Protein AF-A0A7S1VPN3-F1 (afdb_monomer)

InterPro domains:
  IPR008927 6-phosphogluconate dehydrogenase-like, C-terminal domain superfamily [SSF48179] (208-315)
  IPR014026 UDP-glucose/GDP-mannose dehydrogenase, dimerisation [PF00984] (254-314)
  IPR036291 NAD(P)-binding domain superfamily [SSF51735] (1-212)

Foldseek 3Di:
DEEEEEACPQLSVLVLLLCLLLPAQYEYEYPPPVVLVVVQVWLDPPVVDDPLQHAPCSSVSRVPGDNRSYHYDPHPVRVVVVVPHQEYEYDDDQADPDLQATDCPVVLVVLVVVLVVCVVVVDQDHAYEYAYQDFFCPQVVSCVVRVSHQYKYWYQPDDGNCSNVCQAAPQATEIAHAPPHDPVNVVVRVVSSCSSYVPHHYDYDHRRVRSLVNLVVLLVLLLLQLVLLVLQLVQQVQQDPPDQPDPPRCPRHGGSQVVLVVCLVPPVNHNRSNGHDLGAFFRPRVSSLSSSCSSCVVVPHHPVSSVVSVVSSVVSLVSVLVVVVPDPDQEAEAEQQARDRPRSRLHNGGRSRLVSQLVNLLVVGQYEYEYAPRNLVVCCVRPVPSVVSSPPSYHYHHDDPPVPPVCVVVVPPDDHPD

Mean predicted aligned error: 6.61 Å

Organism: NCBI:txid1486929

Secondary structure (DSSP, 8-state):
-EEEEE--SHHHHHHHHHHHHTT-EEEEE-S-HHHHHHHHH-S---TT-S-TTSPTTHHHHHHHS-GGGEEE-S-HHHHHHT---SEEEE-------STT----HHHHHHHHHHHHHHHHHTPPPPPEEE-S---TTHHHHHHHH-TT--EEE------TT-HHHHHHS-S-EEEE--TT--HHHHHHHHHHHHHH-TTSPEEEE-HHHHHHHHHHHHHHHHHHHHHHHHHHHHHHHH---PPPSSTT--TT---HHHHHHHHHTSTTT-STT-S-SS---TTTHHHHHHHHHHHHHHTT---HHHHHHHHHHHHHHHHHHHHHHTS--SEEEE---SSSTT-SS---TT-HHHHHHHHHHHTT-EEEEEE-HHHHHHHHHH-HHHHHHHGGGEEEEE--GGGTTTHHHHGGGS----

Structure (mmCIF, N/CA/C/O backbone):
data_AF-A0A7S1VPN3-F1
#
_entry.id   AF-A0A7S1VPN3-F1
#
loop_
_atom_site.group_PDB
_atom_site.id
_atom_site.type_symbol
_atom_site.label_atom_id
_atom_site.label_alt_id
_atom_site.label_comp_id
_atom_site.label_asym_id
_atom_site.label_entity_id
_atom_site.label_seq_id
_atom_site.pdbx_PDB_ins_code
_atom_site.Cartn_x
_atom_site.Cartn_y
_atom_site.Cartn_z
_atom_site.occupancy
_atom_site.B_iso_or_equiv
_atom_site.auth_seq_id
_atom_site.auth_comp_id
_atom_site.auth_asym_id
_atom_site.auth_atom_id
_atom_site.pdbx_PDB_model_num
ATOM 1 N N . MET A 1 1 ? 16.348 -13.989 -15.970 1.00 95.38 1 MET A N 1
ATOM 2 C CA . MET A 1 1 ? 16.729 -12.655 -16.497 1.00 95.38 1 MET A CA 1
ATOM 3 C C . MET A 1 1 ? 17.596 -11.959 -15.466 1.00 95.38 1 MET A C 1
ATOM 5 O O . MET A 1 1 ? 17.420 -12.224 -14.279 1.00 95.38 1 MET A O 1
ATOM 9 N N . ASN A 1 2 ? 18.484 -11.084 -15.913 1.00 97.31 2 ASN A N 1
ATOM 10 C CA . ASN A 1 2 ? 19.250 -10.168 -15.084 1.00 97.31 2 ASN A CA 1
ATOM 11 C C . ASN A 1 2 ? 18.472 -8.857 -14.927 1.00 97.31 2 ASN A C 1
ATOM 13 O O . ASN A 1 2 ? 18.198 -8.157 -15.903 1.00 97.31 2 ASN A O 1
ATOM 17 N N . ILE A 1 3 ? 18.110 -8.536 -13.695 1.00 98.19 3 ILE A N 1
ATOM 18 C CA . ILE A 1 3 ? 17.257 -7.413 -13.334 1.00 98.19 3 ILE A CA 1
ATOM 19 C C . ILE A 1 3 ? 18.094 -6.375 -12.599 1.00 98.19 3 ILE A C 1
ATOM 21 O O . ILE A 1 3 ? 18.745 -6.693 -11.606 1.00 98.19 3 ILE A O 1
ATOM 25 N N . LEU A 1 4 ? 18.040 -5.125 -13.044 1.00 98.19 4 LEU A N 1
ATOM 26 C CA . LEU A 1 4 ? 18.572 -3.994 -12.293 1.00 98.19 4 LEU A CA 1
ATOM 27 C C . LEU A 1 4 ? 17.431 -3.315 -11.538 1.00 98.19 4 LEU A C 1
ATOM 29 O O . LEU A 1 4 ? 16.578 -2.682 -12.151 1.00 98.19 4 LEU A O 1
ATOM 33 N N . LEU A 1 5 ? 17.408 -3.422 -10.213 1.00 98.25 5 LEU A N 1
ATOM 34 C CA . LEU A 1 5 ? 16.387 -2.798 -9.375 1.00 98.25 5 LEU A CA 1
ATOM 35 C C . LEU A 1 5 ? 16.920 -1.507 -8.749 1.00 98.25 5 LEU A C 1
ATOM 37 O O . LEU A 1 5 ? 17.940 -1.510 -8.062 1.00 98.25 5 LEU A O 1
ATOM 41 N N . ILE A 1 6 ? 16.220 -0.397 -8.972 1.00 97.94 6 ILE A N 1
ATOM 42 C CA . ILE A 1 6 ? 16.586 0.931 -8.474 1.00 97.94 6 ILE A CA 1
ATOM 43 C C . ILE A 1 6 ? 15.600 1.352 -7.385 1.00 97.94 6 ILE A C 1
ATOM 45 O O . ILE A 1 6 ? 14.411 1.538 -7.653 1.00 97.94 6 ILE A O 1
ATOM 49 N N . GLY A 1 7 ? 16.116 1.555 -6.172 1.00 95.38 7 GLY A N 1
ATOM 50 C CA . GLY A 1 7 ? 15.321 1.863 -4.984 1.00 95.38 7 GLY A CA 1
ATOM 51 C C . GLY A 1 7 ? 14.908 0.600 -4.238 1.00 95.38 7 GLY A C 1
ATOM 52 O O . GLY A 1 7 ? 13.992 -0.111 -4.635 1.00 95.38 7 GLY A O 1
ATOM 53 N N . CYS A 1 8 ? 15.571 0.339 -3.119 1.00 91.62 8 CYS A N 1
ATOM 54 C CA . CYS A 1 8 ? 15.431 -0.864 -2.312 1.00 91.62 8 CYS A CA 1
ATOM 55 C C . CYS A 1 8 ? 14.862 -0.549 -0.922 1.00 91.62 8 CYS A C 1
ATOM 57 O O . CYS A 1 8 ? 15.252 -1.150 0.085 1.00 91.62 8 CYS A O 1
ATOM 59 N N . GLY A 1 9 ? 13.904 0.384 -0.862 1.00 90.50 9 GLY A N 1
ATOM 60 C CA . GLY A 1 9 ? 13.078 0.632 0.323 1.00 90.50 9 GLY A CA 1
ATOM 61 C C . GLY A 1 9 ? 12.248 -0.598 0.721 1.00 90.50 9 GLY A C 1
ATOM 62 O O . GLY A 1 9 ? 12.508 -1.714 0.273 1.00 90.50 9 GLY A O 1
ATOM 63 N N . LYS A 1 10 ? 11.223 -0.426 1.563 1.00 89.38 10 LYS A N 1
ATOM 64 C CA . LYS A 1 10 ? 10.435 -1.563 2.082 1.00 89.38 10 LYS A CA 1
ATOM 65 C C . LYS A 1 10 ? 9.845 -2.444 0.970 1.00 89.38 10 LYS A C 1
ATOM 67 O O . LYS A 1 10 ? 10.087 -3.646 0.950 1.00 89.38 10 LYS A O 1
ATOM 72 N N . LEU A 1 11 ? 9.155 -1.829 0.005 1.00 92.75 11 LEU A N 1
ATOM 73 C CA . LEU A 1 11 ? 8.594 -2.530 -1.154 1.00 92.75 11 LEU A CA 1
ATOM 74 C C . LEU A 1 11 ? 9.685 -3.025 -2.115 1.00 92.75 11 LEU A C 1
ATOM 76 O O . LEU A 1 11 ? 9.676 -4.192 -2.487 1.00 92.75 11 LEU A O 1
ATOM 80 N N . GLY A 1 12 ? 10.647 -2.167 -2.473 1.00 95.81 12 GLY A N 1
ATOM 81 C CA . GLY A 1 12 ? 11.708 -2.511 -3.426 1.00 95.81 12 GLY A CA 1
ATOM 82 C C . GLY A 1 12 ? 12.560 -3.707 -2.989 1.00 95.81 12 GLY A C 1
ATOM 83 O O . GLY A 1 12 ? 12.876 -4.557 -3.813 1.00 95.81 12 GLY A O 1
ATOM 84 N N . LEU A 1 13 ? 12.862 -3.836 -1.690 1.00 95.56 13 LEU A N 1
ATOM 85 C CA . LEU A 1 13 ? 13.557 -5.014 -1.157 1.00 95.56 13 LEU A CA 1
ATOM 86 C C . LEU A 1 13 ? 12.716 -6.287 -1.287 1.00 95.56 13 LEU A C 1
ATOM 88 O O . LEU A 1 13 ? 13.237 -7.318 -1.704 1.00 95.56 13 LEU A O 1
ATOM 92 N N . CYS A 1 14 ? 11.424 -6.219 -0.966 1.00 96.81 14 CYS A N 1
ATOM 93 C CA . CYS A 1 14 ? 10.529 -7.365 -1.117 1.00 96.81 14 CYS A CA 1
ATOM 94 C C . CYS A 1 14 ? 10.432 -7.805 -2.580 1.00 96.81 14 CYS A C 1
ATOM 96 O O . CYS A 1 14 ? 10.522 -8.994 -2.866 1.00 96.81 14 CYS A O 1
ATOM 98 N N . VAL A 1 15 ? 10.337 -6.851 -3.512 1.00 97.56 15 VAL A N 1
ATOM 99 C CA . VAL A 1 15 ? 10.350 -7.140 -4.951 1.00 97.56 15 VAL A CA 1
ATOM 100 C C . VAL A 1 15 ? 11.681 -7.753 -5.380 1.00 97.56 15 VAL A C 1
ATOM 102 O O . VAL A 1 15 ? 11.677 -8.732 -6.120 1.00 97.56 15 VAL A O 1
ATOM 105 N N . ALA A 1 16 ? 12.817 -7.240 -4.895 1.00 97.75 16 ALA A N 1
ATOM 106 C CA . ALA A 1 16 ? 14.135 -7.791 -5.204 1.00 97.75 16 ALA A CA 1
ATOM 107 C C . ALA A 1 16 ? 14.268 -9.254 -4.744 1.00 97.75 16 ALA A C 1
ATOM 109 O O . ALA A 1 16 ? 14.689 -10.114 -5.518 1.00 97.75 16 ALA A O 1
ATOM 110 N N . VAL A 1 17 ? 13.863 -9.544 -3.503 1.00 97.56 17 VAL A N 1
ATOM 111 C CA . VAL A 1 17 ? 13.873 -10.903 -2.942 1.00 97.56 17 VAL A CA 1
ATOM 112 C C . VAL A 1 17 ? 12.891 -11.809 -3.683 1.00 97.56 17 VAL A C 1
ATOM 114 O O . VAL A 1 17 ? 13.241 -12.945 -4.001 1.00 97.56 17 VAL A O 1
ATOM 117 N N . HIS A 1 18 ? 11.694 -11.322 -4.016 1.00 97.62 18 HIS A N 1
ATOM 118 C CA . HIS A 1 18 ? 10.700 -12.086 -4.774 1.00 97.62 18 HIS A CA 1
ATOM 119 C C . HIS A 1 18 ? 11.193 -12.433 -6.182 1.00 97.62 18 HIS A C 1
ATOM 121 O O . HIS A 1 18 ? 11.161 -13.596 -6.577 1.00 97.62 18 HIS A O 1
ATOM 127 N N . CYS A 1 19 ? 11.759 -11.459 -6.903 1.00 98.00 19 CYS A N 1
ATOM 128 C CA . CYS A 1 19 ? 12.385 -11.677 -8.209 1.00 98.00 19 CYS A CA 1
ATOM 129 C C . CYS A 1 19 ? 13.471 -12.762 -8.133 1.00 98.00 19 CYS A C 1
ATOM 131 O O . CYS A 1 19 ? 13.508 -13.661 -8.973 1.00 98.00 19 CYS A O 1
ATOM 133 N N . ALA A 1 20 ? 14.336 -12.707 -7.117 1.00 97.69 20 ALA A N 1
ATOM 134 C CA . ALA A 1 20 ? 15.366 -13.721 -6.914 1.00 97.69 20 ALA A CA 1
ATOM 135 C C . ALA A 1 20 ? 14.783 -15.099 -6.554 1.00 97.69 20 ALA A C 1
ATOM 137 O O . ALA A 1 20 ? 15.271 -16.119 -7.035 1.00 97.69 20 ALA A O 1
ATOM 138 N N . THR A 1 21 ? 13.700 -15.132 -5.773 1.00 96.75 21 THR A N 1
ATOM 139 C CA . THR A 1 21 ? 12.994 -16.366 -5.384 1.00 96.75 21 THR A CA 1
ATOM 140 C C . THR A 1 21 ? 12.411 -17.089 -6.597 1.00 96.75 21 THR A C 1
ATOM 142 O O . THR A 1 21 ? 12.491 -18.313 -6.676 1.00 96.75 21 THR A O 1
ATOM 145 N N . VAL A 1 22 ? 11.882 -16.350 -7.578 1.00 96.38 22 VAL A N 1
ATOM 146 C CA . VAL A 1 22 ? 11.343 -16.928 -8.824 1.00 96.38 22 VAL A CA 1
ATOM 147 C C . VAL A 1 22 ? 12.411 -17.144 -9.913 1.00 96.38 22 VAL A C 1
ATOM 149 O O . VAL A 1 22 ? 12.082 -17.492 -11.046 1.00 96.38 22 VAL A O 1
ATOM 152 N N . GLY A 1 23 ? 13.699 -16.984 -9.579 1.00 96.44 23 GLY A N 1
ATOM 153 C CA . GLY A 1 23 ? 14.830 -17.385 -10.425 1.00 96.44 23 GLY A CA 1
ATOM 154 C C . GLY A 1 23 ? 15.476 -16.279 -11.268 1.00 96.44 23 GLY A C 1
ATOM 155 O O . GLY A 1 23 ? 16.244 -16.582 -12.185 1.00 96.44 23 GLY A O 1
ATOM 156 N N . HIS A 1 24 ? 15.194 -15.000 -11.002 1.00 97.69 24 HIS A N 1
ATOM 157 C CA . HIS A 1 24 ? 15.925 -13.889 -11.622 1.00 97.69 24 HIS A CA 1
ATOM 158 C C . HIS A 1 24 ? 17.232 -13.575 -10.874 1.00 97.69 24 HIS A C 1
ATOM 160 O O . HIS A 1 24 ? 17.329 -13.747 -9.664 1.00 97.69 24 HIS A O 1
ATOM 166 N N . CYS A 1 25 ? 18.233 -13.053 -11.584 1.00 97.44 25 CYS A N 1
ATOM 167 C CA . CYS A 1 25 ? 19.434 -12.493 -10.964 1.00 97.44 25 CYS A CA 1
ATOM 168 C C . CYS A 1 25 ? 19.222 -10.992 -10.782 1.00 97.44 25 CYS A C 1
ATOM 170 O O . CYS A 1 25 ? 19.012 -10.291 -11.767 1.00 97.44 25 CYS A O 1
ATOM 172 N N . VAL A 1 26 ? 19.264 -10.489 -9.553 1.00 98.00 26 VAL A N 1
ATOM 173 C CA . VAL A 1 26 ? 18.937 -9.096 -9.240 1.00 98.00 26 VAL A CA 1
ATOM 174 C C . VAL A 1 26 ? 20.183 -8.339 -8.786 1.00 98.00 26 VAL A C 1
ATOM 176 O O . VAL A 1 26 ? 20.873 -8.734 -7.846 1.00 98.00 26 VAL A O 1
ATOM 179 N N . THR A 1 27 ? 20.445 -7.208 -9.428 1.00 97.56 27 THR A N 1
ATOM 180 C CA . THR A 1 27 ? 21.429 -6.215 -8.999 1.00 97.56 27 THR A CA 1
ATOM 181 C C . THR A 1 27 ? 20.679 -4.992 -8.500 1.00 97.56 27 THR A C 1
ATOM 183 O O . THR A 1 27 ? 19.897 -4.395 -9.234 1.00 97.56 27 THR A O 1
ATOM 186 N N . VAL A 1 28 ? 20.906 -4.607 -7.252 1.00 97.50 28 VAL A N 1
ATOM 187 C CA . VAL A 1 28 ? 20.262 -3.458 -6.617 1.00 97.50 28 VAL A CA 1
ATOM 188 C C . VAL A 1 28 ? 21.152 -2.225 -6.716 1.00 97.50 28 VAL A C 1
ATOM 190 O O . VAL A 1 28 ? 22.357 -2.295 -6.478 1.00 97.50 28 VAL A O 1
ATOM 193 N N . VAL A 1 29 ? 20.542 -1.078 -7.003 1.00 96.75 29 VAL A N 1
ATOM 194 C CA . VAL A 1 29 ? 21.137 0.247 -6.813 1.00 96.75 29 VAL A CA 1
ATOM 195 C C . VAL A 1 29 ? 20.317 0.996 -5.772 1.00 96.75 29 VAL A C 1
ATOM 197 O O . VAL A 1 29 ? 19.124 1.251 -5.956 1.00 96.75 29 VAL A O 1
ATOM 200 N N . GLU A 1 30 ? 20.981 1.367 -4.683 1.00 94.88 30 GLU A N 1
ATOM 201 C CA . GLU A 1 30 ? 20.403 2.095 -3.560 1.00 94.88 30 GLU A CA 1
ATOM 202 C C . GLU A 1 30 ? 21.306 3.283 -3.212 1.00 94.88 30 GLU A C 1
ATOM 204 O O . GLU A 1 30 ? 22.528 3.151 -3.178 1.00 94.88 30 GLU A O 1
ATOM 209 N N . ARG A 1 31 ? 20.699 4.457 -3.020 1.00 92.62 31 ARG A N 1
ATOM 210 C CA . ARG A 1 31 ? 21.410 5.709 -2.733 1.00 92.62 31 ARG A CA 1
ATOM 211 C C . ARG A 1 31 ? 21.747 5.825 -1.253 1.00 92.62 31 ARG A C 1
ATOM 213 O O . ARG A 1 31 ? 22.768 6.412 -0.912 1.00 92.62 31 ARG A O 1
ATOM 220 N N . ASP A 1 32 ? 20.879 5.307 -0.389 1.00 90.94 32 ASP A N 1
ATOM 221 C CA . ASP A 1 32 ? 21.154 5.248 1.040 1.00 90.94 32 ASP A CA 1
ATOM 222 C C . ASP A 1 32 ? 22.246 4.201 1.306 1.00 90.94 32 ASP A C 1
ATOM 224 O O . ASP A 1 32 ? 22.042 2.998 1.135 1.00 90.94 32 ASP A O 1
ATOM 228 N N . GLU A 1 33 ? 23.428 4.655 1.722 1.00 91.19 33 GLU A N 1
ATOM 229 C CA . GLU A 1 33 ? 24.582 3.783 1.948 1.00 91.19 33 GLU A CA 1
ATOM 230 C C . GLU A 1 33 ? 24.362 2.765 3.074 1.00 91.19 33 GLU A C 1
ATOM 232 O O . GLU A 1 33 ? 24.917 1.665 3.027 1.00 91.19 33 GLU A O 1
ATOM 237 N N . ALA A 1 34 ? 23.583 3.105 4.105 1.00 89.88 34 ALA A N 1
ATOM 238 C CA . ALA A 1 34 ? 23.265 2.172 5.180 1.00 89.88 34 ALA A CA 1
ATOM 239 C C . ALA A 1 34 ? 22.341 1.067 4.661 1.00 89.88 34 ALA A C 1
ATOM 241 O O . ALA A 1 34 ? 22.591 -0.115 4.908 1.00 89.88 34 ALA A O 1
ATOM 242 N N . ARG A 1 35 ? 21.339 1.435 3.858 1.00 90.06 35 ARG A N 1
ATOM 243 C CA . ARG A 1 35 ? 20.442 0.485 3.200 1.00 90.06 35 ARG A CA 1
ATOM 244 C C . ARG A 1 35 ? 21.180 -0.384 2.184 1.00 90.06 35 ARG A C 1
ATOM 246 O O . ARG A 1 35 ? 20.983 -1.595 2.177 1.00 90.06 35 ARG A O 1
ATOM 253 N N . ALA A 1 36 ? 22.064 0.198 1.379 1.00 91.75 36 ALA A N 1
ATOM 254 C CA . ALA A 1 36 ? 22.897 -0.531 0.427 1.00 91.75 36 ALA A CA 1
ATOM 255 C C . ALA A 1 36 ? 23.801 -1.554 1.134 1.00 91.75 36 ALA A C 1
ATOM 257 O O . ALA A 1 36 ? 23.847 -2.713 0.724 1.00 91.75 36 ALA A O 1
ATOM 258 N N . ARG A 1 37 ? 24.467 -1.163 2.234 1.00 90.88 37 ARG A N 1
ATOM 259 C CA . ARG A 1 37 ? 25.274 -2.079 3.061 1.00 90.88 37 ARG A CA 1
ATOM 260 C C . ARG A 1 37 ? 24.435 -3.189 3.679 1.00 90.88 37 ARG A C 1
ATOM 262 O O . ARG A 1 37 ? 24.863 -4.335 3.659 1.00 90.88 37 ARG A O 1
ATOM 269 N N . PHE A 1 38 ? 23.246 -2.869 4.180 1.00 89.75 38 PHE A N 1
ATOM 270 C CA . PHE A 1 38 ? 22.315 -3.850 4.733 1.00 89.75 38 PHE A CA 1
ATOM 271 C C . PHE A 1 38 ? 21.907 -4.907 3.690 1.00 89.75 38 PHE A C 1
ATOM 273 O O . PHE A 1 38 ? 22.069 -6.102 3.921 1.00 89.75 38 PHE A O 1
ATOM 280 N N . VAL A 1 39 ? 21.478 -4.488 2.494 1.00 90.81 39 VAL A N 1
ATOM 281 C CA . VAL A 1 39 ? 21.139 -5.422 1.400 1.00 90.81 39 VAL A CA 1
ATOM 282 C C . VAL A 1 39 ? 22.375 -6.196 0.922 1.00 90.81 39 VAL A C 1
ATOM 284 O O . VAL A 1 39 ? 22.309 -7.390 0.624 1.00 90.81 39 VAL A O 1
ATOM 287 N N . GLY A 1 40 ? 23.529 -5.527 0.891 1.00 89.88 40 GLY A N 1
ATOM 288 C CA . GLY A 1 40 ? 24.820 -6.102 0.531 1.00 89.88 40 GLY A CA 1
ATOM 289 C C . GLY A 1 40 ? 25.356 -7.109 1.549 1.00 89.88 40 GLY A C 1
ATOM 290 O O . GLY A 1 40 ? 26.090 -8.009 1.154 1.00 89.88 40 GLY A O 1
ATOM 291 N N . ALA A 1 41 ? 24.960 -7.023 2.819 1.00 89.06 41 ALA A N 1
ATOM 292 C CA . ALA A 1 41 ? 25.247 -8.037 3.831 1.00 89.06 41 ALA A CA 1
ATOM 293 C C . ALA A 1 41 ? 24.369 -9.280 3.613 1.00 89.06 41 ALA A C 1
ATOM 295 O O . ALA A 1 41 ? 24.882 -10.399 3.586 1.00 89.06 41 ALA A O 1
ATOM 296 N N . GLY A 1 42 ? 23.096 -9.082 3.260 1.00 87.50 42 GLY A N 1
ATOM 297 C CA . GLY A 1 42 ? 22.125 -10.157 3.042 1.00 87.50 42 GLY A CA 1
ATOM 298 C C . GLY A 1 42 ? 21.203 -10.326 4.252 1.00 87.50 42 GLY A C 1
ATOM 299 O O . GLY A 1 42 ? 21.210 -9.471 5.139 1.00 87.50 42 GLY A O 1
ATOM 300 N N . PRO A 1 43 ? 20.418 -11.414 4.316 1.00 84.44 43 PRO A N 1
ATOM 301 C CA . PRO A 1 43 ? 19.655 -11.727 5.511 1.00 84.44 43 PRO A CA 1
ATOM 302 C C . PRO A 1 43 ? 20.667 -12.192 6.559 1.00 84.44 43 PRO A C 1
ATOM 304 O O . PRO A 1 43 ? 21.111 -13.335 6.537 1.00 84.44 43 PRO A O 1
ATOM 307 N N . THR A 1 44 ? 21.135 -11.289 7.414 1.00 68.88 44 THR A N 1
ATOM 308 C CA . THR A 1 44 ? 21.933 -11.704 8.566 1.00 68.88 44 THR A CA 1
ATOM 309 C C . THR A 1 44 ? 21.023 -12.451 9.526 1.00 68.88 44 THR A C 1
ATOM 311 O O . THR A 1 44 ? 19.943 -11.948 9.849 1.00 68.88 44 THR A O 1
ATOM 314 N N . ASP A 1 45 ? 21.488 -13.602 10.008 1.00 52.56 45 ASP A N 1
ATOM 315 C CA . ASP A 1 45 ? 21.042 -14.168 11.275 1.00 52.56 45 ASP A CA 1
ATOM 316 C C . ASP A 1 45 ? 21.443 -13.152 12.350 1.00 52.56 45 ASP A C 1
ATOM 318 O O . ASP A 1 45 ? 22.558 -13.168 12.866 1.00 52.56 45 ASP A O 1
ATOM 322 N N . ALA A 1 46 ? 20.600 -12.151 12.597 1.00 51.06 46 ALA A N 1
ATOM 323 C CA . ALA A 1 46 ? 20.700 -11.455 13.862 1.00 51.06 46 ALA A CA 1
ATOM 324 C C . ALA A 1 46 ? 20.352 -12.510 14.912 1.00 51.06 46 ALA A C 1
ATOM 326 O O . ALA A 1 46 ? 19.307 -13.151 14.793 1.00 51.06 46 ALA A O 1
ATOM 327 N N . ASP A 1 47 ? 21.217 -12.704 15.907 1.00 52.81 47 ASP A N 1
ATOM 328 C CA . ASP A 1 47 ? 20.937 -13.601 17.036 1.00 52.81 47 ASP A CA 1
ATOM 329 C C . ASP A 1 47 ? 19.580 -13.258 17.705 1.00 52.81 47 ASP A C 1
ATOM 331 O O . ASP A 1 47 ? 18.947 -14.119 18.309 1.00 52.81 47 ASP A O 1
ATOM 335 N N . ASP A 1 48 ? 19.095 -12.025 17.494 1.00 57.06 48 ASP A N 1
ATOM 336 C CA . ASP A 1 48 ? 17.824 -11.464 17.967 1.00 57.06 48 ASP A CA 1
ATOM 337 C C . ASP A 1 48 ? 16.649 -11.544 16.953 1.00 57.06 48 ASP A C 1
ATOM 339 O O . ASP A 1 48 ? 15.569 -11.011 17.207 1.00 57.06 48 ASP A O 1
ATOM 343 N N . GLY A 1 49 ? 16.824 -12.187 15.790 1.00 65.69 49 GLY A N 1
ATOM 344 C CA . GLY A 1 49 ? 15.794 -12.301 14.745 1.00 65.69 49 GLY A CA 1
ATOM 345 C C . GLY A 1 49 ? 15.633 -11.063 13.836 1.00 65.69 49 GLY A C 1
ATOM 346 O O . GLY A 1 49 ? 16.398 -10.100 13.919 1.00 65.69 49 GLY A O 1
ATOM 347 N N . PRO A 1 50 ? 14.676 -11.073 12.881 1.00 74.50 50 PRO A N 1
ATOM 348 C CA . PRO A 1 50 ? 14.478 -9.957 11.955 1.00 74.50 50 PRO A CA 1
ATOM 349 C C . PRO A 1 50 ? 14.004 -8.681 12.683 1.00 74.50 50 PRO A C 1
ATOM 351 O O . PRO A 1 50 ? 13.304 -8.782 13.690 1.00 74.50 50 PRO A O 1
ATOM 354 N N . PRO A 1 51 ? 14.300 -7.472 12.158 1.00 79.38 51 PRO A N 1
ATOM 355 C CA . PRO A 1 51 ? 13.787 -6.216 12.698 1.00 79.38 51 PRO A CA 1
ATOM 356 C C . PRO A 1 51 ? 12.267 -6.237 12.854 1.00 79.38 51 PRO A C 1
ATOM 358 O O . PRO A 1 51 ? 11.558 -6.765 11.998 1.00 79.38 51 PRO A O 1
ATOM 361 N N . ALA A 1 52 ? 11.753 -5.592 13.901 1.00 77.50 52 ALA A N 1
ATOM 362 C CA . ALA A 1 52 ? 10.319 -5.579 14.194 1.00 77.50 52 ALA A CA 1
ATOM 363 C C . ALA A 1 52 ? 9.457 -4.961 13.073 1.00 77.50 52 ALA A C 1
ATOM 365 O O . ALA A 1 52 ? 8.257 -5.214 13.005 1.00 77.50 52 ALA A O 1
ATOM 366 N N . ASP A 1 53 ? 10.045 -4.141 12.199 1.00 81.12 53 ASP A N 1
ATOM 367 C CA . ASP A 1 53 ? 9.386 -3.533 11.045 1.00 81.12 53 ASP A CA 1
ATOM 368 C C . ASP A 1 53 ? 9.561 -4.307 9.729 1.00 81.12 53 ASP A C 1
ATOM 370 O O . ASP A 1 53 ? 9.048 -3.868 8.688 1.00 81.12 53 ASP A O 1
ATOM 374 N N . ALA A 1 54 ? 10.225 -5.466 9.773 1.00 86.81 54 ALA A N 1
ATOM 375 C CA . ALA A 1 54 ? 10.394 -6.356 8.637 1.00 86.81 54 ALA A CA 1
ATOM 376 C C . ALA A 1 54 ? 9.048 -6.884 8.127 1.00 86.81 54 ALA A C 1
ATOM 378 O O . ALA A 1 54 ? 8.152 -7.239 8.889 1.00 86.81 54 ALA A O 1
ATOM 379 N N . GLU A 1 55 ? 8.914 -6.964 6.804 1.00 91.81 55 GLU A N 1
ATOM 380 C CA . GLU A 1 55 ? 7.744 -7.596 6.195 1.00 91.81 55 GLU A CA 1
ATOM 381 C C . GLU A 1 55 ? 7.709 -9.096 6.529 1.00 91.81 55 GLU A C 1
ATOM 383 O O . GLU A 1 55 ? 8.754 -9.761 6.467 1.00 91.81 55 GLU A O 1
ATOM 388 N N . PRO A 1 56 ? 6.527 -9.660 6.835 1.00 90.94 56 PRO A N 1
ATOM 389 C CA . PRO A 1 56 ? 6.399 -11.086 7.098 1.00 90.94 56 PRO A CA 1
ATOM 390 C C . PRO A 1 56 ? 6.974 -11.933 5.966 1.00 90.94 56 PRO A C 1
ATOM 392 O O . PRO A 1 56 ? 6.825 -11.615 4.786 1.00 90.94 56 PRO A O 1
ATOM 395 N N . ASN A 1 57 ? 7.617 -13.043 6.332 1.00 90.75 57 ASN A N 1
ATOM 396 C CA . ASN A 1 57 ? 8.297 -13.975 5.426 1.00 90.75 57 ASN A CA 1
ATOM 397 C C . ASN A 1 57 ? 9.484 -13.414 4.624 1.00 90.75 57 ASN A C 1
ATOM 399 O O . ASN A 1 57 ? 10.155 -14.209 3.968 1.00 90.75 57 ASN A O 1
ATOM 403 N N . LEU A 1 58 ? 9.795 -12.112 4.684 1.00 93.50 58 LEU A N 1
ATOM 404 C CA . LEU A 1 58 ? 10.888 -11.525 3.901 1.00 93.50 58 LEU A CA 1
ATOM 405 C C . LEU A 1 58 ? 12.222 -12.215 4.188 1.00 93.50 58 LEU A C 1
ATOM 407 O O . LEU A 1 58 ? 12.857 -12.715 3.268 1.00 93.50 58 LEU A O 1
ATOM 411 N N . TYR A 1 59 ? 12.623 -12.285 5.458 1.00 91.94 59 TYR A N 1
ATOM 412 C CA . TYR A 1 59 ? 13.906 -12.873 5.854 1.00 91.94 59 TYR A CA 1
ATOM 413 C C . TYR A 1 59 ? 13.973 -14.373 5.574 1.00 91.94 59 TYR A C 1
ATOM 415 O O . TYR A 1 59 ? 14.994 -14.857 5.098 1.00 91.94 59 TYR A O 1
ATOM 423 N N . ARG A 1 60 ? 12.861 -15.091 5.786 1.00 91.62 60 ARG A N 1
ATOM 424 C CA . ARG A 1 60 ? 12.749 -16.518 5.463 1.00 91.62 60 ARG A CA 1
ATOM 425 C C . ARG A 1 60 ? 12.948 -16.779 3.971 1.00 91.62 60 ARG A C 1
ATOM 427 O O . ARG A 1 60 ? 13.617 -17.731 3.609 1.00 91.62 60 ARG A O 1
ATOM 434 N N . LEU A 1 61 ? 12.357 -15.965 3.099 1.00 92.62 61 LEU A N 1
ATOM 435 C CA . LEU A 1 61 ? 12.529 -16.119 1.651 1.00 92.62 61 LEU A CA 1
ATOM 436 C C . LEU A 1 61 ? 13.921 -15.659 1.215 1.00 92.62 61 LEU A C 1
ATOM 438 O O . LEU A 1 61 ? 14.588 -16.341 0.439 1.00 92.62 61 LEU A O 1
ATOM 442 N N . TRP A 1 62 ? 14.409 -14.556 1.780 1.00 94.06 62 TRP A N 1
ATOM 443 C CA . TRP A 1 62 ? 15.737 -14.032 1.492 1.00 94.06 62 TRP A CA 1
ATOM 444 C C . TRP A 1 62 ? 16.849 -15.018 1.880 1.00 94.06 62 TRP A C 1
ATOM 446 O O . TRP A 1 62 ? 17.838 -15.129 1.161 1.00 94.06 62 TRP A O 1
ATOM 456 N N . SER A 1 63 ? 16.698 -15.789 2.958 1.00 92.19 63 SER A N 1
ATOM 457 C CA . SER A 1 63 ? 17.692 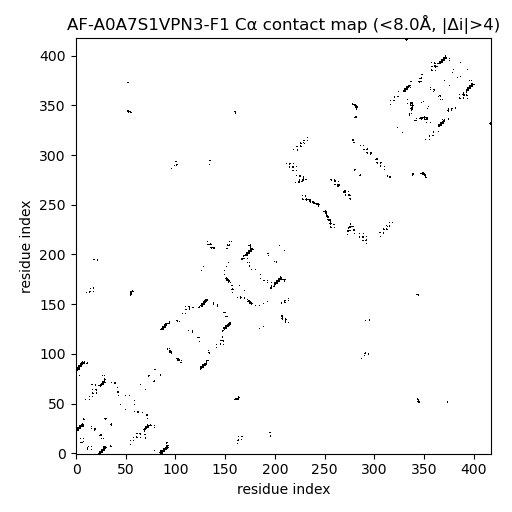-16.806 3.333 1.00 92.19 63 SER A CA 1
ATOM 458 C C . SER A 1 63 ? 17.697 -18.027 2.406 1.00 92.19 63 SER A C 1
ATOM 460 O O . SER A 1 63 ? 18.690 -18.749 2.355 1.00 92.19 63 SER A O 1
ATOM 462 N N . THR A 1 64 ? 16.627 -18.250 1.633 1.00 92.50 64 THR A N 1
ATOM 463 C CA . THR A 1 64 ? 16.535 -19.378 0.688 1.00 92.50 64 THR A CA 1
ATOM 464 C C . THR A 1 64 ? 17.105 -19.078 -0.697 1.00 92.50 64 THR A C 1
ATOM 466 O O . THR A 1 64 ? 17.401 -20.015 -1.442 1.00 92.50 64 THR A O 1
ATOM 469 N N . ILE A 1 65 ? 17.278 -17.802 -1.064 1.00 94.38 65 ILE A N 1
ATOM 470 C CA . ILE A 1 65 ? 17.824 -17.448 -2.379 1.00 94.38 65 ILE A CA 1
ATOM 471 C C . ILE A 1 65 ? 19.354 -17.617 -2.403 1.00 94.38 65 ILE A C 1
ATOM 473 O O . ILE A 1 65 ? 20.034 -17.255 -1.439 1.00 94.38 65 ILE A O 1
ATOM 477 N N . PRO A 1 66 ? 19.950 -18.119 -3.503 1.00 93.31 66 PRO A N 1
ATOM 478 C CA . PRO A 1 66 ? 21.401 -18.178 -3.627 1.00 93.31 66 PRO A CA 1
ATOM 479 C C . PRO A 1 66 ? 22.015 -16.783 -3.491 1.00 93.31 66 PRO A C 1
ATOM 481 O O . PRO A 1 66 ? 21.524 -15.825 -4.089 1.00 93.31 66 PRO A O 1
ATOM 484 N N . ARG A 1 67 ? 23.140 -16.656 -2.776 1.00 88.44 67 ARG A N 1
ATOM 485 C CA . ARG A 1 67 ? 23.765 -15.344 -2.523 1.00 88.44 67 ARG A CA 1
ATOM 486 C C . ARG A 1 67 ? 24.125 -14.582 -3.803 1.00 88.44 67 ARG A C 1
ATOM 488 O O . ARG A 1 67 ? 24.092 -13.356 -3.804 1.00 88.44 67 ARG A O 1
ATOM 495 N N . SER A 1 68 ? 24.421 -15.305 -4.883 1.00 90.81 68 SER A N 1
ATOM 496 C CA . SER A 1 68 ? 24.688 -14.770 -6.224 1.00 90.81 68 SER A CA 1
ATOM 497 C C . SER A 1 68 ? 23.453 -14.219 -6.945 1.00 90.81 68 SER A C 1
ATOM 499 O O . SER A 1 68 ? 23.607 -13.505 -7.931 1.00 90.81 68 SER A O 1
ATOM 501 N N . SER A 1 69 ? 22.241 -14.531 -6.476 1.00 94.81 69 SER A N 1
ATOM 502 C CA . SER A 1 69 ? 20.980 -14.102 -7.099 1.00 94.81 69 SER A CA 1
ATOM 503 C C . SER A 1 69 ? 20.548 -12.698 -6.673 1.00 94.81 69 SER A C 1
ATOM 505 O O . SER A 1 69 ? 19.680 -12.121 -7.320 1.00 94.81 69 SER A O 1
ATOM 507 N N . LEU A 1 70 ? 21.150 -12.126 -5.622 1.00 95.81 70 LEU A N 1
ATOM 508 C CA . LEU A 1 70 ? 20.903 -10.749 -5.190 1.00 95.81 70 LEU A CA 1
ATOM 509 C C . LEU A 1 70 ? 22.214 -10.060 -4.793 1.00 95.81 70 LEU A C 1
ATOM 511 O O . LEU A 1 70 ? 22.837 -10.409 -3.789 1.00 95.81 70 LEU A O 1
ATOM 515 N N . SER A 1 71 ? 22.607 -9.046 -5.556 1.00 94.94 71 SER A N 1
ATOM 516 C CA . SER A 1 71 ? 23.815 -8.249 -5.320 1.00 94.94 71 SER A CA 1
ATOM 517 C C . SER A 1 71 ? 23.498 -6.756 -5.254 1.00 94.94 71 SER A C 1
ATOM 519 O O . SER A 1 71 ? 22.418 -6.325 -5.653 1.00 94.94 71 SER A O 1
ATOM 521 N N . VAL A 1 72 ? 24.435 -5.956 -4.745 1.00 95.81 72 VAL A N 1
ATOM 522 C CA . VAL A 1 72 ? 24.318 -4.492 -4.688 1.00 95.81 72 VAL A CA 1
ATOM 523 C C . VAL A 1 72 ? 25.459 -3.881 -5.490 1.00 95.81 72 VAL A C 1
ATOM 525 O O . VAL A 1 72 ? 26.621 -4.231 -5.287 1.00 95.81 72 VAL A O 1
ATOM 528 N N . ALA A 1 73 ? 25.133 -2.969 -6.401 1.00 95.69 73 ALA A N 1
ATOM 529 C CA . ALA A 1 73 ? 26.115 -2.230 -7.179 1.00 95.69 73 ALA A CA 1
ATOM 530 C C . ALA A 1 73 ? 26.506 -0.920 -6.482 1.00 95.69 73 ALA A C 1
ATOM 532 O O . ALA A 1 73 ? 25.672 -0.247 -5.881 1.00 95.69 73 ALA A O 1
ATOM 533 N N . ALA A 1 74 ? 27.772 -0.518 -6.634 1.00 93.06 74 ALA A N 1
ATOM 534 C CA . ALA A 1 74 ? 28.295 0.725 -6.057 1.00 93.06 74 ALA A CA 1
ATOM 535 C C . ALA A 1 74 ? 27.663 1.992 -6.662 1.00 93.06 74 ALA A C 1
ATOM 537 O O . ALA A 1 74 ? 27.641 3.046 -6.036 1.00 93.06 74 ALA A O 1
ATOM 538 N N . SER A 1 75 ? 27.184 1.913 -7.905 1.00 93.19 75 SER A N 1
ATOM 539 C CA . SER A 1 75 ? 26.465 3.002 -8.562 1.00 93.19 75 SER A CA 1
ATOM 540 C C . SER A 1 75 ? 25.625 2.485 -9.725 1.00 93.19 75 SER A C 1
ATOM 542 O O . SER A 1 75 ? 25.880 1.406 -10.267 1.00 93.19 75 SER A O 1
ATOM 544 N N . LEU A 1 76 ? 24.665 3.303 -10.164 1.00 92.06 76 LEU A N 1
ATOM 545 C CA . LEU A 1 76 ? 23.896 3.054 -11.384 1.00 92.06 76 LEU A CA 1
ATOM 546 C C . LEU A 1 76 ? 24.803 2.892 -12.612 1.00 92.06 76 LEU A C 1
ATOM 548 O O . LEU A 1 76 ? 24.597 1.993 -13.420 1.00 92.06 76 LEU A O 1
ATOM 552 N N . HIS A 1 77 ? 25.829 3.736 -12.733 1.00 89.75 77 HIS A N 1
ATOM 553 C CA . HIS A 1 77 ? 26.775 3.661 -13.842 1.00 89.75 77 HIS A CA 1
ATOM 554 C C . HIS A 1 77 ? 27.526 2.324 -13.849 1.00 89.75 77 HIS A C 1
ATOM 556 O O . HIS A 1 77 ? 27.585 1.668 -14.885 1.00 89.75 77 HIS A O 1
ATOM 562 N N . ALA A 1 78 ? 28.031 1.882 -12.692 1.00 90.69 78 ALA A N 1
ATOM 563 C CA . ALA A 1 78 ? 28.720 0.598 -12.570 1.00 90.69 78 ALA A CA 1
ATOM 564 C C . ALA A 1 78 ? 27.805 -0.586 -12.925 1.00 90.69 78 ALA A C 1
ATOM 566 O O . ALA A 1 78 ? 28.228 -1.492 -13.639 1.00 90.69 78 ALA A O 1
ATOM 567 N N . ALA A 1 79 ? 26.543 -0.551 -12.481 1.00 91.88 79 ALA A N 1
ATOM 568 C CA . ALA A 1 79 ? 25.562 -1.585 -12.806 1.00 91.88 79 ALA A CA 1
ATOM 569 C C . ALA A 1 79 ? 25.287 -1.680 -14.317 1.00 91.88 79 ALA A C 1
ATOM 571 O O . ALA A 1 79 ? 25.214 -2.777 -14.864 1.00 91.88 79 ALA A O 1
ATOM 572 N N . LEU A 1 80 ? 25.179 -0.538 -15.003 1.00 89.25 80 LEU A N 1
ATOM 573 C CA . LEU A 1 80 ? 24.932 -0.498 -16.447 1.00 89.25 80 LEU A CA 1
ATOM 574 C C . LEU A 1 80 ? 26.164 -0.912 -17.265 1.00 89.25 80 LEU A C 1
ATOM 576 O O . LEU A 1 80 ? 26.020 -1.619 -18.259 1.00 89.25 80 LEU A O 1
ATOM 580 N N . GLN A 1 81 ? 27.374 -0.527 -16.841 1.00 86.25 81 GLN A N 1
ATOM 581 C CA . GLN A 1 81 ? 28.626 -0.896 -17.523 1.00 86.25 81 GLN A CA 1
ATOM 582 C C . GLN A 1 81 ? 28.941 -2.394 -17.455 1.00 86.25 81 GLN A C 1
ATOM 584 O O . GLN A 1 81 ? 29.646 -2.903 -18.322 1.00 86.25 81 GLN A O 1
ATOM 589 N N . ALA A 1 82 ? 28.396 -3.121 -16.475 1.00 84.69 82 ALA A N 1
ATOM 590 C CA . ALA A 1 82 ? 28.528 -4.576 -16.422 1.00 84.69 82 ALA A CA 1
ATOM 591 C C . ALA A 1 82 ? 27.892 -5.279 -17.641 1.00 84.69 82 ALA A C 1
ATOM 593 O O . ALA A 1 82 ? 28.241 -6.420 -17.931 1.00 84.69 82 ALA A O 1
ATOM 594 N N . GLY A 1 83 ? 26.982 -4.610 -18.367 1.00 73.81 83 GLY A N 1
ATOM 595 C CA . GLY A 1 83 ? 26.493 -5.047 -19.680 1.00 73.81 83 GLY A CA 1
ATOM 596 C C . GLY A 1 83 ? 25.577 -6.274 -19.678 1.00 73.81 83 GLY A C 1
ATOM 597 O O . GLY A 1 83 ? 25.260 -6.793 -20.742 1.00 73.81 83 GLY A O 1
ATOM 598 N N . THR A 1 84 ? 25.140 -6.746 -18.508 1.00 84.62 84 THR A N 1
ATOM 599 C CA . THR A 1 84 ? 24.337 -7.971 -18.363 1.00 84.62 84 THR A CA 1
ATOM 600 C C . THR A 1 84 ? 22.852 -7.723 -18.110 1.00 84.62 84 THR A C 1
ATOM 602 O O . THR A 1 84 ? 22.112 -8.689 -18.006 1.00 84.62 84 THR A O 1
ATOM 605 N N . THR A 1 85 ? 22.401 -6.470 -17.981 1.00 95.00 85 THR A N 1
ATOM 606 C CA . THR A 1 85 ? 21.025 -6.143 -17.559 1.00 95.00 85 THR A CA 1
ATOM 607 C C . THR A 1 85 ? 20.014 -6.336 -18.692 1.00 95.00 85 THR A C 1
ATOM 609 O O . THR A 1 85 ? 20.112 -5.669 -19.718 1.00 95.00 85 THR A O 1
ATOM 612 N N . ASP A 1 86 ? 18.998 -7.170 -18.462 1.00 96.62 86 ASP A N 1
ATOM 613 C CA . ASP A 1 86 ? 17.887 -7.387 -19.398 1.00 96.62 86 ASP A CA 1
ATOM 614 C C . ASP A 1 86 ? 16.759 -6.363 -19.186 1.00 96.62 86 ASP A C 1
ATOM 616 O O . ASP A 1 86 ? 16.145 -5.898 -20.144 1.00 96.62 86 ASP A O 1
ATOM 620 N N . LEU A 1 87 ? 16.481 -6.009 -17.926 1.00 98.12 87 LEU A N 1
ATOM 621 C CA . LEU A 1 87 ? 15.347 -5.176 -17.517 1.00 98.12 87 LEU A CA 1
ATOM 622 C C . LEU A 1 87 ? 15.710 -4.318 -16.298 1.00 98.12 87 LEU A C 1
ATOM 624 O O . LEU A 1 87 ? 16.347 -4.801 -15.361 1.00 98.12 87 LEU A O 1
ATOM 628 N N . ILE A 1 88 ? 15.263 -3.062 -16.288 1.00 98.38 88 ILE A N 1
ATOM 629 C CA . ILE A 1 88 ? 15.372 -2.159 -15.138 1.00 98.38 88 ILE A CA 1
ATOM 630 C C . ILE A 1 88 ? 14.011 -2.049 -14.448 1.00 98.38 88 ILE A C 1
ATOM 632 O O . ILE A 1 88 ? 13.006 -1.757 -15.094 1.00 98.38 88 ILE A O 1
ATOM 636 N N . LEU A 1 89 ? 13.984 -2.217 -13.129 1.00 98.56 89 LEU A N 1
ATOM 637 C CA . LEU A 1 89 ? 12.818 -1.967 -12.286 1.00 98.56 89 LEU A CA 1
ATOM 638 C C . LEU A 1 89 ? 13.047 -0.732 -11.423 1.00 98.56 89 LEU A C 1
ATOM 640 O O . LEU A 1 89 ? 14.121 -0.573 -10.844 1.00 98.56 89 LEU A O 1
ATOM 644 N N . VAL A 1 90 ? 12.036 0.125 -11.294 1.00 98.31 90 VAL A N 1
ATOM 645 C CA . VAL A 1 90 ? 12.148 1.365 -10.514 1.00 98.31 90 VAL A CA 1
ATOM 646 C C . VAL A 1 90 ? 11.106 1.413 -9.400 1.00 98.31 90 VAL A C 1
ATOM 648 O O . VAL A 1 90 ? 9.912 1.558 -9.662 1.00 98.31 90 VAL A O 1
ATOM 651 N N . TYR A 1 91 ? 11.578 1.360 -8.152 1.00 96.31 91 TYR A N 1
ATOM 652 C CA . TYR A 1 91 ? 10.776 1.391 -6.924 1.00 96.31 91 TYR A CA 1
ATOM 653 C C . TYR A 1 91 ? 11.230 2.535 -6.005 1.00 96.31 91 TYR A C 1
ATOM 655 O O . TYR A 1 91 ? 11.628 2.343 -4.855 1.00 96.31 91 TYR A O 1
ATOM 663 N N . LEU A 1 92 ? 11.171 3.760 -6.529 1.00 94.00 92 LEU A N 1
ATOM 664 C CA . LEU A 1 92 ? 11.463 4.974 -5.766 1.00 94.00 92 LEU A CA 1
ATOM 665 C C . LEU A 1 92 ? 10.229 5.472 -5.013 1.00 94.00 92 LEU A C 1
ATOM 667 O O . LEU A 1 92 ? 9.098 5.328 -5.476 1.00 94.00 92 LEU A O 1
ATOM 671 N N . ALA A 1 93 ? 10.454 6.109 -3.866 1.00 88.56 93 ALA A N 1
ATOM 672 C CA . ALA A 1 93 ? 9.385 6.775 -3.142 1.00 88.56 93 ALA A CA 1
ATOM 673 C C . ALA A 1 93 ? 8.847 7.966 -3.953 1.00 88.56 93 ALA A C 1
ATOM 675 O O . ALA A 1 93 ? 9.606 8.841 -4.371 1.00 88.56 93 ALA A O 1
ATOM 676 N N . THR A 1 94 ? 7.531 7.989 -4.137 1.00 85.06 94 THR A N 1
ATOM 677 C CA . THR A 1 94 ? 6.758 9.118 -4.663 1.00 85.06 94 THR A CA 1
ATOM 678 C C . THR A 1 94 ? 5.925 9.677 -3.515 1.00 85.06 94 THR A C 1
ATOM 680 O O . THR A 1 94 ? 4.736 9.387 -3.344 1.00 85.06 94 THR A O 1
ATOM 683 N N . THR A 1 95 ? 6.599 10.371 -2.601 1.00 72.75 95 THR A N 1
ATOM 684 C CA . THR A 1 95 ? 5.950 10.943 -1.419 1.00 72.75 95 THR A CA 1
ATOM 685 C C . THR A 1 95 ? 5.031 12.090 -1.830 1.00 72.75 95 THR A C 1
ATOM 687 O O . THR A 1 95 ? 5.173 12.684 -2.891 1.00 72.75 95 THR A O 1
ATOM 690 N N . SER A 1 96 ? 4.024 12.378 -1.015 1.00 62.78 96 SER A N 1
ATOM 691 C CA . SER A 1 96 ? 3.142 13.528 -1.207 1.00 62.78 96 SER A CA 1
ATOM 692 C C . SER A 1 96 ? 2.971 14.173 0.158 1.00 62.78 96 SER A C 1
ATOM 694 O O . SER A 1 96 ? 2.214 13.673 0.992 1.00 62.78 96 SER A O 1
ATOM 696 N N . GLU A 1 97 ? 3.746 15.225 0.406 1.00 52.34 97 GLU A N 1
ATOM 697 C CA . GLU A 1 97 ? 3.679 16.011 1.647 1.00 52.34 97 GLU A CA 1
ATOM 698 C C . GLU A 1 97 ? 2.779 17.245 1.509 1.00 52.34 97 GLU A C 1
ATOM 700 O O . GLU A 1 97 ? 2.488 17.919 2.490 1.00 52.34 97 GLU A O 1
ATOM 705 N N . THR A 1 98 ? 2.301 17.545 0.298 1.00 52.34 98 THR A N 1
ATOM 706 C CA . THR A 1 98 ? 1.466 18.722 0.030 1.00 52.34 98 THR A CA 1
ATOM 707 C C . THR A 1 98 ? 0.224 18.343 -0.765 1.00 52.34 98 THR A C 1
ATOM 709 O O . THR A 1 98 ? 0.210 17.336 -1.475 1.00 52.34 98 THR A O 1
ATOM 712 N N . ASP A 1 99 ? -0.797 19.201 -0.735 1.00 54.88 99 ASP A N 1
ATOM 713 C CA . ASP A 1 99 ? -2.024 19.068 -1.539 1.00 54.88 99 ASP A CA 1
ATOM 714 C C . ASP A 1 99 ? -1.780 19.076 -3.067 1.00 54.88 99 ASP A C 1
ATOM 716 O O . ASP A 1 99 ? -2.714 18.959 -3.859 1.00 54.88 99 ASP A O 1
ATOM 720 N N . LYS A 1 100 ? -0.520 19.196 -3.509 1.00 55.47 100 LYS A N 1
ATOM 721 C CA . LYS A 1 100 ? -0.107 19.299 -4.916 1.00 55.47 100 LYS A CA 1
ATOM 722 C C . LYS A 1 100 ? 0.101 17.948 -5.617 1.00 55.47 100 LYS A C 1
ATOM 724 O O . LYS A 1 100 ? 0.488 17.938 -6.782 1.00 55.47 100 LYS A O 1
ATOM 729 N N . GLY A 1 101 ? -0.172 16.823 -4.953 1.00 67.81 101 GLY A N 1
ATOM 730 C CA . GLY A 1 101 ? -0.049 15.480 -5.535 1.00 67.81 101 GLY A CA 1
ATOM 731 C C . GLY A 1 101 ? 1.291 14.800 -5.235 1.00 67.81 101 GLY A C 1
ATOM 732 O O . GLY A 1 101 ? 1.927 15.096 -4.225 1.00 67.81 101 GLY A O 1
ATOM 733 N N . TYR A 1 102 ? 1.683 13.836 -6.072 1.00 82.56 102 TYR A N 1
ATOM 734 C CA . TYR A 1 102 ? 2.920 13.063 -5.905 1.00 82.56 102 TYR A CA 1
ATOM 735 C C . TYR A 1 102 ? 4.161 13.893 -6.255 1.00 82.56 102 TYR A C 1
ATOM 737 O O . TYR A 1 102 ? 4.225 14.491 -7.327 1.00 82.56 102 TYR A O 1
ATOM 745 N N . ASP A 1 103 ? 5.177 13.855 -5.397 1.00 87.81 103 ASP A N 1
ATOM 746 C CA . ASP A 1 103 ? 6.528 14.291 -5.728 1.00 87.81 103 ASP A CA 1
ATOM 747 C C . ASP A 1 103 ? 7.235 13.191 -6.529 1.00 87.81 103 ASP A C 1
ATOM 749 O O . ASP A 1 103 ? 7.577 12.122 -6.018 1.00 87.81 103 ASP A O 1
ATOM 753 N N . THR A 1 104 ? 7.446 13.456 -7.817 1.00 91.88 104 THR A N 1
ATOM 754 C CA . THR A 1 104 ? 8.161 12.561 -8.731 1.00 91.88 104 THR A CA 1
ATOM 755 C C . THR A 1 104 ? 9.573 13.050 -9.045 1.00 91.88 104 THR A C 1
ATOM 757 O O . THR A 1 104 ? 10.200 12.525 -9.961 1.00 91.88 104 THR A O 1
ATOM 760 N N . THR A 1 105 ? 10.108 14.032 -8.313 1.00 92.56 105 THR A N 1
ATOM 761 C CA . THR A 1 105 ? 11.393 14.688 -8.617 1.00 92.56 105 THR A CA 1
ATOM 762 C C . THR A 1 105 ? 12.537 13.686 -8.744 1.00 92.56 105 THR A C 1
ATOM 764 O O . THR A 1 105 ? 13.283 13.706 -9.725 1.00 92.56 105 THR A O 1
ATOM 767 N N . ASN A 1 106 ? 12.652 12.757 -7.789 1.00 93.50 106 ASN A N 1
ATOM 768 C CA . ASN A 1 106 ? 13.674 11.707 -7.818 1.00 93.50 106 ASN A CA 1
ATOM 769 C C . ASN A 1 106 ? 13.522 10.769 -9.025 1.00 93.50 106 ASN A C 1
ATOM 771 O O . ASN A 1 106 ? 14.524 10.379 -9.625 1.00 93.50 106 ASN A O 1
ATOM 775 N N . LEU A 1 107 ? 12.285 10.431 -9.396 1.00 95.50 107 LEU A N 1
ATOM 776 C CA . LEU A 1 107 ? 11.994 9.571 -10.539 1.00 95.50 107 LEU A CA 1
ATOM 777 C C . LEU A 1 107 ? 12.315 10.280 -11.860 1.00 95.50 107 LEU A C 1
ATOM 779 O O . LEU A 1 107 ? 13.044 9.734 -12.682 1.00 95.50 107 LEU A O 1
ATOM 783 N N . THR A 1 108 ? 11.860 11.522 -12.037 1.00 96.12 108 THR A N 1
ATOM 784 C CA . THR A 1 108 ? 12.174 12.341 -13.218 1.00 96.12 108 THR A CA 1
ATOM 785 C C . THR A 1 108 ? 13.682 12.540 -13.371 1.00 96.12 108 THR A C 1
ATOM 787 O O . THR A 1 108 ? 14.210 12.407 -14.472 1.00 96.12 108 THR A O 1
ATOM 790 N N . SER A 1 109 ? 14.391 12.793 -12.266 1.00 96.19 109 SER A N 1
ATOM 791 C CA . SER A 1 109 ? 15.850 12.969 -12.267 1.00 96.19 109 SER A CA 1
ATOM 792 C C . SER A 1 109 ? 16.580 11.685 -12.668 1.00 96.19 109 SER A C 1
ATOM 794 O O . SER A 1 109 ? 17.527 11.727 -13.451 1.00 96.19 109 SER A O 1
ATOM 796 N N . LEU A 1 110 ? 16.124 10.529 -12.174 1.00 96.69 110 LEU A N 1
ATOM 797 C CA . LEU A 1 110 ? 16.651 9.227 -12.579 1.00 96.69 110 LEU A CA 1
ATOM 798 C C . LEU A 1 110 ? 16.469 8.992 -14.085 1.00 96.69 110 LEU A C 1
ATOM 800 O O . LEU A 1 110 ? 17.427 8.621 -14.762 1.00 96.69 110 LEU A O 1
ATOM 804 N N . LEU A 1 111 ? 15.261 9.220 -14.609 1.00 97.31 111 LEU A N 1
ATOM 805 C CA . LEU A 1 111 ? 14.961 9.021 -16.029 1.00 97.31 111 LEU A CA 1
ATOM 806 C C . LEU A 1 111 ? 15.779 9.972 -16.915 1.00 97.31 111 LEU A C 1
ATOM 808 O O . LEU A 1 111 ? 16.358 9.526 -17.902 1.00 97.31 111 LEU A O 1
ATOM 812 N N . ALA A 1 112 ? 15.928 11.240 -16.525 1.00 96.62 112 ALA A N 1
ATOM 813 C CA . ALA A 1 112 ? 16.791 12.189 -17.228 1.00 96.62 112 ALA A CA 1
ATOM 814 C C . ALA A 1 112 ? 18.258 11.720 -17.267 1.00 96.62 112 ALA A C 1
ATOM 816 O O . ALA A 1 112 ? 18.899 11.753 -18.317 1.00 96.62 112 ALA A O 1
ATOM 817 N N . ASN A 1 113 ? 18.787 11.220 -16.146 1.00 94.12 113 ASN A N 1
ATOM 818 C CA . ASN A 1 113 ? 20.160 10.712 -16.071 1.00 94.12 113 ASN A CA 1
ATOM 819 C C . ASN A 1 113 ? 20.377 9.469 -16.948 1.00 94.12 113 ASN A C 1
ATOM 821 O O . ASN A 1 113 ? 21.400 9.368 -17.632 1.00 94.12 113 ASN A O 1
ATOM 825 N N . LEU A 1 114 ? 19.415 8.542 -16.956 1.00 94.50 114 LEU A N 1
ATOM 826 C CA . LEU A 1 114 ? 19.426 7.378 -17.844 1.00 94.50 114 LEU A CA 1
ATOM 827 C C . LEU A 1 114 ? 19.393 7.818 -19.313 1.00 94.50 114 LEU A C 1
ATOM 829 O O . LEU A 1 114 ? 20.257 7.417 -20.093 1.00 94.50 114 LEU A O 1
ATOM 833 N N . HIS A 1 115 ? 18.471 8.713 -19.672 1.00 93.75 115 HIS A N 1
ATOM 834 C CA . HIS A 1 115 ? 18.351 9.262 -21.021 1.00 93.75 115 HIS A CA 1
ATOM 835 C C . HIS A 1 115 ? 19.666 9.884 -21.510 1.00 93.75 115 HIS A C 1
ATOM 837 O O . HIS A 1 115 ? 20.167 9.513 -22.571 1.00 93.75 115 HIS A O 1
ATOM 843 N N . ASN A 1 116 ? 20.265 10.767 -20.707 1.00 91.25 116 ASN A N 1
ATOM 844 C CA . ASN A 1 116 ? 21.518 11.447 -21.042 1.00 91.25 116 ASN A CA 1
ATOM 845 C C . ASN A 1 116 ? 22.690 10.467 -21.206 1.00 91.25 116 ASN A C 1
ATOM 847 O O . ASN A 1 116 ? 23.526 10.636 -22.099 1.00 91.25 116 ASN A O 1
ATOM 851 N N . SER A 1 117 ? 22.738 9.422 -20.375 1.00 87.12 117 SER A N 1
ATOM 852 C CA . SER A 1 117 ? 23.772 8.383 -20.449 1.00 87.12 117 SER A CA 1
ATOM 853 C C . SER A 1 117 ? 23.656 7.558 -21.735 1.00 87.12 117 SER A C 1
ATOM 855 O O . SER A 1 117 ? 24.668 7.286 -22.384 1.00 87.12 117 SER A O 1
ATOM 857 N N . ALA A 1 118 ? 22.431 7.206 -22.140 1.00 85.25 118 ALA A N 1
ATOM 858 C CA . ALA A 1 118 ? 22.166 6.496 -23.392 1.00 85.25 118 ALA A CA 1
ATOM 859 C C . ALA A 1 118 ? 22.576 7.336 -24.607 1.00 85.25 118 ALA A C 1
ATOM 861 O O . ALA A 1 118 ? 23.321 6.874 -25.470 1.00 85.25 118 ALA A O 1
ATOM 862 N N . SER A 1 119 ? 22.150 8.602 -24.628 1.00 82.31 119 SER A N 1
ATOM 863 C CA . SER A 1 119 ? 22.438 9.535 -25.720 1.00 82.31 119 SER A CA 1
ATOM 864 C C . SER A 1 119 ? 23.940 9.783 -25.892 1.00 82.31 119 SER A C 1
ATOM 866 O O . SER A 1 119 ? 24.422 9.863 -27.017 1.00 82.31 119 SER A O 1
ATOM 868 N N . SER A 1 120 ? 24.701 9.847 -24.793 1.00 79.69 120 SER A N 1
ATOM 869 C CA . SER A 1 120 ? 26.151 10.101 -24.835 1.00 79.69 120 SER A CA 1
ATOM 870 C C . SER A 1 120 ? 26.976 8.888 -25.279 1.00 79.69 120 SER A C 1
ATOM 872 O O . SER A 1 120 ? 28.046 9.050 -25.858 1.00 79.69 120 SER A O 1
ATOM 874 N N . SER A 1 121 ? 26.506 7.672 -24.993 1.00 77.38 121 SER A N 1
ATOM 875 C CA . SER A 1 121 ? 27.233 6.426 -25.282 1.00 77.38 121 SER A CA 1
ATOM 876 C C . SER A 1 121 ? 26.799 5.748 -26.584 1.00 77.38 121 SER A C 1
ATOM 878 O O . SER A 1 121 ? 27.410 4.760 -26.985 1.00 77.38 121 SER A O 1
ATOM 880 N N . SER A 1 122 ? 25.738 6.245 -27.234 1.00 74.19 122 SER A N 1
ATOM 881 C CA . SER A 1 122 ? 25.039 5.569 -28.338 1.00 74.19 122 SER A CA 1
ATOM 882 C C . SER A 1 122 ? 24.622 4.122 -28.007 1.00 74.19 122 SER A C 1
ATOM 884 O O . SER A 1 122 ? 24.334 3.337 -28.914 1.00 74.19 122 SER A O 1
ATOM 886 N N . ALA A 1 123 ? 24.587 3.757 -26.721 1.00 74.62 123 ALA A N 1
ATOM 887 C CA . ALA A 1 123 ? 24.187 2.438 -26.261 1.00 74.62 123 ALA A CA 1
ATOM 888 C C . ALA A 1 123 ? 22.669 2.387 -26.075 1.00 74.62 123 ALA A C 1
ATOM 890 O O . ALA A 1 123 ? 22.053 3.299 -25.518 1.00 74.62 123 ALA A O 1
ATOM 891 N N . THR A 1 124 ? 22.053 1.290 -26.510 1.00 81.38 124 THR A N 1
ATOM 892 C CA . THR A 1 124 ? 20.646 1.025 -26.212 1.00 81.38 124 THR A CA 1
ATOM 893 C C . THR A 1 124 ? 20.517 0.622 -24.748 1.00 81.38 124 THR A C 1
ATOM 895 O O . THR A 1 124 ? 21.064 -0.399 -24.336 1.00 81.38 124 THR A O 1
ATOM 898 N N . LEU A 1 125 ? 19.784 1.409 -23.957 1.00 90.38 125 LEU A N 1
ATOM 899 C CA . LEU A 1 125 ? 19.492 1.034 -22.576 1.00 90.38 125 LEU A CA 1
ATOM 900 C C . LEU A 1 125 ? 18.511 -0.147 -22.508 1.00 90.38 125 LEU A C 1
ATOM 902 O O . LEU A 1 125 ? 17.625 -0.268 -23.372 1.00 90.38 125 LEU A O 1
ATOM 906 N N . PRO A 1 126 ? 18.614 -0.986 -21.462 1.00 95.00 126 PRO A N 1
ATOM 907 C CA . PRO A 1 126 ? 17.584 -1.969 -21.159 1.00 95.00 126 PRO A CA 1
ATOM 908 C C . PRO A 1 126 ? 16.218 -1.286 -20.967 1.00 95.00 126 PRO A C 1
ATOM 910 O O . PRO A 1 126 ? 16.167 -0.138 -20.508 1.00 95.00 126 PRO A O 1
ATOM 913 N N . PRO A 1 127 ? 15.105 -1.956 -21.308 1.00 97.19 127 PRO A N 1
ATOM 914 C CA . PRO A 1 127 ? 13.767 -1.466 -20.998 1.00 97.19 127 PRO A CA 1
ATOM 915 C C . PRO A 1 127 ? 13.562 -1.215 -19.502 1.00 97.19 127 PRO A C 1
ATOM 917 O O . PRO A 1 127 ? 14.231 -1.822 -18.664 1.00 97.19 127 PRO A O 1
ATOM 920 N N . ILE A 1 128 ? 12.627 -0.329 -19.164 1.00 98.38 128 ILE A N 1
ATOM 921 C CA . ILE A 1 128 ? 12.367 0.109 -17.791 1.00 98.38 128 ILE A CA 1
ATOM 922 C C . ILE A 1 128 ? 10.893 -0.131 -17.451 1.00 98.38 128 ILE A C 1
ATOM 924 O O . ILE A 1 128 ? 10.015 0.398 -18.132 1.00 98.38 128 ILE A O 1
ATOM 928 N N . LEU A 1 129 ? 10.624 -0.859 -16.365 1.00 98.50 129 LEU A N 1
ATOM 929 C CA . LEU A 1 129 ? 9.312 -0.901 -15.718 1.00 98.50 129 LEU A CA 1
ATOM 930 C C . LEU A 1 129 ? 9.317 -0.029 -14.463 1.00 98.50 129 LEU A C 1
ATOM 932 O O . LEU A 1 129 ? 10.110 -0.224 -13.538 1.00 98.50 129 LEU A O 1
ATOM 936 N N . ILE A 1 130 ? 8.407 0.938 -14.427 1.00 98.50 130 ILE A N 1
ATOM 937 C CA . ILE A 1 130 ? 8.163 1.763 -13.244 1.00 98.50 130 ILE A CA 1
ATOM 938 C C . ILE A 1 130 ? 7.156 1.028 -12.355 1.00 98.50 130 ILE A C 1
ATOM 940 O O . ILE A 1 130 ? 6.037 0.764 -12.793 1.00 98.50 130 ILE A O 1
ATOM 944 N N . GLY A 1 131 ? 7.562 0.704 -11.124 1.00 96.75 131 GLY A N 1
ATOM 945 C CA . GLY A 1 131 ? 6.740 -0.030 -10.154 1.00 96.75 131 GLY A CA 1
ATOM 946 C C . GLY A 1 131 ? 6.160 0.819 -9.020 1.00 96.75 131 GLY A C 1
ATOM 947 O O . GLY A 1 131 ? 5.256 0.391 -8.300 1.00 96.75 131 GLY A O 1
ATOM 948 N N . CYS A 1 132 ? 6.648 2.049 -8.848 1.00 93.25 132 CYS A N 1
ATOM 949 C CA . CYS A 1 132 ? 6.092 2.985 -7.875 1.00 93.25 132 CYS A CA 1
ATOM 950 C C . CYS A 1 132 ? 4.773 3.620 -8.351 1.00 93.25 132 CYS A C 1
ATOM 952 O O . CYS A 1 132 ? 4.449 3.657 -9.535 1.00 93.25 132 CYS A O 1
ATOM 954 N N . THR A 1 133 ? 3.970 4.136 -7.420 1.00 93.38 133 THR A N 1
ATOM 955 C CA . THR A 1 133 ? 2.744 4.871 -7.770 1.00 93.38 133 THR A CA 1
ATOM 956 C C . THR A 1 133 ? 3.105 6.234 -8.355 1.00 93.38 133 THR A C 1
ATOM 958 O O . THR A 1 133 ? 3.866 6.974 -7.740 1.00 93.38 133 THR A O 1
ATOM 961 N N . VAL A 1 134 ? 2.565 6.579 -9.519 1.00 94.25 134 VAL A N 1
ATOM 962 C CA . VAL A 1 134 ? 2.842 7.846 -10.214 1.00 94.25 134 VAL A CA 1
ATOM 963 C C . VAL A 1 134 ? 1.529 8.571 -10.534 1.00 94.25 134 VAL A C 1
ATOM 965 O O . VAL A 1 134 ? 0.478 7.926 -10.574 1.00 94.25 134 VAL A O 1
ATOM 968 N N . PRO A 1 135 ? 1.541 9.905 -10.721 1.00 92.94 135 PRO A N 1
ATOM 969 C CA . PRO A 1 135 ? 0.345 10.618 -11.150 1.00 92.94 135 PRO A CA 1
ATOM 970 C C . PRO A 1 135 ? -0.055 10.201 -12.577 1.00 92.94 135 PRO A C 1
ATOM 972 O O . PRO A 1 135 ? 0.818 9.851 -13.372 1.00 92.94 135 PRO A O 1
ATOM 975 N N . PRO A 1 136 ? -1.346 10.282 -12.943 1.00 93.56 136 PRO A N 1
ATOM 976 C CA . PRO A 1 136 ? -1.783 9.990 -14.303 1.00 93.56 136 PRO A CA 1
ATOM 977 C C . PRO A 1 136 ? -1.062 10.849 -15.348 1.00 93.56 136 PRO A C 1
ATOM 979 O O . PRO A 1 136 ? -0.842 12.043 -15.142 1.00 93.56 136 PRO A O 1
ATOM 982 N N . ARG A 1 137 ? -0.752 10.239 -16.494 1.00 95.06 137 ARG A N 1
ATOM 983 C CA . ARG A 1 137 ? 0.064 10.763 -17.602 1.00 95.06 137 ARG A CA 1
ATOM 984 C C . ARG A 1 137 ? 1.549 10.957 -17.284 1.00 95.06 137 ARG A C 1
ATOM 986 O O . ARG A 1 137 ? 2.257 11.549 -18.108 1.00 95.06 137 ARG A O 1
ATOM 993 N N . PHE A 1 138 ? 2.047 10.478 -16.144 1.00 96.19 138 PHE A N 1
ATOM 994 C CA . PHE A 1 138 ? 3.467 10.586 -15.816 1.00 96.19 138 PHE A CA 1
ATOM 995 C C . PHE A 1 138 ? 4.323 9.856 -16.851 1.00 96.19 138 PHE A C 1
ATOM 997 O O . PHE A 1 138 ? 5.229 10.456 -17.431 1.00 96.19 138 PHE A O 1
ATOM 1004 N N . CYS A 1 139 ? 4.016 8.588 -17.128 1.00 97.50 139 CYS A N 1
ATOM 1005 C CA . CYS A 1 139 ? 4.789 7.769 -18.051 1.00 97.50 139 CYS A CA 1
ATOM 1006 C C . CYS A 1 139 ? 4.765 8.331 -19.481 1.00 97.50 139 CYS A C 1
ATOM 1008 O O . CYS A 1 139 ? 5.818 8.400 -20.109 1.00 97.50 139 CYS A O 1
ATOM 1010 N N . ASP A 1 140 ? 3.622 8.816 -19.977 1.00 96.62 140 ASP A N 1
ATOM 1011 C CA . ASP A 1 140 ? 3.537 9.483 -21.290 1.00 96.62 140 ASP A CA 1
ATOM 1012 C C . ASP A 1 140 ? 4.425 10.736 -21.355 1.00 96.62 140 ASP A C 1
ATOM 1014 O O . ASP A 1 140 ? 5.186 10.929 -22.306 1.00 96.62 140 ASP A O 1
ATOM 1018 N N . THR A 1 141 ? 4.373 11.573 -20.314 1.00 96.94 141 THR A N 1
ATOM 1019 C CA . THR A 1 141 ? 5.191 12.793 -20.215 1.00 96.94 141 THR A CA 1
ATOM 1020 C C . THR A 1 141 ? 6.681 12.461 -20.155 1.00 96.94 141 THR A C 1
ATOM 1022 O O . THR A 1 141 ? 7.502 13.123 -20.799 1.00 96.94 141 THR A O 1
ATOM 1025 N N . ALA A 1 142 ? 7.037 11.406 -19.420 1.00 97.38 142 ALA A N 1
ATOM 1026 C CA . ALA A 1 142 ? 8.400 10.914 -19.325 1.00 97.38 142 ALA A CA 1
ATOM 1027 C C . ALA A 1 142 ? 8.898 10.379 -20.674 1.00 97.38 142 ALA A C 1
ATOM 1029 O O . ALA A 1 142 ? 10.009 10.706 -21.075 1.00 97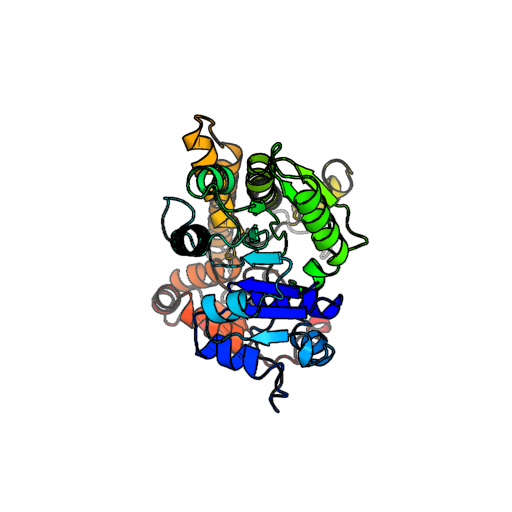.38 142 ALA A O 1
ATOM 1030 N N . ARG A 1 143 ? 8.078 9.628 -21.419 1.00 96.44 143 ARG A N 1
ATOM 1031 C CA . ARG A 1 143 ? 8.441 9.140 -22.760 1.00 96.44 143 ARG A CA 1
ATOM 1032 C C . ARG A 1 143 ? 8.668 10.276 -23.751 1.00 96.44 143 ARG A C 1
ATOM 1034 O O . ARG A 1 143 ? 9.640 10.236 -24.497 1.00 96.44 143 ARG A O 1
ATOM 1041 N N . ALA A 1 144 ? 7.813 11.298 -23.730 1.00 96.88 144 ALA A N 1
ATOM 1042 C CA . ALA A 1 144 ? 7.977 12.475 -24.581 1.00 96.88 144 ALA A CA 1
ATOM 1043 C C . ALA A 1 144 ? 9.258 13.259 -24.245 1.00 96.88 144 ALA A C 1
ATOM 1045 O O . ALA A 1 144 ? 9.960 13.717 -25.144 1.00 96.88 144 ALA A O 1
ATOM 1046 N N . SER A 1 145 ? 9.578 13.386 -22.954 1.00 97.38 145 SER A N 1
ATOM 1047 C CA . SER A 1 145 ? 10.785 14.080 -22.481 1.00 97.38 145 SER A CA 1
ATOM 1048 C C . SER A 1 145 ? 12.070 13.279 -22.705 1.00 97.38 145 SER A C 1
ATOM 1050 O O . SER A 1 145 ? 13.136 13.862 -22.886 1.00 97.38 145 SER A O 1
ATOM 1052 N N . PHE A 1 146 ? 11.978 11.947 -22.680 1.00 96.31 146 PHE A N 1
ATOM 1053 C CA . PHE A 1 146 ? 13.118 11.031 -22.677 1.00 96.31 146 PHE A CA 1
ATOM 1054 C C . PHE A 1 146 ? 12.974 9.948 -23.763 1.00 96.31 146 PHE A C 1
ATOM 1056 O O . PHE A 1 146 ? 12.898 8.758 -23.448 1.00 96.31 146 PHE A O 1
ATOM 1063 N N . PRO A 1 147 ? 12.971 10.321 -25.057 1.00 92.88 147 PRO A N 1
ATOM 1064 C CA . PRO A 1 147 ? 12.586 9.429 -26.157 1.00 92.88 147 PRO A CA 1
ATOM 1065 C C . PRO A 1 147 ? 13.524 8.233 -26.384 1.00 92.88 147 PRO A C 1
ATOM 1067 O O . PRO A 1 147 ? 13.160 7.298 -27.089 1.00 92.88 147 PRO A O 1
ATOM 1070 N N . SER A 1 148 ? 14.726 8.229 -25.794 1.00 91.38 148 SER A N 1
ATOM 1071 C CA . SER A 1 148 ? 15.628 7.066 -25.847 1.00 91.38 148 SER A CA 1
ATOM 1072 C C . SER A 1 148 ? 15.236 5.939 -24.881 1.00 91.38 148 SER A C 1
ATOM 1074 O O . SER A 1 148 ? 15.817 4.855 -24.944 1.00 91.38 148 SER A O 1
ATOM 1076 N N . LEU A 1 149 ? 14.275 6.174 -23.980 1.00 95.19 149 LEU A N 1
ATOM 1077 C CA . LEU A 1 149 ? 13.861 5.208 -22.968 1.00 95.19 149 LEU A CA 1
ATOM 1078 C C . LEU A 1 149 ? 12.636 4.406 -23.416 1.00 95.19 149 LEU A C 1
ATOM 1080 O O . LEU A 1 149 ? 11.610 4.957 -23.816 1.00 95.19 149 LEU A O 1
ATOM 1084 N N . ARG A 1 150 ? 12.716 3.084 -23.255 1.00 96.81 150 ARG A N 1
ATOM 1085 C CA . ARG A 1 150 ? 11.587 2.165 -23.447 1.00 96.81 150 ARG A CA 1
ATOM 1086 C C . ARG A 1 150 ? 10.910 1.929 -22.101 1.00 96.81 150 ARG A C 1
ATOM 1088 O O . ARG A 1 150 ? 11.408 1.146 -21.296 1.00 96.81 150 ARG A O 1
ATOM 1095 N N . LEU A 1 151 ? 9.826 2.661 -21.844 1.00 97.81 151 LEU A N 1
ATOM 1096 C CA . LEU A 1 151 ? 9.126 2.669 -20.556 1.00 97.81 151 LEU A CA 1
ATOM 1097 C C . LEU A 1 151 ? 7.844 1.829 -20.595 1.00 97.81 151 LEU A C 1
ATOM 1099 O O . LEU A 1 151 ? 7.048 1.950 -21.527 1.00 97.81 151 LEU A O 1
ATOM 1103 N N . GLY A 1 152 ? 7.624 1.051 -19.540 1.00 98.50 152 GLY A N 1
ATOM 1104 C CA . GLY A 1 152 ? 6.341 0.456 -19.175 1.00 98.50 152 GLY A CA 1
ATOM 1105 C C . GLY A 1 152 ? 6.005 0.730 -17.706 1.00 98.50 152 GLY A C 1
ATOM 1106 O O . GLY A 1 152 ? 6.831 1.247 -16.945 1.00 98.50 152 GLY A O 1
ATOM 1107 N N . TYR A 1 153 ? 4.786 0.383 -17.304 1.00 98.75 153 TYR A N 1
ATOM 1108 C CA . TYR A 1 153 ? 4.269 0.620 -15.959 1.00 98.75 153 TYR A CA 1
ATOM 1109 C C . TYR A 1 153 ? 3.734 -0.671 -15.333 1.00 98.75 153 TYR A C 1
ATOM 1111 O O . TYR A 1 153 ? 2.924 -1.358 -15.946 1.00 98.75 153 TYR A O 1
ATOM 1119 N N . HIS A 1 154 ? 4.170 -1.007 -14.119 1.00 98.12 154 HIS A N 1
ATOM 1120 C CA . HIS A 1 154 ? 3.736 -2.206 -13.395 1.00 98.12 154 HIS A CA 1
ATOM 1121 C C . HIS A 1 154 ? 3.493 -1.881 -11.911 1.00 98.12 154 HIS A C 1
ATOM 1123 O O . HIS A 1 154 ? 4.380 -2.083 -11.087 1.00 98.12 154 HIS A O 1
ATOM 1129 N N . PRO A 1 155 ? 2.327 -1.317 -11.549 1.00 96.12 155 PRO A N 1
ATOM 1130 C CA . PRO A 1 155 ? 2.054 -0.926 -10.173 1.00 96.12 155 PRO A CA 1
ATOM 1131 C C . PRO A 1 155 ? 1.761 -2.125 -9.271 1.00 96.12 155 PRO A C 1
ATOM 1133 O O . PRO A 1 155 ? 1.110 -3.085 -9.680 1.00 96.12 155 PRO A O 1
ATOM 1136 N N . GLU A 1 156 ? 2.114 -1.988 -7.994 1.00 93.31 156 GLU A N 1
ATOM 1137 C CA . GLU A 1 156 ? 1.781 -2.970 -6.959 1.00 93.31 156 GLU A CA 1
ATOM 1138 C C . GLU A 1 156 ? 0.456 -2.644 -6.257 1.00 93.31 156 GLU A C 1
ATOM 1140 O O . GLU A 1 156 ? 0.167 -1.489 -5.920 1.00 93.31 156 GLU A O 1
ATOM 1145 N N . PHE A 1 157 ? -0.347 -3.668 -5.963 1.00 91.69 157 PHE A N 1
ATOM 1146 C CA . PHE A 1 157 ? -1.665 -3.562 -5.312 1.00 91.69 157 PHE A CA 1
ATOM 1147 C C . PHE A 1 157 ? -1.686 -4.175 -3.910 1.00 91.69 157 PHE A C 1
ATOM 1149 O O . PHE A 1 157 ? -2.644 -4.840 -3.525 1.00 91.69 157 PHE A O 1
ATOM 1156 N N . ILE A 1 158 ? -0.612 -3.971 -3.151 1.00 88.50 158 ILE A N 1
ATOM 1157 C CA . ILE A 1 158 ? -0.362 -4.721 -1.921 1.00 88.50 158 ILE A CA 1
ATOM 1158 C C . ILE A 1 158 ? -0.331 -3.781 -0.715 1.00 88.50 158 ILE A C 1
ATOM 1160 O O . ILE A 1 158 ? 0.233 -2.686 -0.777 1.00 88.50 158 ILE A O 1
ATOM 1164 N N . ALA A 1 159 ? -0.950 -4.208 0.384 1.00 84.50 159 ALA A N 1
ATOM 1165 C CA . ALA A 1 159 ? -0.887 -3.511 1.662 1.00 84.50 159 ALA A CA 1
ATOM 1166 C C . ALA A 1 159 ? 0.426 -3.837 2.390 1.00 84.50 159 ALA A C 1
ATOM 1168 O O . ALA A 1 159 ? 0.906 -4.970 2.363 1.00 84.50 159 ALA A O 1
ATOM 1169 N N . GLN A 1 160 ? 1.002 -2.855 3.085 1.00 84.38 160 GLN A N 1
ATOM 1170 C CA . GLN A 1 160 ? 2.180 -3.108 3.917 1.00 84.38 160 GLN A CA 1
ATOM 1171 C C . GLN A 1 160 ? 1.823 -4.027 5.091 1.00 84.38 160 GLN A C 1
ATOM 1173 O O . GLN A 1 160 ? 0.715 -3.953 5.634 1.00 84.38 160 GLN A O 1
ATOM 1178 N N . GLY A 1 161 ? 2.761 -4.890 5.468 1.00 85.19 161 GLY A N 1
ATOM 1179 C CA . GLY A 1 161 ? 2.538 -6.019 6.365 1.00 85.19 161 GLY A CA 1
ATOM 1180 C C . GLY A 1 161 ? 2.095 -7.300 5.654 1.00 85.19 161 GLY A C 1
ATOM 1181 O O . GLY A 1 161 ? 2.000 -8.311 6.325 1.00 85.19 161 GLY A O 1
ATOM 1182 N N . ASP A 1 162 ? 1.831 -7.271 4.342 1.00 89.50 162 ASP A N 1
ATOM 1183 C CA . ASP A 1 162 ? 1.496 -8.455 3.531 1.00 89.50 162 ASP A CA 1
ATOM 1184 C C . ASP A 1 162 ? 2.317 -8.516 2.230 1.00 89.50 162 ASP A C 1
ATOM 1186 O O . ASP A 1 162 ? 1.933 -9.209 1.286 1.00 89.50 162 ASP A O 1
ATOM 1190 N N . ILE A 1 163 ? 3.438 -7.784 2.130 1.00 94.06 163 ILE A N 1
ATOM 1191 C CA . ILE A 1 163 ? 4.085 -7.544 0.827 1.00 94.06 163 ILE A CA 1
ATOM 1192 C C . ILE A 1 163 ? 4.528 -8.847 0.155 1.00 94.06 163 ILE A C 1
ATOM 1194 O O . ILE A 1 163 ? 4.195 -9.076 -1.005 1.00 94.06 163 ILE A O 1
ATOM 1198 N N . MET A 1 164 ? 5.229 -9.729 0.872 1.00 94.62 164 MET A N 1
ATOM 1199 C CA . MET A 1 164 ? 5.732 -10.979 0.282 1.00 94.62 164 MET A CA 1
ATOM 1200 C C . MET A 1 164 ? 4.605 -11.918 -0.168 1.00 94.62 164 MET A C 1
ATOM 1202 O O . MET A 1 164 ? 4.691 -12.522 -1.239 1.00 94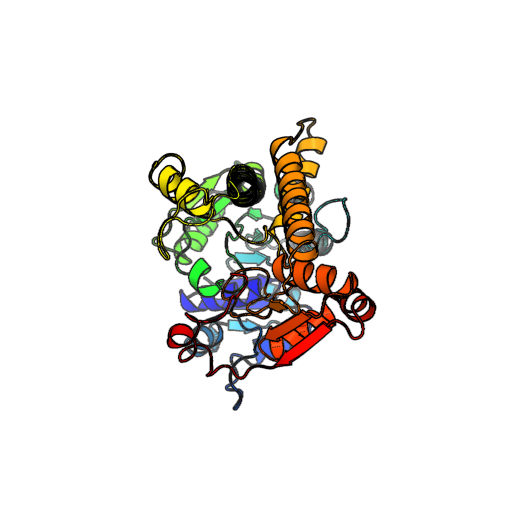.62 164 MET A O 1
ATOM 1206 N N . ALA A 1 165 ? 3.536 -12.024 0.628 1.00 92.88 165 ALA A N 1
ATOM 1207 C CA . ALA A 1 165 ? 2.372 -12.834 0.282 1.00 92.88 165 ALA A CA 1
ATOM 1208 C C . ALA A 1 165 ? 1.633 -12.246 -0.930 1.00 92.88 165 ALA A C 1
ATOM 1210 O O . ALA A 1 165 ? 1.316 -12.970 -1.873 1.00 92.88 165 ALA A O 1
ATOM 1211 N N . GLY A 1 166 ? 1.434 -10.925 -0.942 1.00 93.81 166 GLY A N 1
ATOM 1212 C CA . GLY A 1 166 ? 0.781 -10.217 -2.038 1.00 93.81 166 GLY A CA 1
ATOM 1213 C C . GLY A 1 166 ? 1.563 -10.260 -3.350 1.00 93.81 166 GLY A C 1
ATOM 1214 O O . GLY A 1 166 ? 0.941 -10.358 -4.400 1.00 93.81 166 GLY A O 1
ATOM 1215 N N . LEU A 1 167 ? 2.901 -10.253 -3.312 1.00 95.62 167 LEU A N 1
ATOM 1216 C CA . LEU A 1 167 ? 3.739 -10.423 -4.508 1.00 95.62 167 LEU A CA 1
ATOM 1217 C C . LEU A 1 167 ? 3.654 -11.852 -5.065 1.00 95.62 167 LEU A C 1
ATOM 1219 O O . LEU A 1 167 ? 3.644 -12.048 -6.277 1.00 95.62 167 LEU A O 1
ATOM 1223 N N . SER A 1 168 ? 3.570 -12.850 -4.182 1.00 93.25 168 SER A N 1
ATOM 1224 C CA . SER A 1 168 ? 3.533 -14.268 -4.567 1.00 93.25 168 SER A CA 1
ATOM 1225 C C . SER A 1 168 ? 2.163 -14.722 -5.073 1.00 93.25 168 SER A C 1
ATOM 1227 O O . SER A 1 168 ? 2.063 -15.669 -5.852 1.00 93.25 168 SER A O 1
ATOM 1229 N N . SER A 1 169 ? 1.082 -14.107 -4.595 1.00 94.56 169 SER A N 1
ATOM 1230 C CA . SER A 1 169 ? -0.292 -14.482 -4.948 1.00 94.56 169 SER A CA 1
ATOM 1231 C C . SER A 1 169 ? -1.212 -13.257 -5.020 1.00 94.56 169 SER A C 1
ATOM 1233 O O . SER A 1 169 ? -2.161 -13.146 -4.239 1.00 94.56 169 SER A O 1
ATOM 1235 N N . PRO A 1 170 ? -0.951 -12.317 -5.947 1.00 95.50 170 PRO A N 1
ATOM 1236 C CA . PRO A 1 170 ? -1.803 -11.152 -6.122 1.00 95.50 170 PRO A CA 1
ATOM 1237 C C . PRO A 1 170 ? -3.156 -11.553 -6.720 1.00 95.50 170 PRO A C 1
ATOM 1239 O O . PRO A 1 170 ? -3.264 -12.510 -7.488 1.00 95.50 170 PRO A O 1
ATOM 1242 N N . ALA A 1 171 ? -4.195 -10.764 -6.431 1.00 94.38 171 ALA A N 1
ATOM 1243 C CA . ALA A 1 171 ? -5.512 -10.949 -7.048 1.00 94.38 171 ALA A CA 1
ATOM 1244 C C . ALA A 1 171 ? -5.462 -10.803 -8.582 1.00 94.38 171 ALA A C 1
ATOM 1246 O O . ALA A 1 171 ? -6.222 -11.454 -9.298 1.00 94.38 171 ALA A O 1
ATOM 1247 N N . PHE A 1 172 ? -4.577 -9.935 -9.077 1.00 97.06 172 PHE A N 1
ATOM 1248 C CA . PHE A 1 172 ? -4.237 -9.758 -10.484 1.00 97.06 172 PHE A CA 1
ATOM 1249 C C . PHE A 1 172 ? -2.912 -8.995 -10.602 1.00 97.06 172 PHE A C 1
ATOM 1251 O O . PHE A 1 172 ? -2.524 -8.270 -9.686 1.00 97.06 172 PHE A O 1
ATOM 1258 N N . SER A 1 173 ? -2.263 -9.107 -11.756 1.00 97.56 173 SER A N 1
ATOM 1259 C CA . SER A 1 173 ? -1.127 -8.267 -12.144 1.00 97.56 173 SER A CA 1
ATOM 1260 C C . SER A 1 173 ? -1.563 -7.279 -13.224 1.00 97.56 173 SER A C 1
ATOM 1262 O O . SER A 1 173 ? -2.414 -7.595 -14.060 1.00 97.56 173 SER A O 1
ATOM 1264 N N . LEU A 1 174 ? -0.980 -6.081 -13.229 1.00 98.44 174 LEU A N 1
ATOM 1265 C CA . LEU A 1 174 ? -1.299 -5.028 -14.193 1.00 98.44 174 LEU A CA 1
ATOM 1266 C C . LEU A 1 174 ? -0.050 -4.595 -14.952 1.00 98.44 174 LEU A C 1
ATOM 1268 O O . LEU A 1 174 ? 0.963 -4.301 -14.327 1.00 98.44 174 LEU A O 1
ATOM 1272 N N . LEU A 1 175 ? -0.130 -4.508 -16.275 1.00 98.69 175 LEU A N 1
ATOM 1273 C CA . LEU A 1 175 ? 0.949 -4.015 -17.122 1.00 98.69 175 LEU A CA 1
ATOM 1274 C C . LEU A 1 175 ? 0.423 -2.909 -18.044 1.00 98.69 175 LEU A C 1
ATOM 1276 O O . LEU A 1 175 ? -0.428 -3.143 -18.900 1.00 98.69 175 LEU A O 1
ATOM 1280 N N . GLY A 1 176 ? 0.941 -1.702 -17.856 1.00 98.62 176 GLY A N 1
ATOM 1281 C CA . GLY A 1 176 ? 0.759 -0.569 -18.750 1.00 98.62 176 GLY A CA 1
ATOM 1282 C C . GLY A 1 176 ? 1.867 -0.530 -19.798 1.00 98.62 176 GLY A C 1
ATOM 1283 O O . GLY A 1 176 ? 3.042 -0.409 -19.441 1.00 98.62 176 GLY A O 1
ATOM 1284 N N . THR A 1 177 ? 1.514 -0.580 -21.079 1.00 98.25 177 THR A N 1
ATOM 1285 C CA . THR A 1 177 ? 2.452 -0.387 -22.194 1.00 98.25 177 THR A CA 1
ATOM 1286 C C . THR A 1 177 ? 1.909 0.641 -23.172 1.00 98.25 177 THR A C 1
ATOM 1288 O O . THR A 1 177 ? 0.700 0.782 -23.337 1.00 98.25 177 THR A O 1
ATOM 1291 N N . PRO A 1 178 ? 2.770 1.419 -23.830 1.00 96.81 178 PRO A N 1
ATOM 1292 C CA . PRO A 1 178 ? 2.299 2.294 -24.879 1.00 96.81 178 PRO A CA 1
ATOM 1293 C C . PRO A 1 178 ? 2.069 1.540 -26.192 1.00 96.81 178 PRO A C 1
ATOM 1295 O O . PRO A 1 178 ? 2.744 0.556 -26.481 1.00 96.81 178 PRO A O 1
ATOM 1298 N N . HIS A 1 179 ? 1.158 2.047 -27.021 1.00 93.12 179 HIS A N 1
ATOM 1299 C CA . HIS A 1 179 ? 0.780 1.414 -28.292 1.00 93.12 179 HIS A CA 1
ATOM 1300 C C . HIS A 1 179 ? 1.913 1.318 -29.324 1.00 93.12 179 HIS A C 1
ATOM 1302 O O . HIS A 1 179 ? 1.856 0.478 -30.215 1.00 93.12 179 HIS A O 1
ATOM 1308 N N . ASP A 1 180 ? 2.910 2.193 -29.234 1.00 94.62 180 ASP A N 1
ATOM 1309 C CA . ASP A 1 180 ? 4.067 2.255 -30.127 1.00 94.62 180 ASP A CA 1
ATOM 1310 C C . ASP A 1 180 ? 5.302 1.527 -29.560 1.00 94.62 180 ASP A C 1
ATOM 1312 O O . ASP A 1 180 ? 6.400 1.673 -30.099 1.00 94.62 180 ASP A O 1
ATOM 1316 N N . LEU A 1 181 ? 5.151 0.758 -28.473 1.00 95.62 181 LEU A N 1
ATOM 1317 C CA . LEU A 1 181 ? 6.229 -0.073 -27.938 1.00 95.62 181 LEU A CA 1
ATOM 1318 C C . LEU A 1 181 ? 6.591 -1.185 -28.931 1.00 95.62 181 LEU A C 1
ATOM 1320 O O . LEU A 1 181 ? 5.721 -1.799 -29.544 1.00 95.62 181 LEU A O 1
ATOM 1324 N N . ASP A 1 182 ? 7.882 -1.479 -29.076 1.00 95.81 182 ASP A N 1
ATOM 1325 C CA . ASP A 1 182 ? 8.305 -2.591 -29.918 1.00 95.81 182 ASP A CA 1
ATOM 1326 C C . ASP A 1 182 ? 7.897 -3.946 -29.308 1.00 95.81 182 ASP A C 1
ATOM 1328 O O . ASP A 1 182 ? 7.934 -4.145 -28.090 1.00 95.81 182 ASP A O 1
ATOM 1332 N N . GLN A 1 183 ? 7.556 -4.904 -30.174 1.00 96.62 183 GLN A N 1
ATOM 1333 C CA . GLN A 1 183 ? 7.047 -6.221 -29.768 1.00 96.62 183 GLN A CA 1
ATOM 1334 C C . GLN A 1 183 ? 8.025 -6.996 -28.876 1.00 96.62 183 GLN A C 1
ATOM 1336 O O . GLN A 1 183 ? 7.596 -7.773 -28.024 1.00 96.62 183 GLN A O 1
ATOM 1341 N N . SER A 1 184 ? 9.338 -6.802 -29.052 1.00 97.00 184 SER A N 1
ATOM 1342 C CA . SER A 1 184 ? 10.338 -7.509 -28.247 1.00 97.00 184 SER A CA 1
ATOM 1343 C C . SER A 1 184 ? 10.337 -7.019 -26.799 1.00 97.00 184 SER A C 1
ATOM 1345 O O . SER A 1 184 ? 10.386 -7.826 -25.870 1.00 97.00 184 SER A O 1
ATOM 1347 N N . THR A 1 185 ? 10.188 -5.709 -26.599 1.00 97.38 185 THR A N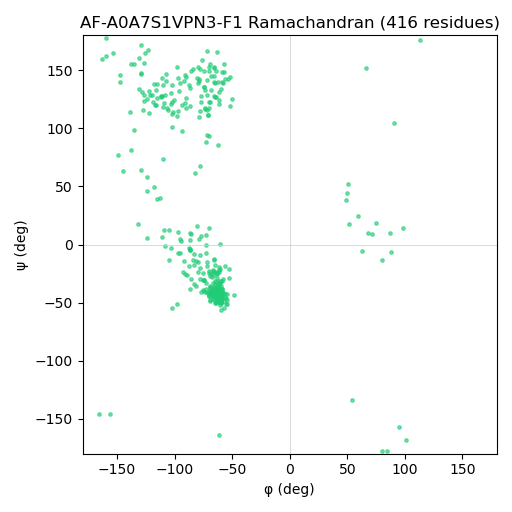 1
ATOM 1348 C CA . THR A 1 185 ? 10.080 -5.105 -25.273 1.00 97.38 185 THR A CA 1
ATOM 1349 C C . THR A 1 185 ? 8.741 -5.426 -24.613 1.00 97.38 185 THR A C 1
ATOM 1351 O O . THR A 1 185 ? 8.710 -5.763 -23.432 1.00 97.38 185 THR A O 1
ATOM 1354 N N . GLU A 1 186 ? 7.638 -5.383 -25.361 1.00 97.62 186 GLU A N 1
ATOM 1355 C CA . GLU A 1 186 ? 6.323 -5.777 -24.844 1.00 97.62 186 GLU A CA 1
ATOM 1356 C C . GLU A 1 186 ? 6.306 -7.249 -24.397 1.00 97.62 186 GLU A C 1
ATOM 1358 O O . GLU A 1 186 ? 5.808 -7.574 -23.312 1.00 97.62 186 GLU A O 1
ATOM 1363 N N . HIS A 1 187 ? 6.916 -8.139 -25.187 1.00 98.06 187 HIS A N 1
ATOM 1364 C CA . HIS A 1 187 ? 7.066 -9.547 -24.832 1.00 98.06 187 HIS A CA 1
ATOM 1365 C C . HIS A 1 187 ? 7.944 -9.741 -23.588 1.00 98.06 187 HIS A C 1
ATOM 1367 O O . HIS A 1 187 ? 7.588 -10.534 -22.712 1.00 98.06 187 HIS A O 1
ATOM 1373 N N . LEU A 1 188 ? 9.052 -8.997 -23.471 1.00 98.50 188 LEU A N 1
ATOM 1374 C CA . LEU A 1 188 ? 9.913 -9.014 -22.285 1.00 98.50 188 LEU A CA 1
ATOM 1375 C C . LEU A 1 188 ? 9.140 -8.597 -21.028 1.00 98.50 188 LEU A C 1
ATOM 1377 O O . LEU A 1 188 ? 9.175 -9.318 -20.032 1.00 98.50 188 LEU A O 1
ATOM 1381 N N . PHE A 1 189 ? 8.420 -7.472 -21.077 1.00 98.56 189 PHE A N 1
ATOM 1382 C CA . PHE A 1 189 ? 7.613 -6.991 -19.953 1.00 98.56 189 PHE A CA 1
ATOM 1383 C C . PHE A 1 189 ? 6.530 -7.993 -19.557 1.00 98.56 189 PHE A C 1
ATOM 1385 O O . PHE A 1 189 ? 6.388 -8.306 -18.378 1.00 98.56 189 PHE A O 1
ATOM 1392 N N . THR A 1 190 ? 5.805 -8.534 -20.536 1.00 98.25 190 THR A N 1
ATOM 1393 C CA . THR A 1 190 ? 4.750 -9.526 -20.294 1.00 98.25 190 THR A CA 1
ATOM 1394 C C . THR A 1 190 ? 5.316 -10.781 -19.634 1.00 98.25 190 THR A C 1
ATOM 1396 O O . THR A 1 190 ? 4.799 -11.223 -18.610 1.00 98.25 190 THR A O 1
ATOM 1399 N N . THR A 1 191 ? 6.419 -11.311 -20.169 1.00 98.06 191 THR A N 1
ATOM 1400 C CA . THR A 1 191 ? 7.077 -12.516 -19.645 1.00 98.06 191 THR A CA 1
ATOM 1401 C C . THR A 1 191 ? 7.600 -12.295 -18.229 1.00 98.06 191 THR A C 1
ATOM 1403 O O . THR A 1 191 ? 7.431 -13.162 -17.377 1.00 98.06 191 THR A O 1
ATOM 1406 N N . PHE A 1 192 ? 8.200 -11.131 -17.963 1.00 98.44 192 PHE A N 1
ATOM 1407 C CA . PHE A 1 192 ? 8.665 -10.770 -16.628 1.00 98.44 192 PHE A CA 1
ATOM 1408 C C . PHE A 1 192 ? 7.507 -10.669 -15.626 1.00 98.44 192 PHE A C 1
ATOM 1410 O O . PHE A 1 192 ? 7.558 -11.276 -14.564 1.00 98.44 192 PHE A O 1
ATOM 1417 N N . VAL A 1 193 ? 6.428 -9.951 -15.952 1.00 97.94 193 VAL A N 1
ATOM 1418 C CA . VAL A 1 193 ? 5.295 -9.810 -15.021 1.00 97.94 193 VAL A CA 1
ATOM 1419 C C . VAL A 1 193 ? 4.631 -11.166 -14.750 1.00 97.94 193 VAL A C 1
ATOM 1421 O O . VAL A 1 193 ? 4.278 -11.465 -13.612 1.00 97.94 193 VAL A O 1
ATOM 1424 N N . GLN A 1 194 ? 4.506 -12.022 -15.769 1.00 97.19 194 GLN A N 1
ATOM 1425 C CA . GLN A 1 194 ? 3.974 -13.377 -15.604 1.00 97.19 194 GLN A CA 1
ATOM 1426 C C . GLN A 1 194 ? 4.885 -14.278 -14.763 1.00 97.19 194 GLN A C 1
ATOM 1428 O O . GLN A 1 194 ? 4.370 -15.121 -14.032 1.00 97.19 194 GLN A O 1
ATOM 1433 N N . SER A 1 195 ? 6.213 -14.118 -14.826 1.00 97.31 195 SER A N 1
ATOM 1434 C CA . SER A 1 195 ? 7.127 -14.927 -14.011 1.00 97.31 195 SER A CA 1
ATOM 1435 C C . SER A 1 195 ? 7.066 -14.584 -12.523 1.00 97.31 195 SER A C 1
ATOM 1437 O O . SER A 1 195 ? 7.346 -15.456 -11.704 1.00 97.31 195 SER A O 1
ATOM 1439 N N . LEU A 1 196 ? 6.648 -13.366 -12.156 1.00 96.56 196 LEU A N 1
ATOM 1440 C CA . LEU A 1 196 ? 6.452 -12.985 -10.753 1.00 96.56 196 LEU A CA 1
ATOM 1441 C C . LEU A 1 196 ? 5.254 -13.691 -10.104 1.00 96.56 196 LEU A C 1
ATOM 1443 O O . LEU A 1 196 ? 5.316 -14.024 -8.922 1.00 96.56 196 LEU A O 1
ATOM 1447 N N . ALA A 1 197 ? 4.171 -13.917 -10.853 1.00 95.31 197 ALA A N 1
ATOM 1448 C CA . ALA A 1 197 ? 2.950 -14.540 -10.342 1.00 95.31 197 ALA A CA 1
ATOM 1449 C C . ALA A 1 197 ? 2.213 -15.343 -11.437 1.00 95.31 197 ALA A C 1
ATOM 1451 O O . ALA A 1 197 ? 1.178 -14.899 -11.938 1.00 95.31 197 ALA A O 1
ATOM 1452 N N . PRO A 1 198 ? 2.686 -16.554 -11.795 1.00 93.31 198 PRO A N 1
ATOM 1453 C CA . PRO A 1 198 ? 2.189 -17.297 -12.963 1.00 93.31 198 PRO A CA 1
ATOM 1454 C C . PRO A 1 198 ? 0.702 -17.672 -12.922 1.00 93.31 198 PRO A C 1
ATOM 1456 O O . PRO A 1 198 ? 0.094 -17.920 -13.961 1.00 93.31 198 PRO A O 1
ATOM 1459 N N . LEU A 1 199 ? 0.121 -17.749 -11.721 1.00 95.44 199 LEU A N 1
ATOM 1460 C CA . LEU A 1 199 ? -1.286 -18.098 -11.509 1.00 95.44 199 LEU A CA 1
ATOM 1461 C C . LEU A 1 199 ? -2.207 -16.871 -11.449 1.00 95.44 199 LEU A C 1
ATOM 1463 O O . LEU A 1 199 ? -3.426 -17.025 -11.525 1.00 95.44 199 LEU A O 1
ATOM 1467 N N . ALA A 1 200 ? -1.651 -15.665 -11.300 1.00 96.31 200 ALA A N 1
ATOM 1468 C CA . ALA A 1 200 ? -2.443 -14.450 -11.214 1.00 96.31 200 ALA A CA 1
ATOM 1469 C C . ALA A 1 200 ? -2.879 -13.992 -12.616 1.00 96.31 200 ALA A C 1
ATOM 1471 O O . ALA A 1 200 ? -2.087 -14.018 -13.562 1.00 96.31 200 ALA A O 1
ATOM 1472 N N . PRO A 1 201 ? -4.131 -13.536 -12.790 1.00 97.44 201 PRO A N 1
ATOM 1473 C CA . PRO A 1 201 ? -4.559 -12.986 -14.065 1.00 97.44 201 PRO A CA 1
ATOM 1474 C C . PRO A 1 201 ? -3.776 -11.705 -14.377 1.00 97.44 201 PRO A C 1
ATOM 1476 O O . PRO A 1 201 ? -3.782 -10.758 -13.593 1.00 97.44 201 PRO A O 1
ATOM 1479 N N . LEU A 1 202 ? -3.155 -11.650 -15.556 1.00 97.88 202 LEU A N 1
ATOM 1480 C CA . LEU A 1 202 ? -2.535 -10.435 -16.078 1.00 97.88 202 LEU A CA 1
ATOM 1481 C C . LEU A 1 202 ? -3.568 -9.593 -16.841 1.00 97.88 202 LEU A C 1
ATOM 1483 O O . LEU A 1 202 ? -4.353 -10.101 -17.652 1.00 97.88 202 LEU A O 1
ATOM 1487 N N . ARG A 1 203 ? -3.568 -8.286 -16.585 1.00 98.19 203 ARG A N 1
ATOM 1488 C CA . ARG A 1 203 ? -4.285 -7.280 -17.369 1.00 98.19 203 ARG A CA 1
ATOM 1489 C C . ARG A 1 203 ? -3.286 -6.342 -18.024 1.00 98.19 203 ARG A C 1
ATOM 1491 O O . ARG A 1 203 ? -2.445 -5.768 -17.341 1.00 98.19 203 ARG A O 1
ATOM 1498 N N . THR A 1 204 ? -3.397 -6.197 -19.338 1.00 98.00 204 THR A N 1
ATOM 1499 C CA . THR A 1 204 ? -2.613 -5.250 -20.130 1.00 98.00 204 THR A CA 1
ATOM 1500 C C . THR A 1 204 ? -3.502 -4.097 -20.579 1.00 98.00 204 THR A C 1
ATOM 1502 O O . THR A 1 204 ? -4.679 -4.299 -20.882 1.00 98.00 204 THR A O 1
ATOM 1505 N N . MET A 1 205 ? -2.963 -2.883 -20.562 1.00 98.25 205 MET A N 1
ATOM 1506 C CA . MET A 1 205 ? -3.663 -1.658 -20.957 1.00 98.25 205 MET A CA 1
ATOM 1507 C C . MET A 1 205 ? -2.652 -0.564 -21.310 1.00 98.25 205 MET A C 1
ATOM 1509 O O . MET A 1 205 ? -1.445 -0.786 -21.189 1.00 98.25 205 MET A O 1
ATOM 1513 N N . ASN A 1 206 ? -3.112 0.610 -21.746 1.00 98.31 206 ASN A N 1
ATOM 1514 C CA . ASN A 1 206 ? -2.185 1.709 -21.992 1.00 98.31 206 ASN A CA 1
ATOM 1515 C C . ASN A 1 206 ? -1.633 2.308 -20.682 1.00 98.31 206 ASN A C 1
ATOM 1517 O O . ASN A 1 206 ? -2.125 2.033 -19.586 1.00 98.31 206 ASN A O 1
ATOM 1521 N N . LEU A 1 207 ? -0.579 3.121 -20.788 1.00 98.38 207 LEU A N 1
ATOM 1522 C CA . LEU A 1 207 ? 0.101 3.705 -19.625 1.00 98.38 207 LEU A CA 1
ATOM 1523 C C . LEU A 1 207 ? -0.851 4.516 -18.733 1.00 98.38 207 LEU A C 1
ATOM 1525 O O . LEU A 1 207 ? -0.892 4.296 -17.525 1.00 98.38 207 LEU A O 1
ATOM 1529 N N . VAL A 1 208 ? -1.653 5.401 -19.329 1.00 97.69 208 VAL A N 1
ATOM 1530 C CA . VAL A 1 208 ? -2.571 6.281 -18.589 1.00 97.69 208 VAL A CA 1
ATOM 1531 C C . VAL A 1 208 ? -3.691 5.480 -17.927 1.00 97.69 208 VAL A C 1
ATOM 1533 O O . VAL A 1 208 ? -4.057 5.758 -16.785 1.00 97.69 208 VAL A O 1
ATOM 1536 N N . GLU A 1 209 ? -4.217 4.465 -18.616 1.00 98.31 209 GLU A N 1
ATOM 1537 C CA . GLU A 1 209 ? -5.195 3.527 -18.060 1.00 98.31 209 GLU A CA 1
ATOM 1538 C C . GLU A 1 209 ? -4.627 2.810 -16.834 1.00 98.31 209 GLU A C 1
ATOM 1540 O O . GLU A 1 209 ? -5.304 2.734 -15.811 1.00 98.31 209 GLU A O 1
ATOM 1545 N N . ALA A 1 210 ? -3.375 2.345 -16.896 1.00 98.38 210 ALA A N 1
ATOM 1546 C CA . ALA A 1 210 ? -2.753 1.622 -15.793 1.00 98.38 210 ALA A CA 1
ATOM 1547 C C . ALA A 1 210 ? -2.471 2.519 -14.574 1.00 98.38 210 ALA A C 1
ATOM 1549 O O . ALA A 1 210 ? -2.720 2.114 -13.434 1.00 98.38 210 ALA A O 1
ATOM 1550 N N . GLU A 1 211 ? -2.008 3.752 -14.799 1.00 97.50 211 GLU A N 1
ATOM 1551 C CA . GLU A 1 211 ? -1.824 4.763 -13.748 1.00 97.50 211 GLU A CA 1
ATOM 1552 C C . GLU A 1 211 ? -3.160 5.111 -13.070 1.00 97.50 211 GLU A C 1
ATOM 1554 O O . GLU A 1 211 ? -3.256 5.142 -11.840 1.00 97.50 211 GLU A O 1
ATOM 1559 N N . LEU A 1 212 ? -4.226 5.304 -13.858 1.00 97.00 212 LEU A N 1
ATOM 1560 C CA . LEU A 1 212 ? -5.568 5.571 -13.337 1.00 97.00 212 LEU A CA 1
ATOM 1561 C C . LEU A 1 212 ? -6.166 4.366 -12.611 1.00 97.00 212 LEU A C 1
ATOM 1563 O O . LEU A 1 212 ? -6.780 4.550 -11.562 1.00 97.00 212 LEU A O 1
ATOM 1567 N N . ALA A 1 213 ? -5.977 3.146 -13.118 1.00 97.81 213 ALA A N 1
ATOM 1568 C CA . ALA A 1 213 ? -6.478 1.926 -12.491 1.00 97.81 213 ALA A CA 1
ATOM 1569 C C . ALA A 1 213 ? -5.926 1.755 -11.069 1.00 97.81 213 ALA A C 1
ATOM 1571 O O . ALA A 1 213 ? -6.669 1.367 -10.162 1.00 97.81 213 ALA A O 1
ATOM 1572 N N . LYS A 1 214 ? -4.652 2.116 -10.847 1.00 95.75 214 LYS A N 1
ATOM 1573 C CA . LYS A 1 214 ? -4.045 2.103 -9.511 1.00 95.75 214 LYS A CA 1
ATOM 1574 C C . LYS A 1 214 ? -4.775 3.020 -8.530 1.00 95.75 214 LYS A C 1
ATOM 1576 O O . LYS A 1 214 ? -5.108 2.589 -7.424 1.00 95.75 214 LYS A O 1
ATOM 1581 N N . LEU A 1 215 ? -5.042 4.260 -8.933 1.00 95.00 215 LEU A N 1
ATOM 1582 C CA . LEU A 1 215 ? -5.742 5.228 -8.085 1.00 95.00 215 LEU A CA 1
ATOM 1583 C C . LEU A 1 215 ? -7.213 4.857 -7.894 1.00 95.00 215 LEU A C 1
ATOM 1585 O O . LEU A 1 215 ? -7.713 4.887 -6.771 1.00 95.00 215 LEU A O 1
ATOM 1589 N N . ALA A 1 216 ? -7.890 4.463 -8.973 1.00 96.56 216 ALA A N 1
ATOM 1590 C CA . ALA A 1 216 ? -9.305 4.123 -8.966 1.00 96.56 216 ALA A CA 1
ATOM 1591 C C . ALA A 1 216 ? -9.608 2.942 -8.034 1.00 96.56 216 ALA A C 1
ATOM 1593 O O . ALA A 1 216 ? -10.572 3.012 -7.272 1.00 96.56 216 ALA A O 1
ATOM 1594 N N . LEU A 1 217 ? -8.773 1.893 -8.032 1.00 96.75 217 LEU A N 1
ATOM 1595 C CA . LEU A 1 217 ? -8.961 0.763 -7.120 1.00 96.75 217 LEU A CA 1
ATOM 1596 C C . LEU A 1 217 ? -8.855 1.201 -5.655 1.00 96.75 217 LEU A C 1
ATOM 1598 O O . LEU A 1 217 ? -9.716 0.852 -4.850 1.00 96.75 217 LEU A O 1
ATOM 1602 N N . ASN A 1 218 ? -7.837 1.994 -5.315 1.00 94.81 218 ASN A N 1
ATOM 1603 C CA . ASN A 1 218 ? -7.651 2.471 -3.947 1.00 94.81 218 ASN A CA 1
ATOM 1604 C C . ASN A 1 218 ? -8.804 3.386 -3.501 1.00 94.81 218 ASN A C 1
ATOM 1606 O O . ASN A 1 218 ? -9.292 3.222 -2.386 1.00 94.81 218 ASN A O 1
ATOM 1610 N N . CYS A 1 219 ? -9.300 4.266 -4.379 1.00 95.81 219 CYS A N 1
ATOM 1611 C CA . CYS A 1 219 ? -10.479 5.098 -4.100 1.00 95.81 219 CYS A CA 1
ATOM 1612 C C . CYS A 1 219 ? -11.751 4.262 -3.906 1.00 95.81 219 CYS A C 1
ATOM 1614 O O . CYS A 1 219 ? -12.595 4.578 -3.072 1.00 95.81 219 CYS A O 1
ATOM 1616 N N . PHE A 1 220 ? -11.913 3.184 -4.677 1.00 97.38 220 PHE A N 1
ATOM 1617 C CA . PHE A 1 220 ? -13.058 2.291 -4.526 1.00 97.38 220 PHE A CA 1
ATOM 1618 C C . PHE A 1 220 ? -13.001 1.511 -3.206 1.00 97.38 220 PHE A C 1
ATOM 1620 O O . PHE A 1 220 ? -14.017 1.374 -2.529 1.00 97.38 220 PHE A O 1
ATOM 1627 N N . ILE A 1 221 ? -11.815 1.050 -2.798 1.00 96.31 221 ILE A N 1
ATOM 1628 C CA . ILE A 1 221 ? -11.617 0.382 -1.504 1.00 96.31 221 ILE A CA 1
ATOM 1629 C C . ILE A 1 221 ? -11.979 1.320 -0.348 1.00 96.31 221 ILE A C 1
ATOM 1631 O O . ILE A 1 221 ? -12.754 0.931 0.526 1.00 96.31 221 ILE A O 1
ATOM 1635 N N . THR A 1 222 ? -11.475 2.558 -0.352 1.00 96.62 222 THR A N 1
ATOM 1636 C CA . THR A 1 222 ? -11.797 3.535 0.701 1.00 96.62 222 THR A CA 1
ATOM 1637 C C . THR A 1 222 ? -13.280 3.879 0.720 1.00 96.62 222 THR A C 1
ATOM 1639 O O . THR A 1 222 ? -13.859 3.997 1.796 1.00 96.62 222 THR A O 1
ATOM 1642 N N . MET A 1 223 ? -13.921 3.952 -0.450 1.00 97.81 223 MET A N 1
ATOM 1643 C CA . MET A 1 223 ? -15.364 4.165 -0.559 1.00 97.81 223 MET A CA 1
ATOM 1644 C C . MET A 1 223 ? -16.163 3.029 0.084 1.00 97.81 223 MET A C 1
ATOM 1646 O O . MET A 1 223 ? -17.123 3.306 0.798 1.00 97.81 223 MET A O 1
ATOM 1650 N N . LYS A 1 224 ? -15.769 1.761 -0.111 1.00 97.75 224 LYS A N 1
ATOM 1651 C CA . LYS A 1 224 ? -16.434 0.624 0.551 1.00 97.75 224 LYS A CA 1
ATOM 1652 C C . LYS A 1 224 ? -16.311 0.692 2.076 1.00 97.75 224 LYS A C 1
ATOM 1654 O O . LYS A 1 224 ? -17.301 0.452 2.763 1.00 97.75 224 LYS A O 1
ATOM 1659 N N . ILE A 1 225 ? -15.137 1.068 2.588 1.00 97.44 225 ILE A N 1
ATOM 1660 C CA . ILE A 1 225 ? -14.900 1.216 4.033 1.00 97.44 225 ILE A CA 1
ATOM 1661 C C . ILE A 1 225 ? -15.757 2.353 4.599 1.00 97.44 225 ILE A C 1
ATOM 1663 O O . ILE A 1 225 ? -16.499 2.149 5.557 1.00 97.44 225 ILE A O 1
ATOM 1667 N N . ALA A 1 226 ? -15.713 3.533 3.974 1.00 98.12 226 ALA A N 1
ATOM 1668 C CA . ALA A 1 226 ? -16.511 4.681 4.398 1.00 98.12 226 ALA A CA 1
ATOM 1669 C C . ALA A 1 226 ? -18.018 4.389 4.325 1.00 98.12 226 ALA A C 1
ATOM 1671 O O . ALA A 1 226 ? -18.769 4.775 5.219 1.00 98.12 226 ALA A O 1
ATOM 1672 N N . PHE A 1 227 ? -18.462 3.657 3.299 1.00 98.38 227 PHE A N 1
ATOM 1673 C CA . PHE A 1 227 ? -19.846 3.209 3.183 1.00 98.38 227 PHE A CA 1
ATOM 1674 C C . PHE A 1 227 ? -20.239 2.264 4.326 1.00 98.38 227 PHE A C 1
ATOM 1676 O O . PHE A 1 227 ? -21.280 2.476 4.942 1.00 98.38 227 PHE A O 1
ATOM 1683 N N . ALA A 1 228 ? -19.412 1.264 4.651 1.00 98.25 228 ALA A N 1
ATOM 1684 C CA . ALA A 1 228 ? -19.674 0.349 5.765 1.00 98.25 228 ALA A CA 1
ATOM 1685 C C . ALA A 1 228 ? -19.792 1.100 7.102 1.00 98.25 228 ALA A C 1
ATOM 1687 O O . ALA A 1 228 ? -20.732 0.873 7.862 1.00 98.25 228 ALA A O 1
ATOM 1688 N N . ASN A 1 229 ? -18.894 2.053 7.351 1.00 98.19 229 ASN A N 1
ATOM 1689 C CA . ASN A 1 229 ? -18.943 2.904 8.539 1.00 98.19 229 ASN A CA 1
ATOM 1690 C C . ASN A 1 229 ? -20.187 3.795 8.571 1.00 98.19 229 ASN A C 1
ATOM 1692 O O . ASN A 1 229 ? -20.860 3.871 9.592 1.00 98.19 229 ASN A O 1
ATOM 1696 N N . THR A 1 230 ? -20.561 4.387 7.435 1.00 98.31 230 THR A N 1
ATOM 1697 C CA . THR A 1 230 ? -21.795 5.180 7.328 1.00 98.31 230 THR A CA 1
ATOM 1698 C C . THR A 1 230 ? -23.027 4.328 7.648 1.00 98.31 230 THR A C 1
ATOM 1700 O O . THR A 1 230 ? -23.924 4.776 8.357 1.00 98.31 230 THR A O 1
ATOM 1703 N N . VAL A 1 231 ? -23.079 3.079 7.166 1.00 97.81 231 VAL A N 1
ATOM 1704 C CA . VAL A 1 231 ? -24.150 2.129 7.516 1.00 97.81 231 VAL A CA 1
ATOM 1705 C C . VAL A 1 231 ? -24.166 1.854 9.020 1.00 97.81 231 VAL A C 1
ATOM 1707 O O . VAL A 1 231 ? -25.246 1.795 9.605 1.00 97.81 231 VAL A O 1
ATOM 1710 N N . ALA A 1 232 ? -23.001 1.718 9.655 1.00 95.88 232 ALA A N 1
ATOM 1711 C CA . ALA A 1 232 ? -22.906 1.524 11.098 1.00 95.88 232 ALA A CA 1
ATOM 1712 C C . ALA A 1 232 ? -23.369 2.743 11.902 1.00 95.88 232 ALA A C 1
ATOM 1714 O O . ALA A 1 232 ? -24.104 2.564 12.871 1.00 95.88 232 ALA A O 1
ATOM 1715 N N . ASP A 1 233 ? -23.042 3.959 11.472 1.00 95.69 233 ASP A N 1
ATOM 1716 C CA . ASP A 1 233 ? -23.511 5.186 12.126 1.00 95.69 233 ASP A CA 1
ATOM 1717 C C . ASP A 1 233 ? -25.033 5.337 12.007 1.00 95.69 233 ASP A C 1
ATOM 1719 O O . ASP A 1 233 ? -25.723 5.641 12.983 1.00 95.69 233 ASP A O 1
ATOM 1723 N N . VAL A 1 234 ? -25.587 5.050 10.823 1.00 95.81 234 VAL A N 1
ATOM 1724 C CA . VAL A 1 234 ? -27.041 5.042 10.598 1.00 95.81 234 VAL A CA 1
ATOM 1725 C C . VAL A 1 234 ? -27.717 3.968 11.456 1.00 95.81 234 VAL A C 1
ATOM 1727 O O . VAL A 1 234 ? -28.743 4.234 12.081 1.00 95.81 234 VAL A O 1
ATOM 1730 N N . ALA A 1 235 ? -27.142 2.766 11.530 1.00 93.06 235 ALA A N 1
ATOM 1731 C CA . ALA A 1 235 ? -27.636 1.695 12.390 1.00 93.06 235 ALA A CA 1
ATOM 1732 C C . ALA A 1 235 ? -27.616 2.112 13.871 1.00 93.06 235 ALA A C 1
ATOM 1734 O O . ALA A 1 235 ? -28.628 1.992 14.563 1.00 93.06 235 ALA A O 1
ATOM 1735 N N . ALA A 1 236 ? -26.518 2.698 14.347 1.00 90.19 236 ALA A N 1
ATOM 1736 C CA . ALA A 1 236 ? -26.414 3.204 15.710 1.00 90.19 236 ALA A CA 1
ATOM 1737 C C . ALA A 1 236 ? -27.508 4.242 16.021 1.00 90.19 236 ALA A C 1
ATOM 1739 O O . ALA A 1 236 ? -28.152 4.147 17.064 1.00 90.19 236 ALA A O 1
ATOM 1740 N N . ALA A 1 237 ? -27.809 5.158 15.094 1.00 90.50 237 ALA A N 1
ATOM 1741 C CA . ALA A 1 237 ? -28.875 6.151 15.255 1.00 90.50 237 ALA A CA 1
ATOM 1742 C C . ALA A 1 237 ? -30.296 5.550 15.317 1.00 90.50 237 ALA A C 1
ATOM 1744 O O . ALA A 1 237 ? -31.202 6.159 15.886 1.00 90.50 237 ALA A O 1
ATOM 1745 N N . HIS A 1 238 ? -30.502 4.354 14.758 1.00 87.94 238 HIS A N 1
ATOM 1746 C CA . HIS A 1 238 ? -31.761 3.610 14.858 1.00 87.94 238 HIS A CA 1
ATOM 1747 C C . HIS A 1 238 ? -31.861 2.725 16.108 1.00 87.94 238 HIS A C 1
ATOM 1749 O O . HIS A 1 238 ? -32.915 2.130 16.345 1.00 87.94 238 HIS A O 1
ATOM 1755 N N . THR A 1 239 ? -30.802 2.634 16.917 1.00 82.94 239 THR A N 1
ATOM 1756 C CA . THR A 1 239 ? -30.845 1.882 18.171 1.00 82.94 239 THR A CA 1
ATOM 1757 C C . THR A 1 239 ? -31.750 2.590 19.180 1.00 82.94 239 THR A C 1
ATOM 1759 O O . THR A 1 239 ? -31.542 3.747 19.535 1.00 82.94 239 THR A O 1
ATOM 1762 N N . THR A 1 240 ? -32.775 1.890 19.660 1.00 73.44 240 THR A N 1
ATOM 1763 C CA . THR A 1 240 ? -33.701 2.396 20.679 1.00 73.44 240 THR A CA 1
ATOM 1764 C C . THR A 1 240 ? -33.203 2.043 22.077 1.00 73.44 240 THR A C 1
ATOM 1766 O O . THR A 1 240 ? -32.717 0.937 22.293 1.00 73.44 240 THR A O 1
ATOM 1769 N N . SER A 1 241 ? -33.411 2.923 23.056 1.00 60.47 241 SER A N 1
ATOM 1770 C CA . SER A 1 241 ? -33.034 2.742 24.472 1.00 60.47 241 SER A CA 1
ATOM 1771 C C . SER A 1 241 ? -33.859 1.687 25.231 1.00 60.47 241 SER A C 1
ATOM 1773 O O . SER A 1 241 ? -33.832 1.642 26.464 1.00 60.47 241 SER A O 1
ATOM 1775 N N . ALA A 1 242 ? -34.614 0.840 24.526 1.00 58.59 242 ALA A N 1
ATOM 1776 C CA . ALA A 1 242 ? -35.338 -0.260 25.141 1.00 58.59 242 ALA A CA 1
ATOM 1777 C C . ALA A 1 242 ? -34.334 -1.211 25.806 1.00 58.59 242 ALA A C 1
ATOM 1779 O O . ALA A 1 242 ? -33.387 -1.682 25.181 1.00 58.59 242 ALA A O 1
ATOM 1780 N N . ARG A 1 243 ? -34.524 -1.460 27.106 1.00 54.84 243 ARG A N 1
ATOM 1781 C CA . ARG A 1 243 ? -33.695 -2.400 27.862 1.00 54.84 243 ARG A CA 1
ATOM 1782 C C . ARG A 1 243 ? -33.823 -3.781 27.203 1.00 54.84 243 ARG A C 1
ATOM 1784 O O . ARG A 1 243 ? -34.964 -4.170 26.939 1.00 54.84 243 ARG A O 1
ATOM 1791 N N . PRO A 1 244 ? -32.717 -4.515 26.973 1.00 58.00 244 PRO A N 1
ATOM 1792 C CA . PRO A 1 244 ? -32.783 -5.872 26.444 1.00 58.00 244 PRO A CA 1
ATOM 1793 C C . PRO A 1 244 ? -33.782 -6.679 27.272 1.00 58.00 244 PRO A C 1
ATOM 1795 O O . PRO A 1 244 ? -33.691 -6.699 28.504 1.00 58.00 244 PRO A O 1
ATOM 1798 N N . THR A 1 245 ? -34.775 -7.285 26.622 1.00 59.44 245 THR A N 1
ATOM 1799 C CA . THR A 1 245 ? -35.798 -8.062 27.336 1.00 59.44 245 THR A CA 1
ATOM 1800 C C . THR A 1 245 ? -35.206 -9.351 27.908 1.00 59.44 245 THR A C 1
ATOM 1802 O O . THR A 1 245 ? -35.705 -9.882 28.902 1.00 59.44 245 THR A O 1
ATOM 1805 N N . GLN A 1 246 ? -34.098 -9.811 27.319 1.00 57.03 246 GLN A N 1
ATOM 1806 C CA . GLN A 1 246 ? -33.261 -10.904 27.794 1.00 57.03 246 GLN A CA 1
ATOM 1807 C C . GLN A 1 246 ? -31.765 -10.568 27.646 1.00 57.03 246 GLN A C 1
ATOM 1809 O O . GLN A 1 246 ? -31.417 -9.774 26.765 1.00 57.03 246 GLN A O 1
ATOM 1814 N N . PRO A 1 247 ? -30.881 -11.196 28.451 1.00 51.56 247 PRO A N 1
ATOM 1815 C CA . PRO A 1 247 ? -29.429 -10.977 28.420 1.00 51.56 247 PRO A CA 1
ATOM 1816 C C . PRO A 1 247 ? -28.785 -11.138 27.032 1.00 51.56 247 PRO A C 1
ATOM 1818 O O . PRO A 1 247 ? -27.831 -10.428 26.737 1.00 51.56 247 PRO A O 1
ATOM 1821 N N . ASP A 1 248 ? -29.367 -11.979 26.166 1.00 58.00 248 ASP A N 1
ATOM 1822 C CA . ASP A 1 248 ? -28.875 -12.259 24.805 1.00 58.00 248 ASP A CA 1
ATOM 1823 C C . ASP A 1 248 ? -29.786 -11.700 23.691 1.00 58.00 248 ASP A C 1
ATOM 1825 O O . ASP A 1 248 ? -29.592 -11.979 22.504 1.00 58.00 248 ASP A O 1
ATOM 1829 N N . SER A 1 249 ? -30.817 -10.924 24.046 1.00 59.81 249 SER A N 1
ATOM 1830 C CA . SER A 1 249 ? -31.724 -10.339 23.051 1.00 59.81 249 SER A CA 1
ATOM 1831 C C . SER A 1 249 ? -31.055 -9.169 22.324 1.00 59.81 249 SER A C 1
ATOM 1833 O O . SER A 1 249 ? -30.468 -8.285 22.945 1.00 59.81 249 SER A O 1
ATOM 1835 N N . ARG A 1 250 ? -31.192 -9.118 20.993 1.00 58.47 250 ARG A N 1
ATOM 1836 C CA . ARG A 1 250 ? -30.804 -7.952 20.170 1.00 58.47 250 ARG A CA 1
ATOM 1837 C C . ARG A 1 250 ? -31.871 -6.850 20.186 1.00 58.47 250 ARG A C 1
ATOM 1839 O O . ARG A 1 250 ? -31.880 -5.985 19.312 1.00 58.47 250 ARG A O 1
ATOM 1846 N N . ASP A 1 251 ? -32.798 -6.903 21.137 1.00 64.25 251 ASP A N 1
ATOM 1847 C CA . ASP A 1 251 ? -33.993 -6.071 21.137 1.00 64.25 251 ASP A CA 1
ATOM 1848 C C . ASP A 1 251 ? -33.613 -4.592 21.191 1.00 64.25 251 ASP A C 1
ATOM 1850 O O . ASP A 1 251 ? -32.927 -4.132 22.100 1.00 64.25 251 ASP A O 1
ATOM 1854 N N . GLY A 1 252 ? -34.039 -3.848 20.172 1.00 67.62 252 GLY A N 1
ATOM 1855 C CA . GLY A 1 252 ? -33.794 -2.415 20.059 1.00 67.62 252 GLY A CA 1
ATOM 1856 C C . GLY A 1 252 ? -32.405 -2.009 19.554 1.00 67.62 252 GLY A C 1
ATOM 1857 O O . GLY A 1 252 ? -32.274 -0.853 19.164 1.00 67.62 252 GLY A O 1
ATOM 1858 N N . ARG A 1 253 ? -31.400 -2.900 19.493 1.00 80.50 253 ARG A N 1
ATOM 1859 C CA . ARG A 1 253 ? -30.064 -2.601 18.934 1.00 80.50 253 ARG A CA 1
ATOM 1860 C C . ARG A 1 253 ? -30.019 -2.911 17.443 1.00 80.50 253 ARG A C 1
ATOM 1862 O O . ARG A 1 253 ? -30.285 -4.035 17.025 1.00 80.50 253 ARG A O 1
ATOM 1869 N N . VAL A 1 254 ? -29.615 -1.929 16.646 1.00 88.50 254 VAL A N 1
ATOM 1870 C CA . VAL A 1 254 ? -29.409 -2.102 15.205 1.00 88.50 254 VAL A CA 1
ATOM 1871 C C . VAL A 1 254 ? -27.905 -2.112 14.943 1.00 88.50 254 VAL A C 1
ATOM 1873 O O . VAL A 1 254 ? -27.206 -1.150 15.247 1.00 88.50 254 VAL A O 1
ATOM 1876 N N . ASP A 1 255 ? -27.400 -3.233 14.431 1.00 89.62 255 ASP A N 1
ATOM 1877 C CA . ASP A 1 255 ? -25.968 -3.474 14.241 1.00 89.62 255 ASP A CA 1
ATOM 1878 C C . ASP A 1 255 ? -25.589 -3.362 12.758 1.00 89.62 255 ASP A C 1
ATOM 1880 O O . ASP A 1 255 ? -26.040 -4.153 11.924 1.00 89.62 255 ASP A O 1
ATOM 1884 N N . GLY A 1 256 ? -24.749 -2.378 12.433 1.00 93.25 256 GLY A N 1
ATOM 1885 C CA . GLY A 1 256 ? -24.281 -2.138 11.070 1.00 93.25 256 GLY A CA 1
ATOM 1886 C C . GLY A 1 256 ? -23.493 -3.301 10.473 1.00 93.25 256 GLY A C 1
ATOM 1887 O O . GLY A 1 256 ? -23.586 -3.528 9.267 1.00 93.25 256 GLY A O 1
ATOM 1888 N N . SER A 1 257 ? -22.770 -4.074 11.290 1.00 94.69 257 SER A N 1
ATOM 1889 C CA . SER A 1 257 ? -21.993 -5.225 10.817 1.00 94.69 257 SER A CA 1
ATOM 1890 C C . SER A 1 257 ? -22.910 -6.325 10.296 1.00 94.69 257 SER A C 1
ATOM 1892 O O . SER A 1 257 ? -22.676 -6.849 9.214 1.00 94.69 257 SER A O 1
ATOM 1894 N N . VAL A 1 258 ? -24.026 -6.584 10.986 1.00 94.88 258 VAL A N 1
ATOM 1895 C CA . VAL A 1 258 ? -25.044 -7.559 10.548 1.00 94.88 258 VAL A CA 1
ATOM 1896 C C . VAL A 1 258 ? -25.668 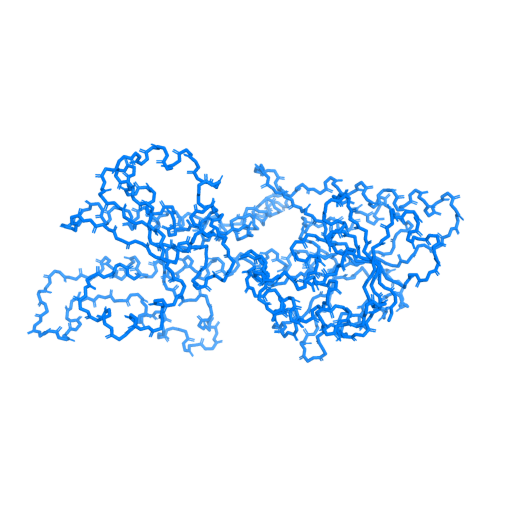-7.141 9.211 1.00 94.88 258 VAL A C 1
ATOM 1898 O O . VAL A 1 258 ? -25.919 -7.978 8.345 1.00 94.88 258 VAL A O 1
ATOM 1901 N N . ILE A 1 259 ? -25.899 -5.837 9.017 1.00 96.56 259 ILE A N 1
ATOM 1902 C CA . ILE A 1 259 ? -26.412 -5.294 7.750 1.00 96.56 259 ILE A CA 1
ATOM 1903 C C . ILE A 1 259 ? -25.367 -5.460 6.639 1.00 96.56 259 ILE A C 1
ATOM 1905 O O . ILE A 1 259 ? -25.703 -5.931 5.551 1.00 96.56 259 ILE A O 1
ATOM 1909 N N . CYS A 1 260 ? -24.107 -5.106 6.911 1.00 97.56 260 CYS A N 1
ATOM 1910 C CA . CYS A 1 260 ? -23.000 -5.229 5.962 1.00 97.56 260 CYS A CA 1
ATOM 1911 C C . CYS A 1 260 ? -22.756 -6.689 5.547 1.00 97.56 260 CYS A C 1
ATOM 1913 O O . CYS A 1 260 ? -22.610 -6.966 4.358 1.00 97.56 260 CYS A O 1
ATOM 1915 N N . GLU A 1 261 ? -22.790 -7.630 6.494 1.00 97.00 261 GLU A N 1
ATOM 1916 C CA . GLU A 1 261 ? -22.700 -9.073 6.239 1.00 97.00 261 GLU A CA 1
ATOM 1917 C C . GLU A 1 261 ? -23.830 -9.563 5.329 1.00 97.00 261 GLU A C 1
ATOM 1919 O O . GLU A 1 261 ? -23.583 -10.307 4.380 1.00 97.00 261 GLU A O 1
ATOM 1924 N N . ALA A 1 262 ? -25.066 -9.109 5.561 1.00 97.44 262 ALA A N 1
ATOM 1925 C CA . ALA A 1 262 ? -26.204 -9.494 4.733 1.00 97.44 262 ALA A CA 1
ATOM 1926 C C . ALA A 1 262 ? -26.055 -9.011 3.279 1.00 97.44 262 ALA A C 1
ATOM 1928 O O . ALA A 1 262 ? -26.280 -9.786 2.347 1.00 97.44 262 ALA A O 1
ATOM 1929 N N . ILE A 1 263 ? -25.646 -7.755 3.060 1.00 97.62 263 ILE A N 1
ATOM 1930 C CA . ILE A 1 263 ? -25.461 -7.219 1.698 1.00 97.62 263 ILE A CA 1
ATOM 1931 C C . ILE A 1 263 ? -24.186 -7.745 1.023 1.00 97.62 263 ILE A C 1
ATOM 1933 O O . ILE A 1 263 ? -24.135 -7.818 -0.204 1.00 97.62 263 ILE A O 1
ATOM 1937 N N . ALA A 1 264 ? -23.177 -8.159 1.797 1.00 97.25 264 ALA A N 1
ATOM 1938 C CA . ALA A 1 264 ? -21.949 -8.771 1.293 1.00 97.25 264 ALA A CA 1
ATOM 1939 C C . ALA A 1 264 ? -22.194 -10.104 0.564 1.00 97.25 264 ALA A C 1
ATOM 1941 O O . ALA A 1 264 ? -21.397 -10.472 -0.303 1.00 97.25 264 ALA A O 1
ATOM 1942 N N . LEU A 1 265 ? -23.290 -10.808 0.886 1.00 97.38 265 LEU A N 1
ATOM 1943 C CA . LEU A 1 265 ? -23.712 -12.041 0.208 1.00 97.38 265 LEU A CA 1
ATOM 1944 C C . LEU A 1 265 ? -24.134 -11.801 -1.249 1.00 97.38 265 LEU A C 1
ATOM 1946 O O . LEU A 1 265 ? -24.112 -12.730 -2.062 1.00 97.38 265 LEU A O 1
ATOM 1950 N N . ASP A 1 266 ? -24.511 -10.571 -1.611 1.00 97.81 266 ASP A N 1
ATOM 1951 C CA . ASP A 1 266 ? -24.781 -10.237 -3.002 1.00 97.81 266 ASP A CA 1
ATOM 1952 C C . ASP A 1 266 ? -23.465 -10.185 -3.786 1.00 97.81 266 ASP A C 1
ATOM 1954 O O . ASP A 1 266 ? -22.608 -9.323 -3.577 1.00 97.81 266 ASP A O 1
ATOM 1958 N N . ARG A 1 267 ? -23.323 -11.096 -4.753 1.00 95.88 267 ARG A N 1
ATOM 1959 C CA . ARG A 1 267 ? -22.136 -11.216 -5.616 1.00 95.88 267 ARG A CA 1
ATOM 1960 C C . ARG A 1 267 ? -21.765 -9.941 -6.383 1.00 95.88 267 ARG A C 1
ATOM 1962 O O . ARG A 1 267 ? -20.648 -9.851 -6.880 1.00 95.88 267 ARG A O 1
ATOM 1969 N N . ARG A 1 268 ? -22.687 -8.983 -6.538 1.00 96.19 268 ARG A N 1
ATOM 1970 C CA . ARG A 1 268 ? -22.420 -7.681 -7.174 1.00 96.19 268 ARG A CA 1
ATOM 1971 C C . ARG A 1 268 ? -21.690 -6.718 -6.234 1.00 96.19 268 ARG A C 1
ATOM 1973 O O . ARG A 1 268 ? -21.091 -5.763 -6.713 1.00 96.19 268 ARG A O 1
ATOM 1980 N N . VAL A 1 269 ? -21.761 -6.957 -4.923 1.00 95.31 269 VAL A N 1
ATOM 1981 C CA . VAL A 1 269 ? -21.177 -6.121 -3.865 1.00 95.31 269 VAL A CA 1
ATOM 1982 C C . VAL A 1 269 ? -19.884 -6.747 -3.337 1.00 95.31 269 VAL A C 1
ATOM 1984 O O . VAL A 1 269 ? -18.831 -6.099 -3.334 1.00 95.31 269 VAL A O 1
ATOM 1987 N N . GLY A 1 270 ? -19.959 -8.013 -2.911 1.00 94.69 270 GLY A N 1
ATOM 1988 C CA . GLY A 1 270 ? -18.867 -8.744 -2.264 1.00 94.69 270 GLY A CA 1
ATOM 1989 C C . GLY A 1 270 ? -18.470 -8.194 -0.883 1.00 94.69 270 GLY A C 1
ATOM 1990 O O . GLY A 1 270 ? -18.582 -6.998 -0.605 1.00 94.69 270 GLY A O 1
ATOM 1991 N N . GLY A 1 271 ? -17.954 -9.065 -0.011 1.00 93.75 271 GLY A N 1
ATOM 1992 C CA . GLY A 1 271 ? -17.670 -8.725 1.395 1.00 93.75 271 GLY A CA 1
ATOM 1993 C C . GLY A 1 271 ? -16.337 -8.030 1.682 1.00 93.75 271 GLY A C 1
ATOM 1994 O O . GLY A 1 271 ? -16.181 -7.419 2.735 1.00 93.75 271 GLY A O 1
ATOM 1995 N N . SER A 1 272 ? -15.366 -8.074 0.766 1.00 93.19 272 SER A N 1
ATOM 1996 C CA . SER A 1 272 ? -14.052 -7.460 1.006 1.00 93.19 272 SER A CA 1
ATOM 1997 C C . SER A 1 272 ? -14.172 -5.950 1.219 1.00 93.19 272 SER A C 1
ATOM 1999 O O . SER A 1 272 ? -14.811 -5.264 0.414 1.00 93.19 272 SER A O 1
ATOM 2001 N N . CYS A 1 273 ? -13.538 -5.447 2.284 1.00 93.69 273 CYS A N 1
ATOM 2002 C CA . CYS A 1 273 ? -13.558 -4.036 2.691 1.00 93.69 273 CYS A CA 1
ATOM 2003 C C . CYS A 1 273 ? -14.967 -3.480 2.979 1.00 93.69 273 CYS A C 1
ATOM 2005 O O . CYS A 1 273 ? -15.180 -2.279 2.860 1.00 93.69 273 CYS A O 1
ATOM 2007 N N . LEU A 1 274 ? -15.923 -4.345 3.338 1.00 96.38 274 LEU A N 1
ATOM 2008 C CA . LEU A 1 274 ? -17.293 -3.981 3.711 1.00 96.38 274 LEU A CA 1
ATOM 2009 C C . LEU A 1 274 ? -17.582 -4.387 5.164 1.00 96.38 274 LEU A C 1
ATOM 2011 O O . LEU A 1 274 ? -18.557 -5.071 5.452 1.00 96.38 274 LEU A O 1
ATOM 2015 N N . VAL A 1 275 ? -16.679 -4.017 6.069 1.00 93.50 275 VAL A N 1
ATOM 2016 C CA . VAL A 1 275 ? -16.788 -4.295 7.504 1.00 93.50 275 VAL A CA 1
ATOM 2017 C C . VAL A 1 275 ? -16.624 -2.964 8.235 1.00 93.50 275 VAL A C 1
ATOM 2019 O O . VAL A 1 275 ? -15.613 -2.297 7.991 1.00 93.50 275 VAL A O 1
ATOM 2022 N N . PRO A 1 276 ? -17.589 -2.550 9.077 1.00 95.06 276 PRO A N 1
ATOM 2023 C CA . PRO A 1 276 ? -17.441 -1.347 9.888 1.00 95.06 276 PRO A CA 1
ATOM 2024 C C . PRO A 1 276 ? -16.221 -1.422 10.818 1.00 95.06 276 PRO A C 1
ATOM 2026 O O . PRO A 1 276 ? -15.847 -2.502 11.274 1.00 95.06 276 PRO A O 1
ATOM 2029 N N . GLY A 1 277 ? -15.602 -0.281 11.112 1.00 94.44 277 GLY A N 1
ATOM 2030 C CA . GLY A 1 277 ? -14.411 -0.190 11.962 1.00 94.44 277 GLY A CA 1
ATOM 2031 C C . GLY A 1 277 ? -14.130 1.242 12.414 1.00 94.44 277 GLY A C 1
ATOM 2032 O O . GLY A 1 277 ? -15.056 2.007 12.618 1.00 94.44 277 GLY A O 1
ATOM 2033 N N . TYR A 1 278 ? -12.859 1.626 12.560 1.00 95.31 278 TYR A N 1
ATOM 2034 C CA . TYR A 1 278 ? -12.466 2.991 12.972 1.00 95.31 278 TYR A CA 1
ATOM 2035 C C . TYR A 1 278 ? -12.347 3.993 11.809 1.00 95.31 278 TYR A C 1
ATOM 2037 O O . TYR A 1 278 ? -12.040 5.159 12.022 1.00 95.31 278 TYR A O 1
ATOM 2045 N N . GLY A 1 279 ? -12.520 3.542 10.563 1.00 95.12 279 GLY A N 1
ATOM 2046 C CA . GLY A 1 279 ? -12.176 4.323 9.368 1.00 95.12 279 GLY A CA 1
ATOM 2047 C C . GLY A 1 279 ? -11.013 3.722 8.591 1.00 95.12 279 GLY A C 1
ATOM 2048 O O . GLY A 1 279 ? -10.415 2.726 9.001 1.00 95.12 279 GLY A O 1
ATOM 2049 N N . TYR A 1 280 ? -10.690 4.325 7.449 1.00 94.88 280 TYR A N 1
ATOM 2050 C CA . TYR A 1 280 ? -9.465 4.015 6.716 1.00 94.88 280 TYR A CA 1
ATOM 2051 C C . TYR A 1 280 ? -8.368 5.035 7.021 1.00 94.88 280 TYR A C 1
ATOM 2053 O O . TYR A 1 280 ? -8.620 6.205 7.313 1.00 94.88 280 TYR A O 1
ATOM 2061 N N . GLY A 1 281 ? -7.124 4.582 6.892 1.00 93.12 281 GLY A N 1
ATOM 2062 C CA . GLY A 1 281 ? -5.938 5.375 7.170 1.00 93.12 281 GLY A CA 1
ATOM 2063 C C . GLY A 1 281 ? -4.713 4.861 6.428 1.00 93.12 281 GLY A C 1
ATOM 2064 O O . GLY A 1 281 ? -4.812 4.350 5.309 1.00 93.12 281 GLY A O 1
ATOM 2065 N N . GLY A 1 282 ? -3.544 4.981 7.050 1.00 90.31 282 GLY A N 1
ATOM 2066 C CA . GLY A 1 282 ? -2.304 4.453 6.494 1.00 90.31 282 GLY A CA 1
ATOM 2067 C C . GLY A 1 282 ? -1.601 5.385 5.499 1.00 90.31 282 GLY A C 1
ATOM 2068 O O . GLY A 1 282 ? -2.042 6.508 5.212 1.00 90.31 282 GLY A O 1
ATOM 2069 N N . PRO A 1 283 ? -0.476 4.921 4.930 1.00 84.25 283 PRO A N 1
ATOM 2070 C CA . PRO A 1 283 ? 0.362 5.744 4.064 1.00 84.25 283 PRO A CA 1
ATOM 2071 C C . PRO A 1 283 ? -0.244 5.972 2.669 1.00 84.25 283 PRO A C 1
ATOM 2073 O O . PRO A 1 283 ? -0.003 7.022 2.069 1.00 84.25 283 PRO A O 1
ATOM 2076 N N . CYS A 1 284 ? -1.030 5.017 2.152 1.00 88.12 284 CYS A N 1
ATOM 2077 C CA . CYS A 1 284 ? -1.492 5.023 0.758 1.00 88.12 284 CYS A CA 1
ATOM 2078 C C . CYS A 1 284 ? -2.911 5.576 0.578 1.00 88.12 284 CYS A C 1
ATOM 2080 O O . CYS A 1 284 ? -3.104 6.462 -0.245 1.00 88.12 284 CYS A O 1
ATOM 2082 N N . PHE A 1 285 ? -3.902 5.091 1.334 1.00 91.56 285 PHE A N 1
ATOM 2083 C CA . PHE A 1 285 ? -5.317 5.352 1.041 1.00 91.56 285 PHE A CA 1
ATOM 2084 C C . PHE A 1 285 ? -5.701 6.843 1.036 1.00 91.56 285 PHE A C 1
ATOM 2086 O O . PHE A 1 285 ? -6.124 7.319 -0.021 1.00 91.56 285 PHE A O 1
ATOM 2093 N N . PRO A 1 286 ? -5.476 7.635 2.110 1.00 89.12 286 PRO A N 1
ATOM 2094 C CA . PRO A 1 286 ? -5.794 9.064 2.073 1.00 89.12 286 PRO A CA 1
ATOM 2095 C C . PRO A 1 286 ? -5.035 9.816 0.974 1.00 89.12 286 PRO A C 1
ATOM 2097 O O . PRO A 1 286 ? -5.555 10.748 0.365 1.00 89.12 286 PRO A O 1
ATOM 2100 N N . ARG A 1 287 ? -3.781 9.424 0.718 1.00 88.25 287 ARG A N 1
ATOM 2101 C CA . ARG A 1 287 ? -2.936 10.036 -0.313 1.00 88.25 287 ARG A CA 1
ATOM 2102 C C . ARG A 1 287 ? -3.500 9.792 -1.710 1.00 88.25 287 ARG A C 1
ATOM 2104 O O . ARG A 1 287 ? -3.609 10.737 -2.484 1.00 88.25 287 ARG A O 1
ATOM 2111 N N . ASP A 1 288 ? -3.851 8.553 -2.022 1.00 90.81 288 ASP A N 1
ATOM 2112 C CA . ASP A 1 288 ? -4.280 8.162 -3.363 1.00 90.81 288 ASP A CA 1
ATOM 2113 C C . ASP A 1 288 ? -5.688 8.694 -3.673 1.00 90.81 288 ASP A C 1
ATOM 2115 O O . ASP A 1 288 ? -5.935 9.114 -4.802 1.00 90.81 288 ASP A O 1
ATOM 2119 N N . ASN A 1 289 ? -6.570 8.796 -2.668 1.00 91.25 289 ASN A N 1
ATOM 2120 C CA . ASN A 1 289 ? -7.874 9.448 -2.824 1.00 91.25 289 ASN A CA 1
ATOM 2121 C C . ASN A 1 289 ? -7.725 10.946 -3.157 1.00 91.25 289 ASN A C 1
ATOM 2123 O O . ASN A 1 289 ? -8.350 11.452 -4.093 1.00 91.25 289 ASN A O 1
ATOM 2127 N N . ARG A 1 290 ? -6.818 11.660 -2.469 1.00 88.62 290 ARG A N 1
ATOM 2128 C CA . ARG A 1 290 ? -6.457 13.045 -2.829 1.00 88.62 290 ARG A CA 1
ATOM 2129 C C . ARG A 1 290 ? -5.857 13.136 -4.229 1.00 88.62 290 ARG A C 1
ATOM 2131 O O . ARG A 1 290 ? -6.276 13.985 -5.009 1.00 88.62 290 ARG A O 1
ATOM 2138 N N . ALA A 1 291 ? -4.920 12.253 -4.569 1.00 89.31 291 ALA A N 1
ATOM 2139 C CA . ALA A 1 291 ? -4.285 12.262 -5.881 1.00 89.31 291 ALA A CA 1
ATOM 2140 C C . ALA A 1 291 ? -5.290 12.034 -7.020 1.00 89.31 291 ALA A C 1
ATOM 2142 O O . ALA A 1 291 ? -5.208 12.707 -8.047 1.00 89.31 291 ALA A O 1
ATOM 2143 N N . PHE A 1 292 ? -6.273 11.151 -6.825 1.00 92.19 292 PHE A N 1
ATOM 2144 C CA . PHE A 1 292 ? -7.356 10.943 -7.783 1.00 92.19 292 PHE A CA 1
ATOM 2145 C C . PHE A 1 292 ? -8.223 12.196 -7.954 1.00 92.19 292 PHE A C 1
ATOM 2147 O O . PHE A 1 292 ? -8.510 12.584 -9.086 1.00 92.19 292 PHE A O 1
ATOM 2154 N N . ARG A 1 293 ? -8.582 12.885 -6.858 1.00 91.56 293 ARG A N 1
ATOM 2155 C CA . ARG A 1 293 ? -9.308 14.169 -6.923 1.00 91.56 293 ARG A CA 1
ATOM 2156 C C . ARG A 1 293 ? -8.529 15.231 -7.692 1.00 91.56 293 ARG A C 1
ATOM 2158 O O . ARG A 1 293 ? -9.103 15.885 -8.560 1.00 91.56 293 ARG A O 1
ATOM 2165 N N . THR A 1 294 ? -7.234 15.373 -7.414 1.00 89.44 294 THR A N 1
ATOM 2166 C CA . THR A 1 294 ? -6.359 16.319 -8.120 1.00 89.44 294 THR A CA 1
ATOM 2167 C C . THR A 1 294 ? -6.270 15.986 -9.609 1.00 89.44 294 THR A C 1
ATOM 2169 O O . THR A 1 294 ? -6.407 16.879 -10.444 1.00 89.44 294 THR A O 1
ATOM 2172 N N . ALA A 1 295 ? -6.109 14.706 -9.958 1.00 90.25 295 ALA A N 1
ATOM 2173 C CA . ALA A 1 295 ? -6.073 14.262 -11.349 1.00 90.25 295 ALA A CA 1
ATOM 2174 C C . ALA A 1 295 ? -7.401 14.522 -12.081 1.00 90.25 295 ALA A C 1
ATOM 2176 O O . ALA A 1 295 ? -7.391 14.995 -13.215 1.00 90.25 295 ALA A O 1
ATOM 2177 N N . ALA A 1 296 ? -8.538 14.267 -11.430 1.00 93.19 296 ALA A N 1
ATOM 2178 C CA . ALA A 1 296 ? -9.859 14.522 -11.993 1.00 93.19 296 ALA A CA 1
ATOM 2179 C C . ALA A 1 296 ? -10.104 16.027 -12.213 1.00 93.19 296 ALA A C 1
ATOM 2181 O O . ALA A 1 296 ? -10.527 16.439 -13.296 1.00 93.19 296 ALA A O 1
ATOM 2182 N N . ALA A 1 297 ? -9.752 16.865 -11.231 1.00 91.69 297 ALA A N 1
ATOM 2183 C CA . ALA A 1 297 ? -9.874 18.317 -11.333 1.00 91.69 297 ALA A CA 1
ATOM 2184 C C . ALA A 1 297 ? -9.021 18.895 -12.475 1.00 91.69 297 ALA A C 1
ATOM 2186 O O . ALA A 1 297 ? -9.486 19.776 -13.198 1.00 91.69 297 ALA A O 1
ATOM 2187 N N . ALA A 1 298 ? -7.812 18.363 -12.690 1.00 90.94 298 ALA A N 1
ATOM 2188 C CA . ALA A 1 298 ? -6.919 18.787 -13.772 1.00 90.94 298 ALA A CA 1
ATOM 2189 C C . ALA A 1 298 ? -7.506 18.569 -15.181 1.00 90.94 298 ALA A C 1
ATOM 2191 O O . ALA A 1 298 ? -7.099 19.249 -16.121 1.00 90.94 298 ALA A O 1
ATOM 2192 N N . VAL A 1 299 ? -8.476 17.660 -15.331 1.00 94.69 299 VAL A N 1
ATOM 2193 C CA . VAL A 1 299 ? -9.195 17.404 -16.592 1.00 94.69 299 VAL A CA 1
ATOM 2194 C C . VAL A 1 299 ? -10.649 17.895 -16.567 1.00 94.69 299 VAL A C 1
ATOM 2196 O O . VAL A 1 299 ? -11.433 17.555 -17.449 1.00 94.69 299 VAL A O 1
ATOM 2199 N N . GLY A 1 300 ? -11.026 18.701 -15.568 1.00 96.12 300 GLY A N 1
ATOM 2200 C CA . GLY A 1 300 ? -12.364 19.288 -15.458 1.00 96.12 300 GLY A CA 1
ATOM 2201 C C . GLY A 1 300 ? -13.463 18.318 -15.006 1.00 96.12 300 GLY A C 1
ATOM 2202 O O . GLY A 1 300 ? -14.641 18.612 -15.204 1.00 96.12 300 GLY A O 1
ATOM 2203 N N . VAL A 1 301 ? -13.109 17.177 -14.402 1.00 96.50 301 VAL A N 1
ATOM 2204 C CA . VAL A 1 301 ? -14.067 16.190 -13.880 1.00 96.50 301 VAL A CA 1
ATOM 2205 C C . VAL A 1 301 ? -14.165 16.305 -12.354 1.00 96.50 301 VAL A C 1
ATOM 2207 O O . VAL A 1 301 ? -13.167 16.112 -11.658 1.00 96.50 301 VAL A O 1
ATOM 2210 N N . PRO A 1 302 ? -15.351 16.579 -11.785 1.00 93.31 302 PRO A N 1
ATOM 2211 C CA . PRO A 1 302 ? -15.511 16.628 -10.338 1.00 93.31 302 PRO A CA 1
ATOM 2212 C C . PRO A 1 302 ? -15.585 15.213 -9.739 1.00 93.31 302 PRO A C 1
ATOM 2214 O O . PRO A 1 302 ? -16.540 14.467 -9.954 1.00 93.31 302 PRO A O 1
ATOM 2217 N N . ALA A 1 303 ? -14.594 14.843 -8.927 1.00 94.75 303 ALA A N 1
ATOM 2218 C CA . ALA A 1 303 ? -14.539 13.552 -8.235 1.00 94.75 303 ALA A CA 1
ATOM 2219 C C . ALA A 1 303 ? -15.384 13.539 -6.941 1.00 94.75 303 ALA A C 1
ATOM 2221 O O . ALA A 1 303 ? -14.862 13.350 -5.842 1.00 94.75 303 ALA A O 1
ATOM 2222 N N . HIS A 1 304 ? -16.702 13.739 -7.064 1.00 96.31 304 HIS A N 1
ATOM 2223 C CA . HIS A 1 304 ? -17.623 13.857 -5.922 1.00 96.31 304 HIS A CA 1
ATOM 2224 C C . HIS A 1 304 ? -17.556 12.677 -4.949 1.00 96.31 304 HIS A C 1
ATOM 2226 O O . HIS A 1 304 ? -17.535 12.888 -3.741 1.00 96.31 304 HIS A O 1
ATOM 2232 N N . LEU A 1 305 ? -17.482 11.447 -5.466 1.00 97.19 305 LEU A N 1
ATOM 2233 C CA . LEU A 1 305 ? -17.440 10.247 -4.628 1.00 97.19 305 LEU A CA 1
ATOM 2234 C C . LEU A 1 305 ? -16.167 10.177 -3.779 1.00 97.19 305 LEU A C 1
ATOM 2236 O O . LEU A 1 305 ? -16.231 9.772 -2.624 1.00 97.19 305 LEU A O 1
ATOM 2240 N N . ALA A 1 306 ? -15.027 10.607 -4.321 1.00 94.94 306 ALA A N 1
ATOM 2241 C CA . ALA A 1 306 ? -13.775 10.655 -3.574 1.00 94.94 306 ALA A CA 1
ATOM 2242 C C . ALA A 1 306 ? -13.846 11.686 -2.436 1.00 94.94 306 ALA A C 1
ATOM 2244 O O . ALA A 1 306 ? -13.419 11.392 -1.324 1.00 94.94 306 ALA A O 1
ATOM 2245 N N . THR A 1 307 ? -14.439 12.861 -2.686 1.00 94.88 307 THR A N 1
ATOM 2246 C CA . THR A 1 307 ? -14.661 13.876 -1.641 1.00 94.88 307 THR A CA 1
ATOM 2247 C C . THR A 1 307 ? -15.619 13.365 -0.568 1.00 94.88 307 THR A C 1
ATOM 2249 O O . THR A 1 307 ? -15.260 13.369 0.600 1.00 94.88 307 THR A O 1
ATOM 2252 N N . ALA A 1 308 ? -16.776 12.826 -0.963 1.00 97.56 308 ALA A N 1
ATOM 2253 C CA . ALA A 1 308 ? -17.749 12.271 -0.024 1.00 97.56 308 ALA A CA 1
ATOM 2254 C C . ALA A 1 308 ? -17.171 11.120 0.817 1.00 97.56 308 ALA A C 1
ATOM 2256 O O . ALA A 1 308 ? -17.556 10.949 1.966 1.00 97.56 308 ALA A O 1
ATOM 2257 N N . THR A 1 309 ? -16.236 10.347 0.257 1.00 97.81 309 THR A N 1
ATOM 2258 C CA . THR A 1 309 ? -15.532 9.276 0.976 1.00 97.81 309 THR A CA 1
ATOM 2259 C C . THR A 1 309 ? -14.636 9.831 2.088 1.00 97.81 309 THR A C 1
ATOM 2261 O O . THR A 1 309 ? -14.697 9.322 3.204 1.00 97.81 309 THR A O 1
ATOM 2264 N N . ASP A 1 310 ? -13.850 10.883 1.815 1.00 95.69 310 ASP A N 1
ATOM 2265 C CA . ASP A 1 310 ? -13.027 11.549 2.842 1.00 95.69 310 ASP A CA 1
ATOM 2266 C C . ASP A 1 310 ? -13.915 12.208 3.914 1.00 95.69 310 ASP A C 1
ATOM 2268 O O . ASP A 1 310 ? -13.662 12.037 5.106 1.00 95.69 310 ASP A O 1
ATOM 2272 N N . ASP A 1 311 ? -14.982 12.898 3.498 1.00 97.44 311 ASP A N 1
ATOM 2273 C CA . ASP A 1 311 ? -15.917 13.569 4.409 1.00 97.44 311 ASP A CA 1
ATOM 2274 C C . ASP A 1 311 ? -16.637 12.563 5.321 1.00 97.44 311 ASP A C 1
ATOM 2276 O O . ASP A 1 311 ? -16.760 12.792 6.523 1.00 97.44 311 ASP A O 1
ATOM 2280 N N . ALA A 1 312 ? -17.082 11.425 4.775 1.00 98.12 312 ALA A N 1
ATOM 2281 C CA . ALA A 1 312 ? -17.714 10.359 5.549 1.00 98.12 312 ALA A CA 1
ATOM 2282 C C . ALA A 1 312 ? -16.736 9.702 6.535 1.00 98.12 312 ALA A C 1
ATOM 2284 O O . ALA A 1 312 ? -17.122 9.388 7.657 1.00 98.12 312 ALA A O 1
ATOM 2285 N N . ASN A 1 313 ? -15.469 9.521 6.148 1.00 97.69 313 ASN A N 1
ATOM 2286 C CA . ASN A 1 313 ? -14.446 8.970 7.036 1.00 97.69 313 ASN A CA 1
ATOM 2287 C C . ASN A 1 313 ? -14.164 9.899 8.229 1.00 97.69 313 ASN A C 1
ATOM 2289 O O . ASN A 1 313 ? -14.042 9.425 9.355 1.00 97.69 313 ASN A O 1
ATOM 2293 N N . GLU A 1 314 ? -14.113 11.214 7.996 1.00 97.81 314 GLU A N 1
ATOM 2294 C CA . GLU A 1 314 ? -13.959 12.203 9.069 1.00 97.81 314 GLU A CA 1
ATOM 2295 C C . GLU A 1 314 ? -15.218 12.304 9.941 1.00 97.81 314 GLU A C 1
ATOM 2297 O O . GLU A 1 314 ? -15.124 12.298 11.166 1.00 97.81 314 GLU A O 1
ATOM 2302 N N . ALA A 1 315 ? -16.409 12.345 9.336 1.00 98.06 315 ALA A N 1
ATOM 2303 C CA . ALA A 1 315 ? -17.669 12.384 10.076 1.00 98.06 315 ALA A CA 1
ATOM 2304 C C . ALA A 1 315 ? -17.825 11.169 11.005 1.00 98.06 315 ALA A C 1
ATOM 2306 O O . ALA A 1 315 ? -18.258 11.325 12.147 1.00 98.06 315 ALA A O 1
ATOM 2307 N N . HIS A 1 316 ? -17.414 9.988 10.539 1.00 97.94 316 HIS A N 1
ATOM 2308 C CA . HIS A 1 316 ? -17.401 8.770 11.339 1.00 97.94 316 HIS A CA 1
ATOM 2309 C C . HIS A 1 316 ? -16.470 8.884 12.556 1.00 97.94 316 HIS A C 1
ATOM 2311 O O . HIS A 1 316 ? -16.890 8.602 13.678 1.00 97.94 316 HIS A O 1
ATOM 2317 N N . HIS A 1 317 ? -15.238 9.375 12.367 1.00 97.94 317 HIS A N 1
ATOM 2318 C CA . HIS A 1 317 ? -14.301 9.631 13.472 1.00 97.94 317 HIS A CA 1
ATOM 2319 C C . HIS A 1 317 ? -14.905 10.576 14.521 1.00 97.94 317 HIS A C 1
ATOM 2321 O O . HIS A 1 317 ? -14.875 10.291 15.720 1.00 97.94 317 HIS A O 1
ATOM 2327 N N . GLN A 1 318 ? -15.526 11.673 14.075 1.00 97.81 318 GLN A N 1
ATOM 2328 C CA . GLN A 1 318 ? -16.182 12.628 14.973 1.00 97.81 318 GLN A CA 1
ATOM 2329 C C . GLN A 1 318 ? -17.364 12.006 15.730 1.00 97.81 318 GLN A C 1
ATOM 2331 O O . GLN A 1 318 ? -17.534 12.266 16.923 1.00 97.81 318 GLN A O 1
ATOM 2336 N N . ALA A 1 319 ? -18.161 11.160 15.070 1.00 96.00 319 ALA A N 1
ATOM 2337 C CA . ALA A 1 319 ? -19.261 10.442 15.707 1.00 96.00 319 ALA A CA 1
ATOM 2338 C C . ALA A 1 319 ? -18.757 9.469 16.787 1.00 96.00 319 ALA A C 1
ATOM 2340 O O . ALA A 1 319 ? -19.291 9.463 17.900 1.00 96.00 319 ALA A O 1
ATOM 2341 N N . GLN A 1 320 ? -17.695 8.707 16.501 1.00 96.44 320 GLN A N 1
ATOM 2342 C CA . GLN A 1 320 ? -17.061 7.803 17.467 1.00 96.44 320 GLN A CA 1
ATOM 2343 C C . GLN A 1 320 ? -16.517 8.561 18.680 1.00 96.44 320 GLN A C 1
ATOM 2345 O O . GLN A 1 320 ? -16.809 8.198 19.822 1.00 96.44 320 GLN A O 1
ATOM 2350 N N . LEU A 1 321 ? -15.771 9.642 18.447 1.00 97.19 321 LEU A N 1
ATOM 2351 C CA . LEU A 1 321 ? -15.224 10.474 19.514 1.00 97.19 321 LEU A CA 1
ATOM 2352 C C . LEU A 1 321 ? -16.339 11.054 20.396 1.00 97.19 321 LEU A C 1
ATOM 2354 O O . LEU A 1 321 ? -16.277 10.943 21.621 1.00 97.19 321 LEU A O 1
ATOM 2358 N N . ALA A 1 322 ? -17.387 11.618 19.789 1.00 95.94 322 ALA A N 1
ATOM 2359 C CA . ALA A 1 322 ? -18.520 12.182 20.517 1.00 95.94 322 ALA A CA 1
ATOM 2360 C C . ALA A 1 322 ? -19.248 11.128 21.366 1.00 95.94 322 ALA A C 1
ATOM 2362 O O . ALA A 1 322 ? -19.554 11.389 22.532 1.00 95.94 322 ALA A O 1
ATOM 2363 N N . ALA A 1 323 ? -19.486 9.936 20.813 1.00 93.00 323 ALA A N 1
ATOM 2364 C CA . ALA A 1 323 ? -20.129 8.839 21.531 1.00 93.00 323 ALA A CA 1
ATOM 2365 C C . ALA A 1 323 ? -19.301 8.385 22.745 1.00 93.00 323 ALA A C 1
ATOM 2367 O O . ALA A 1 323 ? -19.844 8.213 23.837 1.00 93.00 323 ALA A O 1
ATOM 2368 N N . LEU A 1 324 ? -17.981 8.243 22.589 1.00 94.88 324 LEU A N 1
ATOM 2369 C CA . LEU A 1 324 ? -17.096 7.820 23.677 1.00 94.88 324 LEU A CA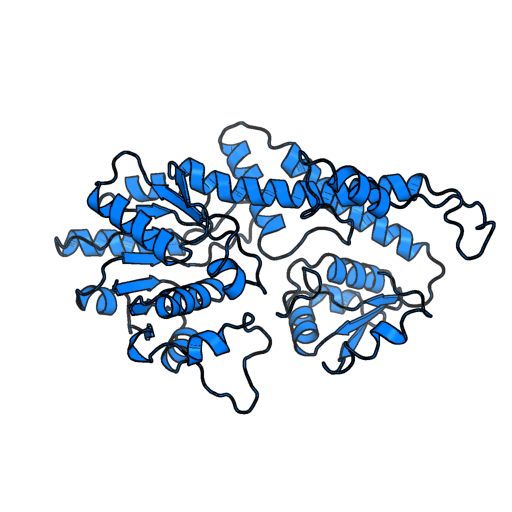 1
ATOM 2370 C C . LEU A 1 324 ? -16.966 8.897 24.765 1.00 94.88 324 LEU A C 1
ATOM 2372 O O . LEU A 1 324 ? -16.977 8.562 25.951 1.00 94.88 324 LEU A O 1
ATOM 2376 N N . LEU A 1 325 ? -16.939 10.183 24.401 1.00 95.38 325 LEU A N 1
ATOM 2377 C CA . LEU A 1 325 ? -16.938 11.293 25.364 1.00 95.38 325 LEU A CA 1
ATOM 2378 C C . LEU A 1 325 ? -18.230 11.388 26.187 1.00 95.38 325 LEU A C 1
ATOM 2380 O O . LEU A 1 325 ? -18.182 11.811 27.341 1.00 95.38 325 LEU A O 1
ATOM 2384 N N . GLN A 1 326 ? -19.366 10.992 25.612 1.00 93.75 326 GLN A N 1
ATOM 2385 C CA . GLN A 1 326 ? -20.664 10.959 26.296 1.00 93.75 326 GLN A CA 1
ATOM 2386 C C . GLN A 1 326 ? -20.877 9.690 27.132 1.00 93.75 326 GLN A C 1
ATOM 2388 O O . GLN A 1 326 ? -21.860 9.605 27.865 1.00 93.75 326 GLN A O 1
ATOM 2393 N N . SER A 1 327 ? -19.986 8.703 27.027 1.00 92.31 327 SER A N 1
ATOM 2394 C CA . SER A 1 327 ? -20.111 7.450 27.767 1.00 92.31 327 SER A CA 1
ATOM 2395 C C . SER A 1 327 ? -19.680 7.580 29.235 1.00 92.31 327 SER A C 1
ATOM 2397 O O . SER A 1 327 ? -18.762 8.332 29.587 1.00 92.31 327 SER A O 1
ATOM 2399 N N . ASP A 1 328 ? -20.280 6.751 30.090 1.00 91.44 328 ASP A N 1
ATOM 2400 C CA . ASP A 1 328 ? -19.936 6.642 31.516 1.00 91.44 328 ASP A CA 1
ATOM 2401 C C . ASP A 1 328 ? -18.646 5.829 31.772 1.00 91.44 328 ASP A C 1
ATOM 2403 O O . ASP A 1 328 ? -18.300 5.525 32.915 1.00 91.44 328 ASP A O 1
ATOM 2407 N N . VAL A 1 329 ? -17.909 5.455 30.719 1.00 92.00 329 VAL A N 1
ATOM 2408 C CA . VAL A 1 329 ? -16.692 4.637 30.816 1.00 92.00 329 VAL A CA 1
ATOM 2409 C C . VAL A 1 329 ? -15.554 5.447 31.440 1.00 92.00 329 VAL A C 1
ATOM 2411 O O . VAL A 1 329 ? -15.028 6.369 30.820 1.00 92.00 329 VAL A O 1
ATOM 2414 N N . ALA A 1 330 ? -15.141 5.093 32.658 1.00 89.56 330 ALA A N 1
ATOM 2415 C CA . ALA A 1 330 ? -14.149 5.859 33.419 1.00 89.56 330 ALA A CA 1
ATOM 2416 C C . ALA A 1 330 ? -12.755 5.918 32.760 1.00 89.56 330 ALA A C 1
ATOM 2418 O O . ALA A 1 330 ? -12.085 6.948 32.840 1.00 89.56 330 ALA A O 1
ATOM 2419 N N . ALA A 1 331 ? -12.329 4.833 32.109 1.00 95.00 331 ALA A N 1
ATOM 2420 C CA . ALA A 1 331 ? -11.048 4.733 31.417 1.00 95.00 331 ALA A CA 1
ATOM 2421 C C . ALA A 1 331 ? -11.164 3.827 30.184 1.00 95.00 331 ALA A C 1
ATOM 2423 O O . ALA A 1 331 ? -11.900 2.841 30.206 1.00 95.00 331 ALA A O 1
ATOM 2424 N N . PHE A 1 332 ? -10.425 4.152 29.125 1.00 97.56 332 PHE A N 1
ATOM 2425 C CA . PHE A 1 332 ? -10.420 3.409 27.866 1.00 97.56 332 PHE A CA 1
ATOM 2426 C C . PHE A 1 332 ? -9.094 2.687 27.665 1.00 97.56 332 PHE A C 1
ATOM 2428 O O . PHE A 1 332 ? -8.037 3.245 27.949 1.00 97.56 332 PHE A O 1
ATOM 2435 N N . THR A 1 333 ? -9.147 1.485 27.099 1.00 97.62 333 THR A N 1
ATOM 2436 C CA . THR A 1 333 ? -7.957 0.734 26.689 1.00 97.62 333 THR A CA 1
ATOM 2437 C C . THR A 1 333 ? -8.032 0.449 25.197 1.00 97.62 333 THR A C 1
ATOM 2439 O O . THR A 1 333 ? -9.033 -0.076 24.717 1.00 97.62 333 THR A O 1
ATOM 2442 N N . PHE A 1 334 ? -6.966 0.782 24.475 1.00 97.00 334 PHE A N 1
ATOM 2443 C CA . PHE A 1 334 ? -6.798 0.514 23.052 1.00 97.00 334 PHE A CA 1
ATOM 2444 C C . PHE A 1 334 ? -5.629 -0.451 22.842 1.00 97.00 334 PHE A C 1
ATOM 2446 O O . PHE A 1 334 ? -4.549 -0.246 23.388 1.00 97.00 334 PHE A O 1
ATOM 2453 N N . THR A 1 335 ? -5.849 -1.472 22.022 1.00 96.06 335 THR A N 1
ATOM 2454 C CA . THR A 1 335 ? -4.845 -2.423 21.508 1.00 96.06 335 THR A CA 1
ATOM 2455 C C . THR A 1 335 ? -4.861 -2.399 19.980 1.00 96.06 335 THR A C 1
ATOM 2457 O O . THR A 1 335 ? -5.802 -1.847 19.408 1.00 96.06 335 THR A O 1
ATOM 2460 N N . ASP A 1 336 ? -3.875 -2.982 19.299 1.00 93.94 336 ASP A N 1
ATOM 2461 C CA . ASP A 1 336 ? -3.842 -3.097 17.827 1.00 93.94 336 ASP A CA 1
ATOM 2462 C C . ASP A 1 336 ? -4.101 -1.752 17.115 1.00 93.94 336 ASP A C 1
ATOM 2464 O O . ASP A 1 336 ? -5.011 -1.590 16.299 1.00 93.94 336 ASP A O 1
ATOM 2468 N N . VAL A 1 337 ? -3.342 -0.728 17.505 1.00 96.06 337 VAL A N 1
ATOM 2469 C CA . VAL A 1 337 ? -3.517 0.668 17.065 1.00 96.06 337 VAL A CA 1
ATOM 2470 C C . VAL A 1 337 ? -2.780 0.980 15.767 1.00 96.06 337 VAL A C 1
ATOM 2472 O O . VAL A 1 337 ? -2.694 2.140 15.358 1.00 96.06 337 VAL A O 1
ATOM 2475 N N . CYS A 1 338 ? -2.250 -0.032 15.090 1.00 94.19 338 CYS A N 1
ATOM 2476 C CA . CYS A 1 338 ? -1.730 0.120 13.741 1.00 94.19 338 CYS A CA 1
ATOM 2477 C C . CYS A 1 338 ? -2.839 0.521 12.748 1.00 94.19 338 CYS A C 1
ATOM 2479 O O . CYS A 1 338 ? -4.033 0.439 13.024 1.00 94.19 338 CYS A O 1
ATOM 2481 N N . TYR A 1 339 ? -2.447 0.980 11.556 1.00 89.75 339 TYR A N 1
ATOM 2482 C CA . TYR A 1 339 ? -3.386 1.494 10.547 1.00 89.75 339 TYR A CA 1
ATOM 2483 C C . TYR A 1 339 ? -4.363 0.441 9.990 1.00 89.75 339 TYR A C 1
ATOM 2485 O O . TYR A 1 339 ? -5.359 0.803 9.361 1.00 89.75 339 TYR A O 1
ATOM 2493 N N . LYS A 1 340 ? -4.051 -0.848 10.173 1.00 87.56 340 LYS A N 1
ATOM 2494 C CA . LYS A 1 340 ? -4.898 -1.995 9.840 1.00 87.56 340 LYS A CA 1
ATOM 2495 C C . LYS A 1 340 ? -4.870 -2.992 10.997 1.00 87.56 340 LYS A C 1
ATOM 2497 O O . LYS A 1 340 ? -3.876 -3.049 11.717 1.00 87.56 340 LYS A O 1
ATOM 2502 N N . LYS A 1 341 ? -5.927 -3.798 11.100 1.00 86.75 341 LYS A N 1
ATOM 2503 C CA . LYS A 1 341 ? -6.053 -4.855 12.107 1.00 86.75 341 LYS A CA 1
ATOM 2504 C C . LYS A 1 341 ? -4.916 -5.877 11.998 1.00 86.75 341 LYS A C 1
ATOM 2506 O O . LYS A 1 341 ? -4.566 -6.260 10.877 1.00 86.75 341 LYS A O 1
ATOM 2511 N N . ALA A 1 342 ? -4.404 -6.329 13.140 1.00 86.44 342 ALA A N 1
ATOM 2512 C CA . ALA A 1 342 ? -3.354 -7.337 13.277 1.00 86.44 342 ALA A CA 1
ATOM 2513 C C . ALA A 1 342 ? -2.141 -7.035 12.383 1.00 86.44 342 ALA A C 1
ATOM 2515 O O . ALA A 1 342 ? -1.636 -7.896 11.660 1.00 86.44 342 ALA A O 1
ATOM 2516 N N . CYS A 1 343 ? -1.709 -5.770 12.354 1.00 86.81 343 CYS A N 1
ATOM 2517 C CA . CYS A 1 343 ? -0.600 -5.370 11.500 1.00 86.81 343 CYS A CA 1
ATOM 2518 C C . CYS A 1 343 ? 0.728 -5.886 12.084 1.00 86.81 343 CYS A C 1
ATOM 2520 O O . CYS A 1 343 ? 1.149 -5.434 13.152 1.00 86.81 343 CYS A O 1
ATOM 2522 N N . PRO A 1 344 ? 1.450 -6.776 11.378 1.00 85.69 344 PRO A N 1
ATOM 2523 C CA . PRO A 1 344 ? 2.666 -7.379 11.926 1.00 85.69 344 PRO A CA 1
ATOM 2524 C C . PRO A 1 344 ? 3.804 -6.357 12.044 1.00 85.69 344 PRO A C 1
ATOM 2526 O O . PRO A 1 344 ? 4.656 -6.443 12.927 1.00 85.69 344 PRO A O 1
ATOM 2529 N N . VAL A 1 345 ? 3.769 -5.329 11.196 1.00 89.19 345 VAL A N 1
ATOM 2530 C CA . VAL A 1 345 ? 4.728 -4.224 11.165 1.00 89.19 345 VAL A CA 1
ATOM 2531 C C . VAL A 1 345 ? 4.184 -3.013 11.941 1.00 89.19 345 VAL A C 1
ATOM 2533 O O . VAL A 1 345 ? 2.987 -2.741 11.841 1.00 89.19 345 VAL A O 1
ATOM 2536 N N . PRO A 1 346 ? 5.022 -2.241 12.659 1.00 91.31 346 PRO A N 1
ATOM 2537 C CA . PRO A 1 346 ? 4.594 -1.142 13.522 1.00 91.31 346 PRO A CA 1
ATOM 2538 C C . PRO A 1 346 ? 4.250 0.111 12.703 1.00 91.31 346 PRO A C 1
ATOM 2540 O O . PRO A 1 346 ? 4.952 1.120 12.723 1.00 91.31 346 PRO A O 1
ATOM 2543 N N . LEU A 1 347 ? 3.179 0.030 11.914 1.00 91.06 347 LEU A N 1
ATOM 2544 C CA . LEU A 1 347 ? 2.716 1.100 11.037 1.00 91.06 347 LEU A CA 1
ATOM 2545 C C . LEU A 1 347 ? 1.516 1.805 11.653 1.00 91.06 347 LEU A C 1
ATOM 2547 O O . LEU A 1 347 ? 0.382 1.344 11.551 1.00 91.06 347 LEU A O 1
ATOM 2551 N N . VAL A 1 348 ? 1.775 2.969 12.235 1.00 94.44 348 VAL A N 1
ATOM 2552 C CA . VAL A 1 348 ? 0.752 3.811 12.873 1.00 94.44 348 VAL A CA 1
ATOM 2553 C C . VAL A 1 348 ? 0.440 5.080 12.083 1.00 94.44 348 VAL A C 1
ATOM 2555 O O . VAL A 1 348 ? -0.448 5.826 12.472 1.00 94.44 348 VAL A O 1
ATOM 2558 N N . VAL A 1 349 ? 1.117 5.299 10.950 1.00 91.75 349 VAL A N 1
ATOM 2559 C CA . VAL A 1 349 ? 0.916 6.458 10.066 1.00 91.75 349 VAL A CA 1
ATOM 2560 C C . V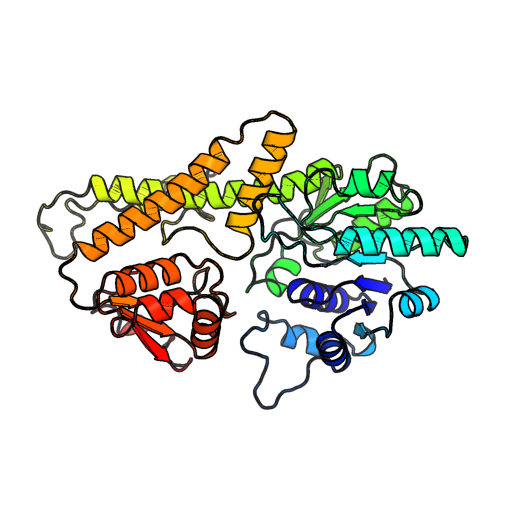AL A 1 349 ? -0.558 6.608 9.713 1.00 91.75 349 VAL A C 1
ATOM 2562 O O . VAL A 1 349 ? -1.143 5.725 9.082 1.00 91.75 349 VAL A O 1
ATOM 2565 N N . ARG A 1 350 ? -1.154 7.747 10.080 1.00 92.06 350 ARG A N 1
ATOM 2566 C CA . ARG A 1 350 ? -2.588 8.024 9.886 1.00 92.06 350 ARG A CA 1
ATOM 2567 C C . ARG A 1 350 ? -3.489 6.876 10.364 1.00 92.06 350 ARG A C 1
ATOM 2569 O O . ARG A 1 350 ? -4.458 6.554 9.685 1.00 92.06 350 ARG A O 1
ATOM 2576 N N . SER A 1 351 ? -3.161 6.224 11.478 1.00 96.31 351 SER A N 1
ATOM 2577 C CA . SER A 1 351 ? -4.014 5.185 12.057 1.00 96.31 351 SER A CA 1
ATOM 2578 C C . SER A 1 351 ? -5.286 5.805 12.652 1.00 96.31 351 SER A C 1
ATOM 2580 O O . SER A 1 351 ? -5.173 6.646 13.549 1.00 96.31 351 SER A O 1
ATOM 2582 N N . PRO A 1 352 ? -6.494 5.397 12.213 1.00 96.00 352 PRO A N 1
ATOM 2583 C CA . PRO A 1 352 ? -7.743 5.921 12.769 1.00 96.00 352 PRO A CA 1
ATOM 2584 C C . PRO A 1 352 ? -7.932 5.537 14.241 1.00 96.00 352 PRO A C 1
ATOM 2586 O O . PRO A 1 352 ? -8.354 6.357 15.052 1.00 96.00 352 PRO A O 1
ATOM 2589 N N . LYS A 1 353 ? -7.525 4.318 14.620 1.00 96.56 353 LYS A N 1
ATOM 2590 C CA . LYS A 1 353 ? -7.620 3.839 16.004 1.00 96.56 353 LYS A CA 1
ATOM 2591 C C . LYS A 1 353 ? -6.664 4.590 16.933 1.00 96.56 353 LYS A C 1
ATOM 2593 O O . LYS A 1 353 ? -7.072 5.018 18.011 1.00 96.56 353 LYS A O 1
ATOM 2598 N N . ALA A 1 354 ? -5.418 4.808 16.499 1.00 97.31 354 ALA A N 1
ATOM 2599 C CA . ALA A 1 354 ? -4.470 5.628 17.255 1.00 97.31 354 ALA A CA 1
ATOM 2600 C C . ALA A 1 354 ? -4.974 7.071 17.381 1.00 97.31 354 ALA A C 1
ATOM 2602 O O . ALA A 1 354 ? -4.926 7.649 18.464 1.00 97.31 354 ALA A O 1
ATOM 2603 N N . ARG A 1 355 ? -5.514 7.635 16.292 1.00 97.56 355 ARG A N 1
ATOM 2604 C CA . ARG A 1 355 ? -6.077 8.986 16.287 1.00 97.56 355 ARG A CA 1
ATOM 2605 C C . ARG A 1 355 ? -7.215 9.135 17.298 1.00 97.56 355 ARG A C 1
ATOM 2607 O O . ARG A 1 355 ? -7.201 10.090 18.064 1.00 97.56 355 ARG A O 1
ATOM 2614 N N . LEU A 1 356 ? -8.153 8.190 17.343 1.00 98.06 356 LEU A N 1
ATOM 2615 C CA . LEU A 1 356 ? -9.258 8.205 18.305 1.00 98.06 356 LEU A CA 1
ATOM 2616 C C . LEU A 1 356 ? -8.773 8.121 19.757 1.00 98.06 356 LEU A C 1
ATOM 2618 O O . LEU A 1 356 ? -9.248 8.878 20.602 1.00 98.06 356 LEU A O 1
ATOM 2622 N N . ALA A 1 357 ? -7.801 7.250 20.043 1.00 98.19 357 ALA A N 1
ATOM 2623 C CA . ALA A 1 357 ? -7.207 7.133 21.374 1.00 98.19 357 ALA A CA 1
ATOM 2624 C C . ALA A 1 357 ? -6.534 8.444 21.821 1.00 98.19 357 ALA A C 1
ATOM 2626 O O . ALA A 1 357 ? -6.743 8.905 22.945 1.00 98.19 357 ALA A O 1
ATOM 2627 N N . LEU A 1 358 ? -5.759 9.065 20.928 1.00 98.25 358 LEU A N 1
ATOM 2628 C CA . LEU A 1 358 ? -5.064 10.325 21.190 1.00 98.25 358 LEU A CA 1
ATOM 2629 C C . LEU A 1 358 ? -6.043 11.496 21.367 1.00 98.25 358 LEU A C 1
ATOM 2631 O O . LEU A 1 358 ? -5.888 12.272 22.309 1.00 98.25 358 LEU A O 1
ATOM 2635 N N . ASP A 1 359 ? -7.073 11.599 20.524 1.00 98.19 359 ASP A N 1
ATOM 2636 C CA . ASP A 1 359 ? -8.083 12.661 20.615 1.00 98.19 359 ASP A CA 1
ATOM 2637 C C . ASP A 1 359 ? -8.921 12.539 21.905 1.00 98.19 359 ASP A C 1
ATOM 2639 O O . ASP A 1 359 ? -9.202 13.547 22.558 1.00 98.19 359 ASP A O 1
ATOM 2643 N N . LEU A 1 360 ? -9.261 11.317 22.338 1.00 97.81 360 LEU A N 1
ATOM 2644 C CA . LEU A 1 360 ? -9.923 11.077 23.629 1.00 97.81 360 LEU A CA 1
ATOM 2645 C C . LEU A 1 360 ? -9.058 11.494 24.819 1.00 97.81 360 LEU A C 1
ATOM 2647 O O . LEU A 1 360 ? -9.555 12.119 25.761 1.00 97.81 360 LEU A O 1
ATOM 2651 N N . ALA A 1 361 ? -7.771 11.153 24.781 1.00 97.94 361 ALA A N 1
ATOM 2652 C CA . ALA A 1 361 ? -6.836 11.507 25.838 1.00 97.94 361 ALA A CA 1
ATOM 2653 C C . ALA A 1 361 ? -6.617 13.028 25.906 1.00 97.94 361 ALA A C 1
ATOM 2655 O O . ALA A 1 361 ? -6.630 13.611 26.991 1.00 97.94 361 ALA A O 1
ATOM 2656 N N . ALA A 1 362 ? -6.510 13.692 24.751 1.00 97.31 362 ALA A N 1
ATOM 2657 C CA . ALA A 1 362 ? -6.434 15.150 24.650 1.00 97.31 362 ALA A CA 1
ATOM 2658 C C . ALA A 1 362 ? -7.704 15.851 25.168 1.00 97.31 362 ALA A C 1
ATOM 2660 O O . ALA A 1 362 ? -7.628 16.960 25.694 1.00 97.31 362 ALA A O 1
ATOM 2661 N N . ALA A 1 363 ? -8.863 15.193 25.086 1.00 96.69 363 ALA A N 1
ATOM 2662 C CA . ALA A 1 363 ? -10.109 15.650 25.702 1.00 96.69 363 ALA A CA 1
ATOM 2663 C C . ALA A 1 363 ? -10.194 15.371 27.222 1.00 96.69 363 ALA A C 1
ATOM 2665 O O . ALA A 1 363 ? -11.225 15.637 27.843 1.00 96.69 363 ALA A O 1
ATOM 2666 N N . GLY A 1 364 ? -9.128 14.850 27.840 1.00 95.88 364 GLY A N 1
ATOM 2667 C CA . GLY A 1 364 ? -9.020 14.636 29.285 1.00 95.88 364 GLY A CA 1
ATOM 2668 C C . GLY A 1 364 ? -9.578 13.303 29.787 1.00 95.88 364 GLY A C 1
ATOM 2669 O O . GLY A 1 364 ? -9.713 13.121 30.997 1.00 95.88 364 GLY A O 1
ATOM 2670 N N . ARG A 1 365 ? -9.923 12.363 28.896 1.00 97.50 365 ARG A N 1
ATOM 2671 C CA . ARG A 1 365 ? -10.312 11.001 29.300 1.00 97.50 365 ARG A CA 1
ATOM 2672 C C . ARG A 1 365 ? -9.071 10.179 29.623 1.00 97.50 365 ARG A C 1
ATOM 2674 O O . ARG A 1 365 ? -8.071 10.286 28.925 1.00 97.50 365 ARG A O 1
ATOM 2681 N N . SER A 1 366 ? -9.149 9.319 30.638 1.00 97.81 366 SER A N 1
ATOM 2682 C CA . SER A 1 366 ? -8.071 8.368 30.926 1.00 97.81 366 SER A CA 1
ATOM 2683 C C . SER A 1 366 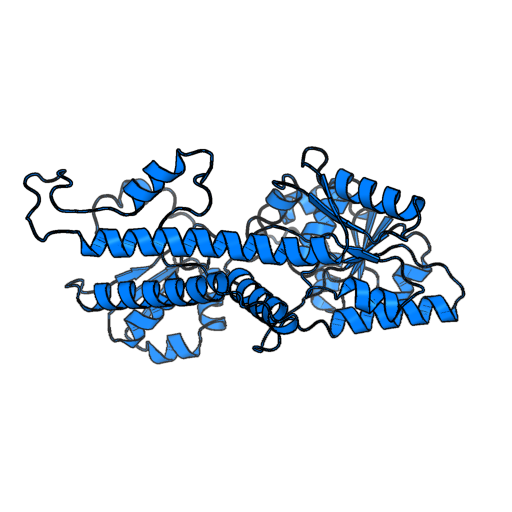? -8.022 7.305 29.825 1.00 97.81 366 SER A C 1
ATOM 2685 O O . SER A 1 366 ? -9.000 6.587 29.609 1.00 97.81 366 SER A O 1
ATOM 2687 N N . VAL A 1 367 ? -6.906 7.235 29.103 1.00 98.56 367 VAL A N 1
ATOM 2688 C CA . VAL A 1 367 ? -6.693 6.334 27.967 1.00 98.56 367 VAL A CA 1
ATOM 2689 C C . VAL A 1 367 ? -5.395 5.565 28.164 1.00 98.56 367 VAL A C 1
ATOM 2691 O O . VAL A 1 367 ? -4.343 6.146 28.411 1.00 98.56 367 VAL A O 1
ATOM 2694 N N . THR A 1 368 ? -5.456 4.251 27.989 1.00 98.50 368 THR A N 1
ATOM 2695 C CA . THR A 1 368 ? -4.291 3.372 27.920 1.00 98.50 368 THR A CA 1
ATOM 2696 C C . THR A 1 368 ? -4.157 2.818 26.507 1.00 98.50 368 THR A C 1
ATOM 2698 O O . THR A 1 368 ? -5.103 2.234 25.988 1.00 98.50 368 THR A O 1
ATOM 2701 N N . ILE A 1 369 ? -2.987 2.951 25.886 1.00 98.19 369 ILE A N 1
ATOM 2702 C CA . ILE A 1 369 ? -2.627 2.209 24.673 1.00 98.19 369 ILE A CA 1
ATOM 2703 C C . ILE A 1 369 ? -1.711 1.060 25.093 1.00 98.19 369 ILE A C 1
ATOM 2705 O O . ILE A 1 369 ? -0.605 1.305 25.576 1.00 98.19 369 ILE A O 1
ATOM 2709 N N . ARG A 1 370 ? -2.190 -0.176 24.929 1.00 97.31 370 ARG A N 1
ATOM 2710 C CA . ARG A 1 370 ? -1.460 -1.420 25.200 1.00 97.31 370 ARG A CA 1
ATOM 2711 C C . ARG A 1 370 ? -0.975 -2.010 23.887 1.00 97.31 370 ARG A C 1
ATOM 2713 O O . ARG A 1 370 ? -1.788 -2.417 23.064 1.00 97.31 370 ARG A O 1
ATOM 2720 N N . GLU A 1 371 ? 0.333 -2.024 23.687 1.00 96.12 371 GLU A N 1
ATOM 2721 C CA . GLU A 1 371 ? 0.925 -2.374 22.397 1.00 96.12 371 GLU A CA 1
ATOM 2722 C C . GLU A 1 371 ? 2.335 -2.937 22.529 1.00 96.12 371 GLU A C 1
ATOM 2724 O O . GLU A 1 371 ? 3.004 -2.761 23.548 1.00 96.12 371 GLU A O 1
ATOM 2729 N N . ARG A 1 372 ? 2.813 -3.571 21.458 1.00 93.75 372 ARG A N 1
ATOM 2730 C CA . ARG A 1 372 ? 4.202 -4.038 21.381 1.00 93.75 372 ARG A CA 1
ATOM 2731 C C . ARG A 1 372 ? 5.166 -2.850 21.419 1.00 93.75 372 ARG A C 1
ATOM 2733 O O . ARG A 1 372 ? 4.877 -1.781 20.870 1.00 93.75 372 ARG A O 1
ATOM 2740 N N . ALA A 1 373 ? 6.360 -3.060 21.972 1.00 93.81 373 ALA A N 1
ATOM 2741 C CA . ALA A 1 373 ? 7.399 -2.031 22.112 1.00 93.81 373 ALA A CA 1
ATOM 2742 C C . ALA A 1 373 ? 7.660 -1.247 20.813 1.00 93.81 373 ALA A C 1
ATOM 2744 O O . ALA A 1 373 ? 7.760 -0.017 20.807 1.00 93.81 373 ALA A O 1
ATOM 2745 N N . SER A 1 374 ? 7.722 -1.966 19.689 1.00 93.25 374 SER A N 1
ATOM 2746 C CA . SER A 1 374 ? 7.967 -1.401 18.362 1.00 93.25 374 SER A CA 1
ATOM 2747 C C . SER A 1 374 ? 6.835 -0.486 17.885 1.00 93.25 374 SER A C 1
ATOM 2749 O O . SER A 1 374 ? 7.106 0.557 17.290 1.00 93.25 374 SER A O 1
ATOM 2751 N N . VAL A 1 375 ? 5.577 -0.821 18.186 1.00 95.75 375 VAL A N 1
ATOM 2752 C CA . VAL A 1 375 ? 4.407 0.007 17.860 1.00 95.75 375 VAL A CA 1
ATOM 2753 C C . VAL A 1 375 ? 4.385 1.257 18.736 1.00 95.75 375 VAL A C 1
ATOM 2755 O O . VAL A 1 375 ? 4.173 2.356 18.227 1.00 95.75 375 VAL A O 1
ATOM 2758 N N . LEU A 1 376 ? 4.692 1.131 20.030 1.00 96.50 376 LEU A N 1
ATOM 2759 C CA . LEU A 1 376 ? 4.804 2.284 20.930 1.00 96.50 376 LEU A CA 1
ATOM 2760 C C . LEU A 1 376 ? 5.929 3.240 20.515 1.00 96.50 376 LEU A C 1
ATOM 2762 O O . LEU A 1 376 ? 5.761 4.459 20.580 1.00 96.50 376 LEU A O 1
ATOM 2766 N N . ALA A 1 377 ? 7.071 2.714 20.069 1.00 95.62 377 ALA A N 1
ATOM 2767 C CA . ALA A 1 377 ? 8.149 3.523 19.506 1.00 95.62 377 ALA A CA 1
ATOM 2768 C C . ALA A 1 377 ? 7.693 4.258 18.234 1.00 95.62 377 ALA A C 1
ATOM 2770 O O . ALA A 1 377 ? 7.939 5.459 18.100 1.00 95.62 377 ALA A O 1
ATOM 2771 N N . ALA A 1 378 ? 6.965 3.572 17.346 1.00 95.38 378 ALA A N 1
ATOM 2772 C CA . ALA A 1 378 ? 6.395 4.182 16.149 1.00 95.38 378 ALA A CA 1
ATOM 2773 C C . ALA A 1 378 ? 5.377 5.287 16.486 1.00 95.38 378 ALA A C 1
ATOM 2775 O O . ALA A 1 378 ? 5.434 6.356 15.885 1.00 95.38 378 ALA A O 1
ATOM 2776 N N . LEU A 1 379 ? 4.509 5.093 17.489 1.00 96.69 379 LEU A N 1
ATOM 2777 C CA . LEU A 1 379 ? 3.571 6.125 17.958 1.00 96.69 379 LEU A CA 1
ATOM 2778 C C . LEU A 1 379 ? 4.292 7.376 18.450 1.00 96.69 379 LEU A C 1
ATOM 2780 O O . LEU A 1 379 ? 3.915 8.480 18.073 1.00 96.69 379 LEU A O 1
ATOM 2784 N N . ARG A 1 380 ? 5.342 7.212 19.265 1.00 96.62 380 ARG A N 1
ATOM 2785 C CA . ARG A 1 380 ? 6.135 8.344 19.774 1.00 96.62 380 ARG A CA 1
ATOM 2786 C C . ARG A 1 380 ? 6.808 9.131 18.653 1.00 96.62 380 ARG A C 1
ATOM 2788 O O . ARG A 1 380 ? 6.960 10.342 18.778 1.00 96.62 380 ARG A O 1
ATOM 2795 N N . SER A 1 381 ? 7.206 8.450 17.580 1.00 96.00 381 SER A N 1
ATOM 2796 C CA . SER A 1 381 ? 7.812 9.091 16.413 1.00 96.00 381 SER A CA 1
ATOM 2797 C C . SER A 1 381 ? 6.785 9.790 15.522 1.00 96.00 381 SER A C 1
ATOM 2799 O O . SER A 1 381 ? 7.075 10.867 15.010 1.00 96.00 381 SER A O 1
ATOM 2801 N N . GLU A 1 382 ? 5.621 9.177 15.302 1.00 95.00 382 GLU A N 1
ATOM 2802 C CA . GLU A 1 382 ? 4.599 9.676 14.372 1.00 95.00 382 GLU A CA 1
ATOM 2803 C C . GLU A 1 382 ? 3.731 10.781 14.993 1.00 95.00 382 GLU A C 1
ATOM 2805 O O . GLU A 1 382 ? 3.361 11.728 14.305 1.00 95.00 382 GLU A O 1
ATOM 2810 N N . TYR A 1 383 ? 3.434 10.683 16.294 1.00 96.44 383 TYR A N 1
ATOM 2811 C CA . TYR A 1 383 ? 2.478 11.543 17.002 1.00 96.44 383 TYR A CA 1
ATOM 2812 C C . TYR A 1 383 ? 3.068 12.269 18.229 1.00 96.44 383 TYR A C 1
ATOM 2814 O O . TYR A 1 383 ? 2.452 12.268 19.302 1.00 96.44 383 TYR A O 1
ATOM 2822 N N . PRO A 1 384 ? 4.268 12.883 18.147 1.00 96.81 384 PRO A N 1
ATOM 2823 C CA . PRO A 1 384 ? 4.909 13.479 19.319 1.00 96.81 384 PRO A CA 1
ATOM 2824 C C . PRO A 1 384 ? 4.080 14.622 19.922 1.00 96.81 384 PRO A C 1
ATOM 2826 O O . PRO A 1 384 ? 3.994 14.742 21.142 1.00 96.81 384 PRO A O 1
ATOM 2829 N N . GLN A 1 385 ? 3.431 15.434 19.082 1.00 96.94 385 GLN A N 1
ATOM 2830 C CA . GLN A 1 385 ? 2.645 16.587 19.529 1.00 96.94 385 GLN A CA 1
ATOM 2831 C C . GLN A 1 385 ? 1.307 16.167 20.141 1.00 96.94 385 GLN A C 1
ATOM 2833 O O . GLN A 1 385 ? 0.851 16.759 21.114 1.00 96.94 385 GLN A O 1
ATOM 2838 N N . GLU A 1 386 ? 0.652 15.159 19.574 1.00 97.19 386 GLU A N 1
ATOM 2839 C CA . GLU A 1 386 ? -0.611 14.630 20.078 1.00 97.19 386 GLU A CA 1
ATOM 2840 C C . GLU A 1 386 ? -0.413 13.928 21.423 1.00 97.19 386 GLU A C 1
ATOM 2842 O O . GLU A 1 386 ? -1.208 14.135 22.338 1.00 97.19 386 GLU A O 1
ATOM 2847 N N . ILE A 1 387 ? 0.677 13.169 21.576 1.00 97.00 387 ILE A N 1
ATOM 2848 C CA . ILE A 1 387 ? 1.057 12.553 22.854 1.00 97.00 387 ILE A CA 1
ATOM 2849 C C . ILE A 1 387 ? 1.347 13.631 23.905 1.00 97.00 387 ILE A C 1
ATOM 2851 O O . ILE A 1 387 ? 0.879 13.521 25.037 1.00 97.00 387 ILE A O 1
ATOM 2855 N N . GLU A 1 388 ? 2.064 14.698 23.541 1.00 96.56 388 GLU A N 1
ATOM 2856 C CA . GLU A 1 388 ? 2.313 15.827 24.444 1.00 96.56 388 GLU A CA 1
ATOM 2857 C C . GLU A 1 388 ? 1.005 16.505 24.882 1.00 96.56 388 GLU A C 1
ATOM 2859 O O . GLU A 1 388 ? 0.801 16.744 26.073 1.00 96.56 388 GLU A O 1
ATOM 2864 N N . ARG A 1 389 ? 0.081 16.755 23.943 1.00 96.56 389 ARG A N 1
ATOM 2865 C CA . ARG A 1 389 ? -1.243 17.335 24.235 1.00 96.56 389 ARG A CA 1
ATOM 2866 C C . ARG A 1 389 ? -2.093 16.448 25.138 1.00 96.56 389 ARG A C 1
ATOM 2868 O O . ARG A 1 389 ? -2.833 16.973 25.965 1.00 96.56 389 ARG A O 1
ATOM 2875 N N . ALA A 1 390 ? -2.002 15.130 24.983 1.00 96.19 390 ALA A N 1
ATOM 2876 C CA . ALA A 1 390 ? -2.720 14.180 25.822 1.00 96.19 390 ALA A CA 1
ATOM 2877 C C . ALA A 1 390 ? -2.226 14.180 27.282 1.00 96.19 390 ALA A C 1
ATOM 2879 O O . ALA A 1 390 ? -2.999 13.897 28.202 1.00 96.19 390 ALA A O 1
ATOM 2880 N N . GLY A 1 391 ? -0.957 14.535 27.510 1.00 95.38 391 GLY A N 1
ATOM 2881 C CA . GLY A 1 391 ? -0.384 14.720 28.840 1.00 95.38 391 GLY A CA 1
ATOM 2882 C C . GLY A 1 391 ? -0.568 13.500 29.747 1.00 95.38 391 GLY A C 1
ATOM 2883 O O . GLY A 1 391 ? -0.351 12.360 29.344 1.00 95.38 391 GLY A O 1
ATOM 2884 N N . THR A 1 392 ? -0.991 13.732 30.992 1.00 96.19 392 THR A N 1
ATOM 2885 C CA . THR A 1 392 ? -1.185 12.669 31.997 1.00 96.19 392 THR A CA 1
ATOM 2886 C C . THR A 1 392 ? -2.404 11.786 31.747 1.00 96.19 392 THR A C 1
ATOM 2888 O O . THR A 1 392 ? -2.593 10.811 32.467 1.00 96.19 392 THR A O 1
ATOM 2891 N N . SER A 1 393 ? -3.246 12.134 30.774 1.00 97.00 393 SER A N 1
ATOM 2892 C CA . SER A 1 393 ? -4.444 11.368 30.432 1.00 97.00 393 SER A CA 1
ATOM 2893 C C . SER A 1 393 ? -4.125 10.140 29.575 1.00 97.00 393 SER A C 1
ATOM 2895 O O . SER A 1 393 ? -4.971 9.258 29.456 1.00 97.00 393 SER A O 1
ATOM 2897 N N . LEU A 1 394 ? -2.924 10.070 28.985 1.00 98.12 394 LEU A N 1
ATOM 2898 C CA . LEU A 1 394 ? -2.476 8.963 28.145 1.00 98.12 394 LEU A CA 1
ATOM 2899 C C . LEU A 1 394 ? -1.417 8.110 28.849 1.00 98.12 394 LEU A C 1
ATOM 2901 O O . LEU A 1 394 ? -0.373 8.601 29.278 1.00 98.12 394 LEU A O 1
ATOM 2905 N N . HIS A 1 395 ? -1.645 6.801 28.865 1.00 97.88 395 HIS A N 1
ATOM 2906 C CA . HIS A 1 395 ? -0.703 5.802 29.347 1.00 97.88 395 HIS A CA 1
ATOM 2907 C C . HIS A 1 395 ? -0.303 4.878 28.196 1.00 97.88 395 HIS A C 1
ATOM 2909 O O . HIS A 1 395 ? -1.144 4.209 27.604 1.00 97.88 395 HIS A O 1
ATOM 2915 N N . LEU A 1 396 ? 0.987 4.835 27.869 1.00 97.44 396 LEU A N 1
ATOM 2916 C CA . LEU A 1 396 ? 1.533 3.891 26.894 1.00 97.44 396 LEU A CA 1
ATOM 2917 C C . LEU A 1 396 ? 2.115 2.701 27.654 1.00 97.44 396 LEU A C 1
ATOM 2919 O O . LEU A 1 396 ? 3.073 2.873 28.408 1.00 97.44 396 LEU A O 1
ATOM 2923 N N . VAL A 1 397 ? 1.528 1.523 27.469 1.00 97.19 397 VAL A N 1
ATOM 2924 C CA . VAL A 1 397 ? 1.876 0.300 28.195 1.00 97.19 397 VAL A CA 1
ATOM 2925 C C . VAL A 1 397 ? 2.365 -0.741 27.202 1.00 97.19 397 VAL A C 1
ATOM 2927 O O . VAL A 1 397 ? 1.663 -1.095 26.258 1.00 97.19 397 VAL A O 1
ATOM 2930 N N . GLU A 1 398 ? 3.584 -1.216 27.418 1.00 95.31 398 GLU A N 1
ATOM 2931 C CA . GLU A 1 398 ? 4.164 -2.293 26.625 1.00 95.31 398 GLU A CA 1
ATOM 2932 C C . GLU A 1 398 ? 3.538 -3.633 27.022 1.00 95.31 398 GLU A C 1
ATOM 2934 O O . GLU A 1 398 ? 3.355 -3.900 28.211 1.00 95.31 398 GLU A O 1
ATOM 2939 N N . VAL A 1 399 ? 3.189 -4.456 26.033 1.00 90.38 399 VAL A N 1
ATOM 2940 C CA . VAL A 1 399 ? 2.771 -5.849 26.242 1.00 90.38 399 VAL A CA 1
ATOM 2941 C C . VAL A 1 399 ? 3.773 -6.799 25.591 1.00 90.38 399 VAL A C 1
ATOM 2943 O O . VAL A 1 399 ? 4.263 -6.537 24.489 1.00 90.38 399 VAL A O 1
ATOM 2946 N N . GLU A 1 400 ? 4.089 -7.891 26.289 1.00 76.12 400 GLU A N 1
ATOM 2947 C CA . GLU A 1 400 ? 4.919 -8.970 25.753 1.00 76.12 400 GLU A CA 1
ATOM 2948 C C . GLU A 1 400 ? 4.124 -9.766 24.706 1.00 76.12 400 GLU A C 1
ATOM 2950 O O . GLU A 1 400 ? 2.920 -9.975 24.846 1.00 76.12 400 GLU A O 1
ATOM 2955 N N . ALA A 1 401 ? 4.797 -10.186 23.631 1.00 58.16 401 ALA A N 1
ATOM 2956 C CA . ALA A 1 401 ? 4.167 -10.769 22.443 1.00 58.16 401 ALA A CA 1
ATOM 2957 C C . ALA A 1 401 ? 3.470 -12.128 22.681 1.00 58.16 401 ALA A C 1
ATOM 2959 O O . ALA A 1 401 ? 2.728 -12.577 21.816 1.00 58.16 401 ALA A O 1
ATOM 2960 N N . GLU A 1 402 ? 3.691 -12.775 23.830 1.00 44.09 402 GLU A N 1
ATOM 2961 C CA . GLU A 1 402 ? 3.149 -14.106 24.152 1.00 44.09 402 GLU A CA 1
ATOM 2962 C C . GLU A 1 402 ? 1.741 -14.076 24.780 1.00 44.09 402 GLU A C 1
ATOM 2964 O O . GLU A 1 402 ? 1.132 -15.125 24.956 1.00 44.09 402 GLU A O 1
ATOM 2969 N N . ALA A 1 403 ? 1.170 -12.900 25.067 1.00 40.72 403 ALA A N 1
ATOM 2970 C CA . ALA A 1 403 ? -0.152 -12.792 25.700 1.00 40.72 403 ALA A CA 1
ATOM 2971 C C . ALA A 1 403 ? -1.347 -12.791 24.719 1.00 40.72 403 ALA A C 1
ATOM 2973 O O . ALA A 1 403 ? -2.495 -12.741 25.159 1.00 40.72 403 ALA A O 1
ATOM 2974 N N . GLU A 1 404 ? -1.117 -12.829 23.400 1.00 42.84 404 GLU A N 1
ATOM 2975 C CA . GLU A 1 404 ? -2.207 -12.748 22.408 1.00 42.84 404 GLU A CA 1
ATOM 2976 C C . GLU A 1 404 ? -2.954 -14.081 22.194 1.00 42.84 404 GLU A C 1
ATOM 2978 O O . GLU A 1 404 ? -4.122 -14.043 21.815 1.00 42.84 404 GLU A O 1
ATOM 2983 N N . GLU A 1 405 ? -2.348 -15.244 22.482 1.00 35.16 405 GLU A N 1
ATOM 2984 C CA . GLU A 1 405 ? -3.015 -16.554 22.310 1.00 35.16 405 GLU A CA 1
ATOM 2985 C C . GLU A 1 405 ? -3.806 -17.018 23.551 1.00 35.16 405 GLU A C 1
ATOM 2987 O O . GLU A 1 405 ? -4.788 -17.741 23.400 1.00 35.16 405 GLU A O 1
ATOM 2992 N N . GLU A 1 406 ? -3.450 -16.579 24.766 1.00 33.25 406 GLU A N 1
ATOM 2993 C CA . GLU A 1 406 ? -4.155 -16.980 26.001 1.00 33.25 406 GLU A CA 1
ATOM 2994 C C . GLU A 1 406 ? -5.306 -16.025 26.391 1.00 33.25 406 GLU A C 1
ATOM 2996 O O . GLU A 1 406 ? -6.282 -16.452 27.009 1.00 33.25 406 GLU A O 1
ATOM 3001 N N . GLU A 1 407 ? -5.275 -14.746 25.987 1.00 39.72 407 GLU A N 1
ATOM 3002 C CA . GLU A 1 407 ? -6.326 -13.784 26.364 1.00 39.72 407 GLU A CA 1
ATOM 3003 C C . GLU A 1 407 ? -7.608 -13.863 25.496 1.00 39.72 407 GLU A C 1
ATOM 3005 O O . GLU A 1 407 ? -8.650 -13.351 25.918 1.00 39.72 407 GLU A O 1
ATOM 3010 N N . GLU A 1 408 ? -7.609 -14.532 24.330 1.00 37.09 408 GLU A N 1
ATOM 3011 C CA . GLU A 1 408 ? -8.847 -14.734 23.545 1.00 37.09 408 GLU A CA 1
ATOM 3012 C C . GLU A 1 408 ? -9.892 -15.595 24.291 1.00 37.09 408 GLU A C 1
ATOM 3014 O O . GLU A 1 408 ? -11.097 -15.435 24.055 1.00 37.09 408 GLU A O 1
ATOM 3019 N N . GLU A 1 409 ? -9.470 -16.439 25.243 1.00 33.25 409 GLU A N 1
ATOM 3020 C CA . GLU A 1 409 ? -10.377 -17.234 26.085 1.00 33.25 409 GLU A CA 1
ATOM 3021 C C . GLU A 1 409 ? -10.884 -16.474 27.331 1.00 33.25 409 GLU A C 1
ATOM 3023 O O . GLU A 1 409 ? -12.026 -16.687 27.746 1.00 33.25 409 GLU A O 1
ATOM 3028 N N . GLU A 1 410 ? -10.118 -15.526 27.891 1.00 32.88 410 GLU A N 1
ATOM 3029 C CA . GLU A 1 410 ? -10.519 -14.757 29.090 1.00 32.88 410 GLU A CA 1
ATOM 3030 C C . GLU A 1 410 ? -11.242 -13.424 28.788 1.00 32.88 410 GLU A C 1
ATOM 3032 O O . GLU A 1 410 ? -12.045 -12.951 29.601 1.00 32.88 410 GLU A O 1
ATOM 3037 N N . GLN A 1 411 ? -11.057 -12.821 27.605 1.00 38.12 411 GLN A N 1
ATOM 3038 C CA . GLN A 1 411 ? -11.619 -11.502 27.252 1.00 38.12 411 GLN A CA 1
ATOM 3039 C C . GLN A 1 411 ? -13.146 -11.471 26.993 1.00 38.12 411 GLN A C 1
ATOM 3041 O O . GLN A 1 411 ? -13.693 -10.434 26.609 1.00 38.12 411 GLN A O 1
ATOM 3046 N N . GLN A 1 412 ? -13.887 -12.553 27.257 1.00 34.88 412 GLN A N 1
ATOM 3047 C CA . GLN A 1 412 ? -15.360 -12.562 27.186 1.00 34.88 412 GLN A CA 1
ATOM 3048 C C . GLN A 1 412 ? -16.053 -11.809 28.347 1.00 34.88 412 GLN A C 1
ATOM 3050 O O . GLN A 1 412 ? -17.282 -11.745 28.370 1.00 34.88 412 GLN A O 1
ATOM 3055 N N . GLN A 1 413 ? -15.314 -11.227 29.306 1.00 31.28 413 GLN A N 1
ATOM 3056 C CA . GLN A 1 413 ? -15.897 -10.674 30.545 1.00 31.28 413 GLN A CA 1
ATOM 3057 C C . GLN A 1 413 ? -15.606 -9.191 30.863 1.00 31.28 413 GLN A C 1
ATOM 3059 O O . GLN A 1 413 ? -16.047 -8.711 31.907 1.00 31.28 413 GLN A O 1
ATOM 3064 N N . GLN A 1 414 ? -14.947 -8.417 29.990 1.00 28.23 414 GLN A N 1
ATOM 3065 C CA . GLN A 1 414 ? -14.805 -6.959 30.173 1.00 28.23 414 GLN A CA 1
ATOM 3066 C C . GLN A 1 414 ? -15.219 -6.176 28.918 1.00 28.23 414 G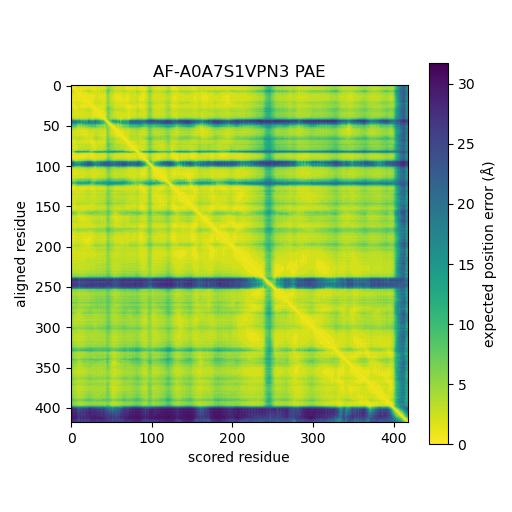LN A C 1
ATOM 3068 O O . GLN A 1 414 ? -15.025 -6.664 27.805 1.00 28.23 414 GLN A O 1
ATOM 3073 N N . PRO A 1 415 ? -15.789 -4.961 29.058 1.00 30.05 415 PRO A N 1
ATOM 3074 C CA . PRO A 1 415 ? -16.181 -4.144 27.917 1.00 30.05 415 PRO A CA 1
ATOM 3075 C C . PRO A 1 415 ? -14.931 -3.578 27.232 1.00 30.05 415 PRO A C 1
ATOM 3077 O O . PRO A 1 415 ? -14.462 -2.485 27.540 1.00 30.05 415 PRO A O 1
ATOM 3080 N N . VAL A 1 416 ? -14.383 -4.347 26.297 1.00 31.72 416 VAL A N 1
ATOM 3081 C CA . VAL A 1 416 ? -13.397 -3.889 25.318 1.00 31.72 416 VAL A CA 1
ATOM 3082 C C . VAL A 1 416 ? -14.151 -3.109 24.244 1.00 31.72 416 VAL A C 1
ATOM 3084 O O . VAL A 1 416 ? -15.125 -3.611 23.677 1.00 31.72 416 VAL A O 1
ATOM 3087 N N . VAL A 1 417 ? -13.713 -1.886 23.944 1.00 37.66 417 VAL A N 1
ATOM 3088 C CA . VAL A 1 417 ? -14.154 -1.192 22.727 1.00 37.66 417 VAL A CA 1
ATOM 3089 C C . VAL A 1 417 ? -13.500 -1.927 21.554 1.00 37.66 417 VAL A C 1
ATOM 3091 O O . VAL A 1 417 ? -12.328 -1.697 21.259 1.00 37.66 417 VAL A O 1
ATOM 3094 N N . ARG A 1 418 ? -14.227 -2.892 20.979 1.00 33.47 418 ARG A N 1
ATOM 3095 C CA . ARG A 1 418 ? -13.835 -3.616 19.761 1.00 33.47 418 ARG A CA 1
ATOM 3096 C C . ARG A 1 418 ? -13.913 -2.723 18.533 1.00 33.47 418 ARG A C 1
ATOM 3098 O O . ARG A 1 418 ? -14.887 -1.941 18.453 1.00 33.47 418 ARG A O 1
#

Sequence (418 aa):
MNILLIGCGKLGLCVAVHCATVGHCVTVVERDEARARFVGAGPTDADDGPPADAEPNLYRLWSTIPRSSLSVAASLHAALQAGTTDLILVYLATTSETDKGYDTTNLTSLLANLHNSASSSSATLPPILIGCTVPPRFCDTARASFPSLRLGYHPEFIAQGDIMAGLSSPAFSLLGTPHDLDQSTEHLFTTFVQSLAPLAPLRTMNLVEAELAKLALNCFITMKIAFANTVADVAAAHTTSARPTQPDSRDGRVDGSVICEAIALDRRVGGSCLVPGYGYGGPCFPRDNRAFRTAAAAVGVPAHLATATDDANEAHHQAQLAALLQSDVAAFTFTDVCYKKACPVPLVVRSPKARLALDLAAAGRSVTIRERASVLAALRSEYPQEIERAGTSLHLVEVEAEAEEEEEEEQQQQPVVR

Nearest PDB structures (foldseek):
  1dli-assembly1_A-2  TM=7.514E-01  e=2.972E-23  Streptococcus pyogenes
  1dlj-assembly1_A-2  TM=8.195E-01  e=6.745E-22  Streptococcus pyogenes
  7kws-assembly1_A  TM=8.579E-01  e=2.165E-20  Campylobacter jejuni subsp. jejuni NCTC 11168 = ATCC 700819
  3pid-assembly1_A  TM=7.698E-01  e=3.680E-19  Klebsiella pneumoniae subsp. pneumoniae NTUH-K2044
  3pjg-assembly1_A-2  TM=7.576E-01  e=2.480E-18  Klebsiella pneumoniae

Radius of gyration: 24.01 Å; Cα contacts (8 Å, |Δi|>4): 698; chains: 1; bounding box: 64×39×64 Å

Solvent-accessible surface area (backbone atoms only — not comparable to full-atom values): 22781 Å² total; per-residue (Å²): 95,31,32,36,38,35,30,60,52,80,66,27,40,48,51,48,44,50,42,25,65,69,66,24,34,30,36,34,31,48,86,53,63,68,59,35,50,47,62,56,72,44,69,68,84,45,97,84,54,78,63,68,69,50,50,56,64,44,58,66,52,43,64,70,38,60,73,86,26,53,46,60,38,97,36,67,66,59,53,59,71,67,72,66,58,59,36,33,39,35,33,53,85,46,54,60,95,53,99,85,36,65,45,50,64,71,58,55,52,51,51,52,53,52,34,53,52,28,68,74,65,76,47,85,66,54,41,34,37,40,35,39,78,59,58,70,50,46,66,60,52,47,39,72,74,30,75,78,51,53,67,35,36,38,60,77,94,59,58,88,51,42,46,51,58,35,56,59,62,36,92,52,44,49,40,9,40,53,94,86,58,55,69,70,59,54,50,49,52,53,54,52,58,40,59,58,26,77,86,34,54,74,45,77,44,41,43,47,57,42,36,42,49,58,32,51,52,47,38,50,49,50,36,37,32,26,49,24,33,50,46,27,55,53,22,51,72,63,38,45,91,57,72,52,88,43,100,85,48,64,50,45,60,42,58,25,54,63,53,34,55,60,53,22,70,40,83,90,68,39,52,82,55,33,55,53,72,61,56,79,30,32,84,53,48,64,51,36,33,50,38,45,38,53,57,28,50,77,73,75,39,84,47,58,68,54,53,52,26,55,52,42,32,52,51,49,44,54,50,53,51,53,54,59,71,72,45,90,68,80,63,48,67,45,60,69,40,30,35,46,80,83,50,72,25,49,44,43,54,61,10,36,51,41,48,51,51,40,54,44,7,50,72,66,37,41,27,34,42,45,34,44,62,61,38,53,52,35,42,56,70,75,38,50,66,51,53,58,62,13,45,91,22,49,42,84,42,75,45,70,88,78,55,69,78,65,42,74,77,64,60,85,77,60,96,66,82,124

pLDDT: mean 89.42, std 14.76, range [28.23, 98.75]